Protein AF-0000000087361155 (afdb_homodimer)

Radius of gyration: 35.26 Å; Cα contacts (8 Å, |Δi|>4): 850; chains: 2; bounding box: 126×90×100 Å

Organism: Triticum turgidum subsp. durum (NCBI:txid4567)

Nearest PDB structures (foldseek):
  4pjq-assembly2_B  TM=8.286E-01  e=1.146E-11  unidentified
  4wsl-assembly1_A  TM=7.892E-01  e=6.752E-11  synthetic construct
  5i9f-assembly1_A  TM=5.009E-01  e=2.580E-13  unidentified
  8rdj-assembly1_G  TM=5.697E-01  e=2.441E-09  Sinapis alba
  8ras-assembly1_G  TM=7.351E-01  e=3.466E-06  Sinapis alba

Solvent-accessible surface area (backbone atoms only — not comparable to full-atom values): 42610 Å² total; per-residue (Å²): 124,65,64,70,54,57,72,58,63,67,71,68,69,87,66,80,67,76,61,82,77,79,76,80,73,79,72,73,75,71,72,77,73,72,77,79,70,80,76,77,79,74,77,72,77,78,79,74,77,79,75,78,77,73,81,75,79,79,75,72,80,75,71,80,76,70,70,73,74,75,73,71,70,76,71,74,72,72,77,75,80,44,47,69,51,44,40,52,53,33,66,71,28,36,83,81,35,49,68,59,23,50,49,52,51,60,70,38,46,87,80,29,69,77,48,59,69,50,50,16,49,51,27,22,46,26,28,64,73,68,28,48,67,56,34,50,50,51,42,60,75,39,94,35,38,70,92,38,47,59,58,64,69,22,54,49,34,25,50,50,29,29,44,67,60,35,47,37,70,48,40,59,59,40,51,59,56,34,49,48,41,73,41,79,83,51,62,66,55,52,40,31,35,32,48,24,21,37,74,58,66,32,62,68,57,29,53,50,48,51,51,51,37,49,74,70,68,45,71,80,50,70,54,42,44,37,49,48,28,29,36,30,7,71,70,59,40,40,72,62,18,48,53,48,50,50,55,33,45,73,71,74,41,78,70,55,62,60,30,50,34,33,37,32,42,24,28,20,76,74,62,35,32,68,60,26,54,51,48,51,52,50,37,49,73,73,68,41,71,78,52,53,62,38,50,44,44,50,37,51,23,16,49,75,62,69,36,52,74,57,25,52,52,51,49,40,52,38,50,71,73,72,44,65,61,53,44,72,52,48,47,51,50,34,36,52,27,27,73,70,65,38,46,70,60,24,49,50,52,50,51,48,29,48,72,68,64,45,31,59,62,69,57,50,49,50,42,51,49,54,29,51,53,52,45,54,58,70,74,104,123,67,65,70,55,57,70,58,66,70,72,70,68,89,65,78,65,76,57,80,74,76,74,75,69,76,69,71,76,70,73,76,72,74,77,78,69,78,77,78,78,73,75,70,77,79,79,75,75,76,75,79,77,72,81,74,78,79,75,75,78,76,71,78,77,69,71,75,73,76,73,71,69,76,72,73,71,73,77,74,80,43,47,69,51,44,41,52,53,33,66,70,28,37,83,81,35,48,67,59,22,50,49,52,52,60,70,38,47,88,81,28,69,77,48,58,69,48,50,17,51,50,28,22,46,26,28,65,72,67,29,46,65,56,34,52,51,52,42,61,74,39,93,34,39,68,92,38,47,61,59,64,69,23,54,50,33,26,50,50,28,29,42,67,60,35,47,37,70,49,39,59,58,40,52,60,57,34,49,48,40,71,40,79,82,52,60,66,55,52,40,30,34,34,49,24,21,39,75,59,66,31,62,69,57,31,53,49,48,53,51,50,37,49,74,71,69,45,70,80,49,70,54,41,44,37,48,48,26,29,35,30,6,70,70,58,39,41,71,60,18,49,53,47,49,50,55,34,45,73,72,74,42,79,70,53,62,60,32,51,35,33,37,32,43,24,28,22,75,72,63,34,33,68,57,27,52,51,49,50,52,49,38,47,72,72,68,41,71,79,51,53,63,39,51,45,44,50,38,52,23,17,49,75,64,69,36,52,74,59,26,52,53,51,50,39,52,38,49,72,72,72,46,66,62,53,45,73,53,48,47,51,51,34,37,50,27,28,71,69,65,38,46,70,62,24,48,51,54,50,51,49,30,48,73,68,64,45,31,60,63,70,57,50,49,51,42,52,49,54,28,50,50,52,44,54,58,68,74,105

Sequence (760 aa):
MGRVQQAMRAAKVPRHALVPKPSAASTPTPPPPPPRGPRPADGKPPHGKPPRRTPRAASEHAGALALPDRPAPPAEKRPITTPAELSAAIRAAVDADVDAAASLALKAAPTIPLPAQSLALLLRRLAAHRSVAAARDLLAALPYSADNPAPRPALLALADACCRRGDPREIGQLLPVLADHGVRADAHVYNALMKGHCADSDTVGLLGVLRRMKDDGVDPDIVTYNTLVYGLARAGLVAKARTYLDAMAAEGLFPDVITYTSLMNGMCVKGDALGALKLLEEMEANGCEPNDRTYNTLLMGLCRNRKLDKAVEVYKSMVGAGMKLEPPAYATFIRALCRAGRVPDAYEVFDYGIESKSIPQATAYSELESSLKWLRKMKEMGRVQQAMRAAKVPRHALVPKPSAASTPTPPPPPPRGPRPADGKPPHGKPPRRTPRAASEHAGALALPDRPAPPAEKRPITTPAELSAAIRAAVDADVDAAASLALKAAPTIPLPAQSLALLLRRLAAHRSVAAARDLLAALPYSADNPAPRPALLALADACCRRGDPREIGQLLPVLADHGVRADAHVYNALMKGHCADSDTVGLLGVLRRMKDDGVDPDIVTYNTLVYGLARAGLVAKARTYLDAMAAEGLFPDVITYTSLMNGMCVKGDALGALKLLEEMEANGCEPNDRTYNTLLMGLCRNRKLDKAVEVYKSMVGAGMKLEPPAYATFIRALCRAGRVPDAYEVFDYGIESKSIPQATAYSELESSLKWLRKMKE

Foldseek 3Di:
DPPVVVVVVPVPDVPDQLAPDDPPPPPPPPPDDPDPPDDPDPPPPDPPDPPPPDPPDPPPPPPDPPPPPDPDPPPPPDPDQEQVSLLVVLVVCCVPHLVVSLVSCLVCQVHYPHDLVSLLSSLLSCLQPPANVVNLVSCVSHPAWLVRARDPNSLVSNLVSNLVVLALVRLVVSQVVCVGRPHHDAQSSLLSNLLNCLVVLNLVSNVVSVVVCVVSPYDDDQSNLLSNLLSCLQNLVLVVSVVSQVVCVVVVHHYAQNSLQSSCLSCLVVLNLVVNVVSQVVCVVSPHDHDQSSLLSSLVSCLVSLVLVVSSVSVSVCVVVVHDHAQVSLLSNLLSCLVVVVNVSSVSSLVVCVVVVRYDNVSSVVSNVVSNVVSVVVVD/DPPVVVVVPPVPDVDPQLAPDPPPPPPPDPPDDPDPPDPPDPCVPDPPDDPDPPPPDPPPPPPDPPPPPDPDPPPPPPDDQEQVSLLVVLVVCCVPHLVVSLVSCLVCQVHYPHDLVSLLSSLLSCLQPNANVVNLVSCVSHPAWLVRARDPNSLVSNLVSNLVVLALVRLVVSQVVCVGRPHHDAQSSLLSNLLNCLVVLNLVSNVVSVVVCVVSPYDDDQSNLLSNLLSCLQNLVLVVSVVSQVVCVVVVHHYAQNSLQSSCLSCLVVLNLVVNVVSQVVCVVSPHDHDQSSLLSSLVSCLVSLVLVVSSVSVNVQVVVVHDHAQVSLLSNLLSCLVVVVNVSSVSSLVVCVVVVRYDNVSSVVSNVVSNVVSVVVVD

Secondary structure (DSSP, 8-state):
-HHHHHHHHT-------SS--------------------------------------------------------------SHHHHHHHHHHHHTT-HHHHHHHHHHHTTTSPPPHHHHHHHHHHHHHHS-HHHHHHHHHHTT--SSSPPPHHHHHHHHHHHHHHT-HHHHHHHHHHHHHTTPPP-HHHHHHHHHHHHHTT-HHHHHHHHHHHHHTTPPP-HHHHHHHHHHHHHTT-HHHHHHHHHHHHHTT----HHHHHHHHHHHHHTT-HHHHHHHHHHHHHTTPPP-HHHHHHHHHHHHHTT-HHHHHHHHHHHHHTT----HHHHHHHHHHHHHTT-HHHHHHHHHHHHHTT-S-HHHHHHHHHHHHHHHHHHH-/-HHHHHHHHT-------SS--------------------------------------------------------------SHHHHHHHHHHHHTT-HHHHHHHHHHHTTTSPPPHHHHHHHHHHHHHHS-HHHHHHHHHHTT--SSSPPPHHHHHHHHHHHHHHT-HHHHHHHHHHHHHTTPPP-HHHHHHHHHHHHHTT-HHHHHHHHHHHHHTTPPP-HHHHHHHHHHHHHTT-HHHHHHHHHHHHHTT----HHHHHHHHHHHHHTT-HHHHHHHHHHHHHTTPPP-HHHHHHHHHHHHHTT-HHHHHHHHHHHHHTT----HHHHHHHHHHHHHTT-HHHHHHHHHHHHHTT-S-HHHHHHHHHHHHHHHHHHH-

Structure (mmCIF, N/CA/C/O backbone):
data_AF-0000000087361155-model_v1
#
loop_
_entity.id
_entity.type
_entity.pdbx_description
1 polymer 'Pentatricopeptide repeat-containing protein'
#
loop_
_atom_site.group_PDB
_atom_site.id
_atom_site.type_symbol
_atom_site.label_atom_id
_atom_site.label_alt_id
_atom_site.label_comp_id
_atom_site.label_asym_id
_atom_site.label_entity_id
_atom_site.label_seq_id
_atom_site.pdbx_PDB_ins_code
_atom_site.Cartn_x
_atom_site.Cartn_y
_atom_site.Cartn_z
_atom_site.occupancy
_atom_site.B_iso_or_equiv
_atom_site.auth_seq_id
_atom_site.auth_comp_id
_atom_site.auth_asym_id
_atom_site.auth_atom_id
_atom_site.pdbx_PDB_model_num
ATOM 1 N N . MET A 1 1 ? 9.289 -19.266 -43.719 1 27.91 1 MET A N 1
ATOM 2 C CA . MET A 1 1 ? 8.602 -18 -43.469 1 27.91 1 MET A CA 1
ATOM 3 C C . MET A 1 1 ? 7.383 -17.859 -44.375 1 27.91 1 MET A C 1
ATOM 5 O O . MET A 1 1 ? 6.328 -17.406 -43.938 1 27.91 1 MET A O 1
ATOM 9 N N . GLY A 1 2 ? 7.527 -18.297 -45.594 1 34.19 2 GLY A N 1
ATOM 10 C CA . GLY A 1 2 ? 6.602 -18.234 -46.719 1 34.19 2 GLY A CA 1
ATOM 11 C C . GLY A 1 2 ? 5.453 -19.219 -46.594 1 34.19 2 GLY A C 1
ATOM 12 O O . GLY A 1 2 ? 4.312 -18.906 -46.938 1 34.19 2 GLY A O 1
ATOM 13 N N . ARG A 1 3 ? 5.824 -20.406 -46.188 1 43.09 3 ARG A N 1
ATOM 14 C CA . ARG A 1 3 ? 4.848 -21.484 -46.312 1 43.09 3 ARG A CA 1
ATOM 15 C C . ARG A 1 3 ? 3.787 -21.375 -45.219 1 43.09 3 ARG A C 1
ATOM 17 O O . ARG A 1 3 ? 2.631 -21.75 -45.406 1 43.09 3 ARG A O 1
ATOM 24 N N . VAL A 1 4 ? 4.125 -20.953 -44.031 1 39.34 4 VAL A N 1
ATOM 25 C CA . VAL A 1 4 ? 3.154 -20.812 -42.969 1 39.34 4 VAL A CA 1
ATOM 26 C C . VAL A 1 4 ? 2.199 -19.656 -43.281 1 39.34 4 VAL A C 1
ATOM 28 O O . VAL A 1 4 ? 1.022 -19.703 -42.906 1 39.34 4 VAL A O 1
ATOM 31 N N . GLN A 1 5 ? 2.602 -18.719 -44.031 1 34.81 5 GLN A N 1
ATOM 32 C CA . GLN A 1 5 ? 1.721 -17.625 -44.438 1 34.81 5 GLN A CA 1
ATOM 33 C C . GLN A 1 5 ? 0.655 -18.109 -45.406 1 34.81 5 GLN A C 1
ATOM 35 O O . GLN A 1 5 ? -0.506 -17.719 -45.344 1 34.81 5 GLN A O 1
ATOM 40 N N . GLN A 1 6 ? 1.001 -18.953 -46.406 1 34.5 6 GLN A N 1
ATOM 41 C CA . GLN A 1 6 ? 0.114 -19.359 -47.469 1 34.5 6 GLN A CA 1
ATOM 42 C C . GLN A 1 6 ? -0.979 -20.297 -46.969 1 34.5 6 GLN A C 1
ATOM 44 O O . GLN A 1 6 ? -2.129 -20.203 -47.406 1 34.5 6 GLN A O 1
ATOM 49 N N . ALA A 1 7 ? -0.622 -21.266 -46.156 1 35.59 7 ALA A N 1
ATOM 50 C CA . ALA A 1 7 ? -1.645 -22.203 -45.719 1 35.59 7 ALA A CA 1
ATOM 51 C C . ALA A 1 7 ? -2.717 -21.484 -44.875 1 35.59 7 ALA A C 1
ATOM 53 O O . ALA A 1 7 ? -3.84 -21.984 -44.75 1 35.59 7 ALA A O 1
ATOM 54 N N . MET A 1 8 ? -2.348 -20.359 -44.344 1 35.66 8 MET A N 1
ATOM 55 C CA . MET A 1 8 ? -3.199 -19.625 -43.406 1 35.66 8 MET A CA 1
ATOM 56 C C . MET A 1 8 ? -4.25 -18.812 -44.156 1 35.66 8 MET A C 1
ATOM 58 O O . MET A 1 8 ? -5.332 -18.547 -43.625 1 35.66 8 MET A O 1
ATOM 62 N N . ARG A 1 9 ? -3.961 -18.25 -45.438 1 36.03 9 ARG A N 1
ATOM 63 C CA . ARG A 1 9 ? -4.902 -17.438 -46.188 1 36.03 9 ARG A CA 1
ATOM 64 C C . ARG A 1 9 ? -6.074 -18.266 -46.688 1 36.03 9 ARG A C 1
ATOM 66 O O . ARG A 1 9 ? -7.094 -17.719 -47.125 1 36.03 9 ARG A O 1
ATOM 73 N N . ALA A 1 10 ? -5.945 -19.5 -46.938 1 33.88 10 ALA A N 1
ATOM 74 C CA . ALA A 1 10 ? -7.012 -20.203 -47.656 1 33.88 10 ALA A CA 1
ATOM 75 C C . ALA A 1 10 ? -8.234 -20.391 -46.781 1 33.88 10 ALA A C 1
ATOM 77 O O . ALA A 1 10 ? -9.289 -20.812 -47.25 1 33.88 10 ALA A O 1
ATOM 78 N N . ALA A 1 11 ? -8.062 -20.578 -45.469 1 32.28 11 ALA A N 1
ATOM 79 C CA . ALA A 1 11 ? -9.32 -20.859 -44.781 1 32.28 11 ALA A CA 1
ATOM 80 C C . ALA A 1 11 ? -10.133 -19.578 -44.594 1 32.28 11 ALA A C 1
ATOM 82 O O . ALA A 1 11 ? -9.891 -18.812 -43.656 1 32.28 11 ALA A O 1
ATOM 83 N N . LYS A 1 12 ? -10.625 -18.844 -45.656 1 33.28 12 LYS A N 1
ATOM 84 C CA . LYS A 1 12 ? -11.398 -17.625 -45.812 1 33.28 12 LYS A CA 1
ATOM 85 C C . LYS A 1 12 ? -12.758 -17.75 -45.125 1 33.28 12 LYS A C 1
ATOM 87 O O . LYS A 1 12 ? -13.758 -18.078 -45.75 1 33.28 12 LYS A O 1
ATOM 92 N N . VAL A 1 13 ? -13.016 -18.453 -44.062 1 32.69 13 VAL A N 1
ATOM 93 C CA . VAL A 1 13 ? -14.422 -18.312 -43.656 1 32.69 13 VAL A CA 1
ATOM 94 C C . VAL A 1 13 ? -14.734 -16.859 -43.344 1 32.69 13 VAL A C 1
ATOM 96 O O . VAL A 1 13 ? -13.922 -16.156 -42.75 1 32.69 13 VAL A O 1
ATOM 99 N N . PRO A 1 14 ? -15.852 -16.141 -43.875 1 33.06 14 PRO A N 1
ATOM 100 C CA . PRO A 1 14 ? -16.312 -14.773 -43.688 1 33.06 14 PRO A CA 1
ATOM 101 C C . PRO A 1 14 ? -16.391 -14.367 -42.219 1 33.06 14 PRO A C 1
ATOM 103 O O . PRO A 1 14 ? -17.156 -13.461 -41.875 1 33.06 14 PRO A O 1
ATOM 106 N N . ARG A 1 15 ? -15.617 -14.914 -41.375 1 35.5 15 ARG A N 1
ATOM 107 C CA . ARG A 1 15 ? -15.922 -14.734 -39.938 1 35.5 15 ARG A CA 1
ATOM 108 C C . ARG A 1 15 ? -15.852 -13.266 -39.562 1 35.5 15 ARG A C 1
ATOM 110 O O . ARG A 1 15 ? -15.078 -12.5 -40.125 1 35.5 15 ARG A O 1
ATOM 117 N N . HIS A 1 16 ? -16.891 -12.664 -38.875 1 35.69 16 HIS A N 1
ATOM 118 C CA . HIS A 1 16 ? -17.094 -11.367 -38.25 1 35.69 16 HIS A CA 1
ATOM 119 C C . HIS A 1 16 ? -15.82 -10.898 -37.562 1 35.69 16 HIS A C 1
ATOM 121 O O . HIS A 1 16 ? -15.273 -11.609 -36.719 1 35.69 16 HIS A O 1
ATOM 127 N N . ALA A 1 17 ? -15.047 -10.141 -38.125 1 37.38 17 ALA A N 1
ATOM 128 C CA . ALA A 1 17 ? -13.742 -9.625 -37.75 1 37.38 17 ALA A CA 1
ATOM 129 C C . ALA A 1 17 ? -13.758 -9.125 -36.281 1 37.38 17 ALA A C 1
ATOM 131 O O . ALA A 1 17 ? -14.633 -8.359 -35.906 1 37.38 17 ALA A O 1
ATOM 132 N N . LEU A 1 18 ? -13.383 -9.992 -35.438 1 42.34 18 LEU A N 1
ATOM 133 C CA . LEU A 1 18 ? -13.305 -9.703 -34 1 42.34 18 LEU A CA 1
ATOM 134 C C . LEU A 1 18 ? -12.828 -8.273 -33.781 1 42.34 18 LEU A C 1
ATOM 136 O O . LEU A 1 18 ? -13.141 -7.676 -32.75 1 42.34 18 LEU A O 1
ATOM 140 N N . VAL A 1 19 ? -11.867 -7.766 -34.594 1 43.5 19 VAL A N 1
ATOM 141 C CA . VAL A 1 19 ? -11.242 -6.484 -34.281 1 43.5 19 VAL A CA 1
ATOM 142 C C . VAL A 1 19 ? -11.5 -5.504 -35.438 1 43.5 19 VAL A C 1
ATOM 144 O O . VAL A 1 19 ? -11.578 -5.902 -36.594 1 43.5 19 VAL A O 1
ATOM 147 N N . PRO A 1 20 ? -12.266 -4.348 -35.281 1 35 20 PRO A N 1
ATOM 148 C CA . PRO A 1 20 ? -12.492 -3.408 -36.375 1 35 20 PRO A CA 1
ATOM 149 C C . PRO A 1 20 ? -11.242 -3.193 -37.219 1 35 20 PRO A C 1
ATOM 151 O O . PRO A 1 20 ? -10.117 -3.322 -36.719 1 35 20 PRO A O 1
ATOM 154 N N . LYS A 1 21 ? -11.477 -3.26 -38.594 1 35.56 21 LYS A N 1
ATOM 155 C CA . LYS A 1 21 ? -10.398 -2.982 -39.531 1 35.56 21 LYS A CA 1
ATOM 156 C C . LYS A 1 21 ? -9.805 -1.597 -39.312 1 35.56 21 LYS A C 1
ATOM 158 O O . LYS A 1 21 ? -10.539 -0.624 -39.125 1 35.56 21 LYS A O 1
ATOM 163 N N . PRO A 1 22 ? -8.602 -1.381 -39.094 1 32.72 22 PRO A N 1
ATOM 164 C CA . PRO A 1 22 ? -8.062 -0.03 -38.938 1 32.72 22 PRO A CA 1
ATOM 165 C C . PRO A 1 22 ? -8.289 0.851 -40.156 1 32.72 22 PRO A C 1
ATOM 167 O O . PRO A 1 22 ? -8.188 0.376 -41.281 1 32.72 22 PRO A O 1
ATOM 170 N N . SER A 1 23 ? -9.242 1.738 -40.25 1 29.84 23 SER A N 1
ATOM 171 C CA . SER A 1 23 ? -9.43 2.658 -41.375 1 29.84 23 SER A CA 1
ATOM 172 C C . SER A 1 23 ? -8.094 3.193 -41.875 1 29.84 23 SER A C 1
ATOM 174 O O . SER A 1 23 ? -7.258 3.635 -41.062 1 29.84 23 SER A O 1
ATOM 176 N N . ALA A 1 24 ? -7.766 2.941 -43.156 1 27.95 24 ALA A N 1
ATOM 177 C CA . ALA A 1 24 ? -6.551 3.418 -43.781 1 27.95 24 ALA A CA 1
ATOM 178 C C . ALA A 1 24 ? -6.512 4.941 -43.844 1 27.95 24 ALA A C 1
ATOM 180 O O . ALA A 1 24 ? -7.309 5.566 -44.562 1 27.95 24 ALA A O 1
ATOM 181 N N . ALA A 1 25 ? -6.309 5.719 -42.844 1 29.84 25 ALA A N 1
ATOM 182 C CA . ALA A 1 25 ? -6.082 7.152 -43.031 1 29.84 25 ALA A CA 1
ATOM 183 C C . ALA A 1 25 ? -5.148 7.434 -44.188 1 29.84 25 ALA A C 1
ATOM 185 O O . ALA A 1 25 ? -4.137 6.754 -44.375 1 29.84 25 ALA A O 1
ATOM 186 N N . SER A 1 26 ? -5.578 7.957 -45.312 1 25.81 26 SER A N 1
ATOM 187 C CA . SER A 1 26 ? -4.871 8.367 -46.5 1 25.81 26 SER A CA 1
ATOM 188 C C . SER A 1 26 ? -3.586 9.117 -46.156 1 25.81 26 SER A C 1
ATOM 190 O O . SER A 1 26 ? -3.625 10.172 -45.531 1 25.81 26 SER A O 1
ATOM 192 N N . THR A 1 27 ? -2.592 8.508 -46.031 1 28.44 27 THR A N 1
ATOM 193 C CA . THR A 1 27 ? -1.332 9.133 -45.656 1 28.44 27 THR A CA 1
ATOM 194 C C . THR A 1 27 ? -0.87 10.133 -46.719 1 28.44 27 THR A C 1
ATOM 196 O O . THR A 1 27 ? -0.676 9.766 -47.875 1 28.44 27 THR A O 1
ATOM 199 N N . PRO A 1 28 ? -1.351 11.383 -46.625 1 27.5 28 PRO A N 1
ATOM 200 C CA . PRO A 1 28 ? -0.935 12.328 -47.656 1 27.5 28 PRO A CA 1
ATOM 201 C C . PRO A 1 28 ? 0.533 12.164 -48.031 1 27.5 28 PRO A C 1
ATOM 203 O O . PRO A 1 28 ? 1.34 11.688 -47.25 1 27.5 28 PRO A O 1
ATOM 206 N N . THR A 1 29 ? 0.792 12.016 -49.281 1 27.22 29 THR A N 1
ATOM 207 C CA . THR A 1 29 ? 2.096 11.773 -49.906 1 27.22 29 THR A CA 1
ATOM 208 C C . THR A 1 29 ? 3.104 12.828 -49.469 1 27.22 29 THR A C 1
ATOM 210 O O . THR A 1 29 ? 2.865 14.031 -49.656 1 27.22 29 THR A O 1
ATOM 213 N N . PRO A 1 30 ? 3.779 12.617 -48.375 1 28.91 30 PRO A N 1
ATOM 214 C CA . PRO A 1 30 ? 4.605 13.703 -47.844 1 28.91 30 PRO A CA 1
ATOM 215 C C . PRO A 1 30 ? 5.48 14.352 -48.906 1 28.91 30 PRO A C 1
ATOM 217 O O . PRO A 1 30 ? 5.887 13.68 -49.875 1 28.91 30 PRO A O 1
ATOM 220 N N . PRO A 1 31 ? 5.258 15.555 -49.156 1 29.47 31 PRO A N 1
ATOM 221 C CA . PRO A 1 31 ? 5.871 16.203 -50.312 1 29.47 31 PRO A CA 1
ATOM 222 C C . PRO A 1 31 ? 7.355 15.891 -50.469 1 29.47 31 PRO A C 1
ATOM 224 O O . PRO A 1 31 ? 8.008 15.531 -49.469 1 29.47 31 PRO A O 1
ATOM 227 N N . PRO A 1 32 ? 7.812 15.609 -51.688 1 25.97 32 PRO A N 1
ATOM 228 C CA . PRO A 1 32 ? 9.148 15.094 -51.969 1 25.97 32 PRO A CA 1
ATOM 229 C C . PRO A 1 32 ? 10.258 15.93 -51.312 1 25.97 32 PRO A C 1
ATOM 231 O O . PRO A 1 32 ? 10.094 17.141 -51.156 1 25.97 32 PRO A O 1
ATOM 234 N N . PRO A 1 33 ? 10.93 15.352 -50.375 1 28.55 33 PRO A N 1
ATOM 235 C CA . PRO A 1 33 ? 11.852 16.109 -49.531 1 28.55 33 PRO A CA 1
ATOM 236 C C . PRO A 1 33 ? 12.805 16.984 -50.344 1 28.55 33 PRO A C 1
ATOM 238 O O . PRO A 1 33 ? 13.156 16.641 -51.469 1 28.55 33 PRO A O 1
ATOM 241 N N . PRO A 1 34 ? 12.594 18.25 -50.188 1 26.52 34 PRO A N 1
ATOM 242 C CA . PRO A 1 34 ? 13.32 19.141 -51.125 1 26.52 34 PRO A CA 1
ATOM 243 C C . PRO A 1 34 ? 14.781 18.734 -51.281 1 26.52 34 PRO A C 1
ATOM 245 O O . PRO A 1 34 ? 15.352 18.078 -50.406 1 26.52 34 PRO A O 1
ATOM 248 N N . PRO A 1 35 ? 15.227 18.844 -52.5 1 20.95 35 PRO A N 1
ATOM 249 C CA . PRO A 1 35 ? 16.531 18.328 -52.938 1 20.95 35 PRO A CA 1
ATOM 250 C C . PRO A 1 35 ? 17.672 18.844 -52.062 1 20.95 35 PRO A C 1
ATOM 252 O O . PRO A 1 35 ? 17.578 19.922 -51.469 1 20.95 35 PRO A O 1
ATOM 255 N N . ARG A 1 36 ? 18.344 17.906 -51.375 1 25.7 36 ARG A N 1
ATOM 256 C CA . ARG A 1 36 ? 19.438 18.062 -50.406 1 25.7 36 ARG A CA 1
ATOM 257 C C . ARG A 1 36 ? 20.562 18.906 -51 1 25.7 36 ARG A C 1
ATOM 259 O O . ARG A 1 36 ? 21.078 18.594 -52.062 1 25.7 36 ARG A O 1
ATOM 266 N N . GLY A 1 37 ? 20.297 20.281 -51 1 21.55 37 GLY A N 1
ATOM 267 C CA . GLY A 1 37 ? 21.312 21.062 -51.688 1 21.55 37 GLY A CA 1
ATOM 268 C C . GLY A 1 37 ? 22.719 20.625 -51.344 1 21.55 37 GLY A C 1
ATOM 269 O O . GLY A 1 37 ? 22.922 19.859 -50.406 1 21.55 37 GLY A O 1
ATOM 270 N N . PRO A 1 38 ? 23.656 21.016 -52.188 1 19.72 38 PRO A N 1
ATOM 271 C CA . PRO A 1 38 ? 25 20.484 -52.344 1 19.72 38 PRO A CA 1
ATOM 272 C C . PRO A 1 38 ? 25.859 20.641 -51.094 1 19.72 38 PRO A C 1
ATOM 274 O O . PRO A 1 38 ? 25.578 21.5 -50.25 1 19.72 38 PRO A O 1
ATOM 277 N N . ARG A 1 39 ? 26.484 19.594 -50.656 1 24.59 39 ARG A N 1
ATOM 278 C CA . ARG A 1 39 ? 27.328 19.281 -49.531 1 24.59 39 ARG A CA 1
ATOM 279 C C . ARG A 1 39 ? 28.531 20.234 -49.469 1 24.59 39 ARG A C 1
ATOM 281 O O . ARG A 1 39 ? 29.328 20.281 -50.406 1 24.59 39 ARG A O 1
ATOM 288 N N . PRO A 1 40 ? 28.25 21.5 -48.969 1 21.39 40 PRO A N 1
ATOM 289 C CA . PRO A 1 40 ? 29.438 22.344 -49.219 1 21.39 40 PRO A CA 1
ATOM 290 C C . PRO A 1 40 ? 30.734 21.672 -48.781 1 21.39 40 PRO A C 1
ATOM 292 O O . PRO A 1 40 ? 30.719 20.75 -47.969 1 21.39 40 PRO A O 1
ATOM 295 N N . ALA A 1 41 ? 31.812 21.984 -49.562 1 19.3 41 ALA A N 1
ATOM 296 C CA . ALA A 1 41 ? 33.188 21.516 -49.75 1 19.3 41 ALA A CA 1
ATOM 297 C C . ALA A 1 41 ? 33.969 21.609 -48.469 1 19.3 41 ALA A C 1
ATOM 299 O O . ALA A 1 41 ? 33.719 22.453 -47.594 1 19.3 41 ALA A O 1
ATOM 300 N N . ASP A 1 42 ? 34.625 20.547 -48.062 1 21.14 42 ASP A N 1
ATOM 301 C CA . ASP A 1 42 ? 35.438 19.984 -46.969 1 21.14 42 ASP A CA 1
ATOM 302 C C . ASP A 1 42 ? 36.656 20.875 -46.688 1 21.14 42 ASP A C 1
ATOM 304 O O . ASP A 1 42 ? 37.531 20.469 -45.938 1 21.14 42 ASP A O 1
ATOM 308 N N . GLY A 1 43 ? 36.531 22.266 -47.031 1 19.22 43 GLY A N 1
ATOM 309 C CA . GLY A 1 43 ? 37.938 22.672 -47.219 1 19.22 43 GLY A CA 1
ATOM 310 C C . GLY A 1 43 ? 38.781 22.516 -45.969 1 19.22 43 GLY A C 1
ATOM 311 O O . GLY A 1 43 ? 38.312 22.812 -44.875 1 19.22 43 GLY A O 1
ATOM 312 N N . LYS A 1 44 ? 39.656 21.547 -46 1 23.02 44 LYS A N 1
ATOM 313 C CA . LYS A 1 44 ? 40.594 21 -45.031 1 23.02 44 LYS A CA 1
ATOM 314 C C . LYS A 1 44 ? 41.5 22.094 -44.438 1 23.02 44 LYS A C 1
ATOM 316 O O . LYS A 1 44 ? 42.312 22.672 -45.156 1 23.02 44 LYS A O 1
ATOM 321 N N . PRO A 1 45 ? 40.906 23.172 -43.75 1 23.06 45 PRO A N 1
ATOM 322 C CA . PRO A 1 45 ? 41.938 24.219 -43.656 1 23.06 45 PRO A CA 1
ATOM 323 C C . PRO A 1 45 ? 43.25 23.703 -43.062 1 23.06 45 PRO A C 1
ATOM 325 O O . PRO A 1 45 ? 43.25 22.688 -42.344 1 23.06 45 PRO A O 1
ATOM 328 N N . PRO A 1 46 ? 44.406 24.234 -43.531 1 20.97 46 PRO A N 1
ATOM 329 C CA . PRO A 1 46 ? 45.844 23.859 -43.438 1 20.97 46 PRO A CA 1
ATOM 330 C C . PRO A 1 46 ? 46.344 23.875 -42 1 20.97 46 PRO A C 1
ATOM 332 O O . PRO A 1 46 ? 45.75 24.531 -41.125 1 20.97 46 PRO A O 1
ATOM 335 N N . HIS A 1 47 ? 47.094 22.875 -41.594 1 21.59 47 HIS A N 1
ATOM 336 C CA . HIS A 1 47 ? 47.719 22.266 -40.438 1 21.59 47 HIS A CA 1
ATOM 337 C C . HIS A 1 47 ? 48.719 23.234 -39.781 1 21.59 47 HIS A C 1
ATOM 339 O O . HIS A 1 47 ? 49.438 22.844 -38.875 1 21.59 47 HIS A O 1
ATOM 345 N N . GLY A 1 48 ? 48.375 24.609 -39.812 1 19.59 48 GLY A N 1
ATOM 346 C CA . GLY A 1 48 ? 49.594 25.344 -39.562 1 19.59 48 GLY A CA 1
ATOM 347 C C . GLY A 1 48 ? 50.281 24.953 -38.281 1 19.59 48 GLY A C 1
ATOM 348 O O . GLY A 1 48 ? 49.656 24.391 -37.375 1 19.59 48 GLY A O 1
ATOM 349 N N . LYS A 1 49 ? 51.656 24.938 -38.312 1 22.41 49 LYS A N 1
ATOM 350 C CA . LYS A 1 49 ? 52.781 24.453 -37.5 1 22.41 49 LYS A CA 1
ATOM 351 C C . LYS A 1 49 ? 52.781 25.094 -36.125 1 22.41 49 LYS A C 1
ATOM 353 O O . LYS A 1 49 ? 52.562 26.297 -36 1 22.41 49 LYS A O 1
ATOM 358 N N . PRO A 1 50 ? 52.438 24.312 -35.062 1 23.88 50 PRO A N 1
ATOM 359 C CA . PRO A 1 50 ? 52.281 24.75 -33.688 1 23.88 50 PRO A CA 1
ATOM 360 C C . PRO A 1 50 ? 53.469 25.531 -33.188 1 23.88 50 PRO A C 1
ATOM 362 O O . PRO A 1 50 ? 54.625 25.141 -33.406 1 23.88 50 PRO A O 1
ATOM 365 N N . PRO A 1 51 ? 53.406 26.875 -33.344 1 22 51 PRO A N 1
ATOM 366 C CA . PRO A 1 51 ? 54.688 27.562 -33.031 1 22 51 PRO A CA 1
ATOM 367 C C . PRO A 1 51 ? 55.281 27.141 -31.688 1 22 51 PRO A C 1
ATOM 369 O O . PRO A 1 5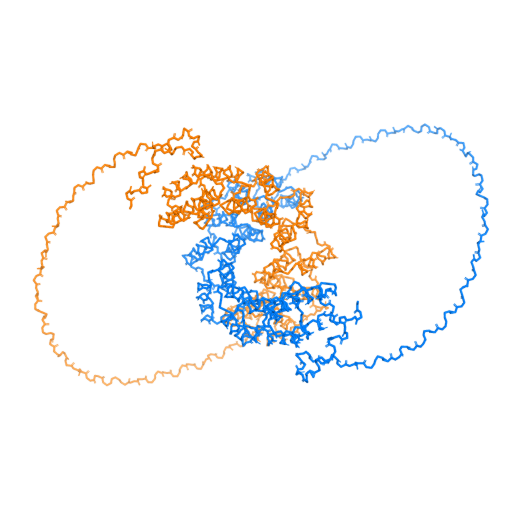1 ? 54.531 26.656 -30.828 1 22 51 PRO A O 1
ATOM 372 N N . ARG A 1 52 ? 56.625 27 -31.703 1 24 52 ARG A N 1
ATOM 373 C CA . ARG A 1 52 ? 57.594 26.516 -30.719 1 24 52 ARG A CA 1
ATOM 374 C C . ARG A 1 52 ? 57.594 27.391 -29.469 1 24 52 ARG A C 1
ATOM 376 O O . ARG A 1 52 ? 57.938 28.578 -29.531 1 24 52 ARG A O 1
ATOM 383 N N . ARG A 1 53 ? 56.469 27.391 -28.672 1 23.3 53 ARG A N 1
ATOM 384 C CA . ARG A 1 53 ? 56.469 28.359 -27.594 1 23.3 53 ARG A CA 1
ATOM 385 C C . ARG A 1 53 ? 57.75 28.266 -26.766 1 23.3 53 ARG A C 1
ATOM 387 O O . ARG A 1 53 ? 58.25 27.156 -26.516 1 23.3 53 ARG A O 1
ATOM 394 N N . THR A 1 54 ? 58.594 29.281 -26.859 1 21.98 54 THR A N 1
ATOM 395 C CA . THR A 1 54 ? 59.844 29.516 -26.203 1 21.98 54 THR A CA 1
ATOM 396 C C . THR A 1 54 ? 59.75 29.25 -24.703 1 21.98 54 THR A C 1
ATOM 398 O O . THR A 1 54 ? 58.719 29.469 -24.094 1 21.98 54 THR A O 1
ATOM 401 N N . PRO A 1 55 ? 60.781 28.484 -24.156 1 23.61 55 PRO A N 1
ATOM 402 C CA . PRO A 1 55 ? 61 27.906 -22.828 1 23.61 55 PRO A CA 1
ATOM 403 C C . PRO A 1 55 ? 60.969 28.953 -21.719 1 23.61 55 PRO A C 1
ATOM 405 O O . PRO A 1 55 ? 61.812 29.859 -21.703 1 23.61 55 PRO A O 1
ATOM 408 N N . ARG A 1 56 ? 59.875 29.75 -21.562 1 24.7 56 ARG A N 1
ATOM 409 C CA . ARG A 1 56 ? 60.156 30.812 -20.609 1 24.7 56 ARG A CA 1
ATOM 410 C C . ARG A 1 56 ? 60.781 30.25 -19.344 1 24.7 56 ARG A C 1
ATOM 412 O O . ARG A 1 56 ? 60.5 29.125 -18.938 1 24.7 56 ARG A O 1
ATOM 419 N N . ALA A 1 57 ? 61.875 30.922 -18.922 1 23.97 57 ALA A N 1
ATOM 420 C CA . ALA A 1 57 ? 62.812 30.797 -17.812 1 23.97 57 ALA A CA 1
ATOM 421 C C . ALA A 1 57 ? 62.094 30.703 -16.484 1 23.97 57 ALA A C 1
ATOM 423 O O . ALA A 1 57 ? 61.062 31.359 -16.266 1 23.97 57 ALA A O 1
ATOM 424 N N . ALA A 1 58 ? 62.188 29.562 -15.734 1 24.27 58 ALA A N 1
ATOM 425 C CA . ALA A 1 58 ? 61.688 29.062 -14.453 1 24.27 58 ALA A CA 1
ATOM 426 C C . ALA A 1 58 ? 62.031 30.031 -13.328 1 24.27 58 ALA A C 1
ATOM 428 O O . ALA A 1 58 ? 63.188 30.156 -12.922 1 24.27 58 ALA A O 1
ATOM 429 N N . SER A 1 59 ? 61.688 31.391 -13.547 1 21.62 59 SER A N 1
ATOM 430 C CA . SER A 1 59 ? 62.188 32.156 -12.391 1 21.62 59 SER A CA 1
ATOM 431 C C . SER A 1 59 ? 61.688 31.531 -11.086 1 21.62 59 SER A C 1
ATOM 433 O O . SER A 1 59 ? 60.562 31.078 -11.008 1 21.62 59 SER A O 1
ATOM 435 N N . GLU A 1 60 ? 62.656 31.031 -10.25 1 22.81 60 GLU A N 1
ATOM 436 C CA . GLU A 1 60 ? 62.656 30.359 -8.961 1 22.81 60 GLU A CA 1
ATOM 437 C C . GLU A 1 60 ? 61.969 31.188 -7.895 1 22.81 60 GLU A C 1
ATOM 439 O O . GLU A 1 60 ? 62.031 30.875 -6.703 1 22.81 60 GLU A O 1
ATOM 444 N N . HIS A 1 61 ? 60.938 32.062 -8.266 1 22.27 61 HIS A N 1
ATOM 445 C CA . HIS A 1 61 ? 60.625 32.875 -7.109 1 22.27 61 HIS A CA 1
ATOM 446 C C . HIS A 1 61 ? 60.219 32.062 -5.91 1 22.27 61 HIS A C 1
ATOM 448 O O . HIS A 1 61 ? 59.281 31.219 -6.023 1 22.27 61 HIS A O 1
ATOM 454 N N . ALA A 1 62 ? 61.062 31.766 -4.906 1 26.14 62 ALA A N 1
ATOM 455 C CA . ALA A 1 62 ? 61 31.188 -3.57 1 26.14 62 ALA A CA 1
ATOM 456 C C . ALA A 1 62 ? 59.906 31.859 -2.74 1 26.14 62 ALA A C 1
ATOM 458 O O . ALA A 1 62 ? 60.125 32.906 -2.148 1 26.14 62 ALA A O 1
ATOM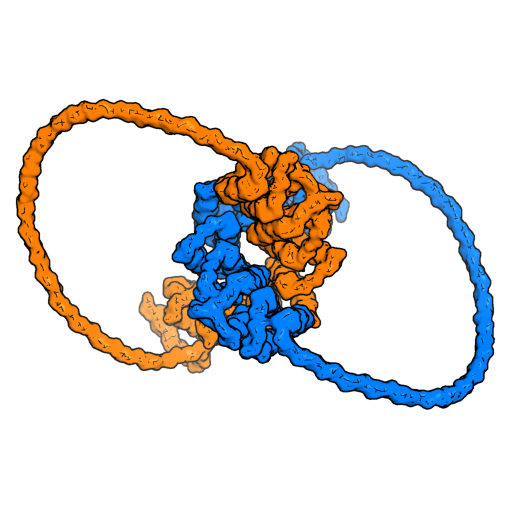 459 N N . GLY A 1 63 ? 58.781 32.281 -3.338 1 23.25 63 GLY A N 1
ATOM 460 C CA . GLY A 1 63 ? 57.938 33.031 -2.42 1 23.25 63 GLY A CA 1
ATOM 461 C C . GLY A 1 63 ? 57.594 32.25 -1.147 1 23.25 63 GLY A C 1
ATOM 462 O O . GLY A 1 63 ? 57.438 31.047 -1.177 1 23.25 63 GLY A O 1
ATOM 463 N N . ALA A 1 64 ? 58.031 32.812 0.052 1 28.72 64 ALA A N 1
ATOM 464 C CA . ALA A 1 64 ? 57.844 32.438 1.447 1 28.72 64 ALA A CA 1
ATOM 465 C C . ALA A 1 64 ? 56.375 32.094 1.72 1 28.72 64 ALA A C 1
ATOM 467 O O . ALA A 1 64 ? 55.469 32.938 1.482 1 28.72 64 ALA A O 1
ATOM 468 N N . LEU A 1 65 ? 55.969 30.891 1.551 1 26.91 65 LEU A N 1
ATOM 469 C CA . LEU A 1 65 ? 54.656 30.328 1.87 1 26.91 65 LEU A CA 1
ATOM 470 C C . LEU A 1 65 ? 54.188 30.797 3.244 1 26.91 65 LEU A C 1
ATOM 472 O O . LEU A 1 65 ? 54.781 30.422 4.262 1 26.91 65 LEU A O 1
ATOM 476 N N . ALA A 1 66 ? 53.875 32.125 3.395 1 30.98 66 ALA A N 1
ATOM 477 C CA . ALA A 1 66 ? 53.281 32.562 4.66 1 30.98 66 ALA A CA 1
ATOM 478 C C . ALA A 1 66 ? 52.25 31.531 5.148 1 30.98 66 ALA A C 1
ATOM 480 O O . ALA A 1 66 ? 51.406 31.078 4.379 1 30.98 66 ALA A O 1
ATOM 481 N N . LEU A 1 67 ? 52.656 30.766 6.105 1 30.08 67 LEU A N 1
ATOM 482 C CA . LEU A 1 67 ? 51.812 29.781 6.797 1 30.08 67 LEU A CA 1
ATOM 483 C C . LEU A 1 67 ? 50.438 30.359 7.047 1 30.08 67 LEU A C 1
ATOM 485 O O . LEU A 1 67 ? 50.281 31.484 7.504 1 30.08 67 LEU A O 1
ATOM 489 N N . PRO A 1 68 ? 49.469 30.062 6.133 1 34.84 68 PRO A N 1
ATOM 490 C CA . PRO A 1 68 ? 48.156 30.641 6.418 1 34.84 68 PRO A CA 1
ATOM 491 C C . PRO A 1 68 ? 47.812 30.641 7.91 1 34.84 68 PRO A C 1
ATOM 493 O O . PRO A 1 68 ? 48.344 29.812 8.664 1 34.84 68 PRO A O 1
ATOM 496 N N . ASP A 1 69 ? 47.625 31.828 8.516 1 37.72 69 ASP A N 1
ATOM 497 C CA . ASP A 1 69 ? 47.219 32.062 9.898 1 37.72 69 ASP A CA 1
ATOM 498 C C . ASP A 1 69 ? 46.281 30.953 10.391 1 37.72 69 ASP A C 1
ATOM 500 O O . ASP A 1 69 ? 45.531 30.375 9.609 1 37.72 69 ASP A O 1
ATOM 504 N N . ARG A 1 70 ? 46.688 30.281 11.547 1 40.5 70 ARG A N 1
ATOM 505 C CA . ARG A 1 70 ? 45.844 29.312 12.273 1 40.5 70 ARG A CA 1
ATOM 506 C C . ARG A 1 70 ? 44.375 29.719 12.25 1 40.5 70 ARG A C 1
ATOM 508 O O . ARG A 1 70 ? 44.062 30.875 12.531 1 40.5 70 ARG A O 1
ATOM 515 N N . PRO A 1 71 ? 43.562 29.016 11.344 1 41.94 71 PRO A N 1
ATOM 516 C CA . PRO A 1 71 ? 42.156 29.406 11.414 1 41.94 71 PRO A CA 1
ATOM 517 C C . PRO A 1 71 ? 41.719 29.719 12.836 1 41.94 71 PRO A C 1
ATOM 519 O O . PRO A 1 71 ? 42.25 29.188 13.805 1 41.94 71 PRO A O 1
ATOM 522 N N . ALA A 1 72 ? 41.25 30.969 13.125 1 41.44 72 ALA A N 1
ATOM 523 C CA . ALA A 1 72 ? 40.719 31.375 14.43 1 41.44 72 ALA A CA 1
ATOM 524 C C . ALA A 1 72 ? 40.031 30.203 15.117 1 41.44 72 ALA A C 1
ATOM 526 O O . ALA A 1 72 ? 39.5 29.312 14.453 1 41.44 72 ALA A O 1
ATOM 527 N N . PRO A 1 73 ? 40.406 29.812 16.344 1 41.72 73 PRO A N 1
ATOM 528 C CA . PRO A 1 73 ? 39.688 28.734 17.047 1 41.72 73 PRO A CA 1
ATOM 529 C C . PRO A 1 73 ? 38.188 28.734 16.75 1 41.72 73 PRO A C 1
ATOM 531 O O . PRO A 1 73 ? 37.625 29.781 16.422 1 41.72 73 PRO A O 1
ATOM 534 N N . PRO A 1 74 ? 37.656 27.672 16.266 1 42.97 74 PRO A N 1
ATOM 535 C CA . PRO A 1 74 ? 36.219 27.688 16.031 1 42.97 74 PRO A CA 1
ATOM 536 C C . PRO A 1 74 ? 35.469 28.578 17.016 1 42.97 74 PRO A C 1
ATOM 538 O O . PRO A 1 74 ? 35.75 28.562 18.219 1 42.97 74 PRO A O 1
ATOM 541 N N . ALA A 1 75 ? 35.156 29.844 16.641 1 42.22 75 ALA A N 1
ATOM 542 C CA . ALA A 1 75 ? 34.344 30.734 17.469 1 42.22 75 ALA A CA 1
ATOM 543 C C . ALA A 1 75 ? 33.562 29.953 18.531 1 42.22 75 ALA A C 1
ATOM 545 O O . ALA A 1 75 ? 33 28.906 18.219 1 42.22 75 ALA A O 1
ATOM 546 N N . GLU A 1 76 ? 33.875 29.891 19.672 1 45.66 76 GLU A N 1
ATOM 547 C CA . GLU A 1 76 ? 33.125 29.375 20.797 1 45.66 76 GLU A CA 1
ATOM 548 C C . GLU A 1 76 ? 31.625 29.609 20.609 1 45.66 76 GLU A C 1
ATOM 550 O O . GLU A 1 76 ? 31.172 30.75 20.453 1 45.66 76 GLU A O 1
ATOM 555 N N . LYS A 1 77 ? 31.062 28.75 19.75 1 57 77 LYS A N 1
ATOM 556 C CA . LYS A 1 77 ? 29.625 28.906 19.547 1 57 77 LYS A CA 1
ATOM 557 C C . LYS A 1 77 ? 28.953 29.438 20.797 1 57 77 LYS A C 1
ATOM 559 O O . LYS A 1 77 ? 29.141 28.906 21.891 1 57 77 LYS A O 1
ATOM 564 N N . ARG A 1 78 ? 28.688 30.656 20.812 1 66.94 78 ARG A N 1
ATOM 565 C CA . ARG A 1 78 ? 27.891 31.266 21.875 1 66.94 78 ARG A CA 1
ATOM 566 C C . ARG A 1 78 ? 26.812 30.312 22.375 1 66.94 78 ARG A C 1
ATOM 568 O O . ARG A 1 78 ? 26.188 29.609 21.578 1 66.94 78 ARG A O 1
ATOM 575 N N . PRO A 1 79 ? 26.875 30.031 23.75 1 78.69 79 PRO A N 1
ATOM 576 C CA . PRO A 1 79 ? 25.875 29.125 24.297 1 78.69 79 PRO A CA 1
ATOM 577 C C . PRO A 1 79 ? 24.438 29.531 23.938 1 78.69 79 PRO A C 1
ATOM 579 O O . PRO A 1 79 ? 24.172 30.719 23.734 1 78.69 79 PRO A O 1
ATOM 582 N N . ILE A 1 80 ? 23.656 28.719 23.547 1 85.75 80 ILE A N 1
ATOM 583 C CA . ILE A 1 80 ? 22.25 28.922 23.266 1 85.75 80 ILE A CA 1
ATOM 584 C C . ILE A 1 80 ? 21.531 29.359 24.547 1 85.75 80 ILE A C 1
ATOM 586 O O . ILE A 1 80 ? 21.562 28.656 25.562 1 85.75 80 ILE A O 1
ATOM 590 N N . THR A 1 81 ? 20.938 30.609 24.469 1 89.19 81 THR A N 1
ATOM 591 C CA . THR A 1 81 ? 20.359 31.109 25.703 1 89.19 81 THR A CA 1
ATOM 592 C C . THR A 1 81 ? 18.875 31.406 25.531 1 89.19 81 THR A C 1
ATOM 594 O O . THR A 1 81 ? 18.156 31.641 26.5 1 89.19 81 THR A O 1
ATOM 597 N N . THR A 1 82 ? 18.391 31.469 24.344 1 93.44 82 THR A N 1
ATOM 598 C CA . THR A 1 82 ? 16.984 31.781 24.109 1 93.44 82 THR A CA 1
ATOM 599 C C . THR A 1 82 ? 16.297 30.656 23.328 1 93.44 82 THR A C 1
ATOM 601 O O . THR A 1 82 ? 16.969 29.906 22.609 1 93.44 82 THR A O 1
ATOM 604 N N . PRO A 1 83 ? 15.016 30.641 23.453 1 93.19 83 PRO A N 1
ATOM 605 C CA . PRO A 1 83 ? 14.273 29.656 22.672 1 93.19 83 PRO A CA 1
ATOM 606 C C . PRO A 1 83 ? 14.43 29.859 21.156 1 93.19 83 PRO A C 1
ATOM 608 O O . PRO A 1 83 ? 14.477 28.875 20.406 1 93.19 83 PRO A O 1
ATOM 611 N N . ALA A 1 84 ? 14.516 31.062 20.766 1 94.19 84 ALA A N 1
ATOM 612 C CA . ALA A 1 84 ? 14.68 31.359 19.328 1 94.19 84 ALA A CA 1
ATOM 613 C C . ALA A 1 84 ? 16.016 30.828 18.812 1 94.19 84 ALA A C 1
ATOM 615 O O . ALA A 1 84 ? 16.078 30.281 17.703 1 94.19 84 ALA A O 1
ATOM 616 N N . GLU A 1 85 ? 16.984 31.016 19.625 1 94 85 GLU A N 1
ATOM 617 C CA . GLU A 1 85 ? 18.297 30.516 19.266 1 94 85 GLU A CA 1
ATOM 618 C C . GLU A 1 85 ? 18.328 28.984 19.25 1 94 85 GLU A C 1
ATOM 620 O O . GLU A 1 85 ? 18.953 28.391 18.375 1 94 85 GLU A O 1
ATOM 625 N N . LEU A 1 86 ? 17.672 28.453 20.203 1 94.69 86 LEU A N 1
ATOM 626 C CA . LEU A 1 86 ? 17.578 27 20.25 1 94.69 86 LEU A CA 1
ATOM 627 C C . LEU A 1 86 ? 16.875 26.453 19.016 1 94.69 86 LEU A C 1
ATOM 629 O O . LEU A 1 86 ? 17.328 25.5 18.406 1 94.69 86 LEU A O 1
ATOM 633 N N . SER A 1 87 ? 15.805 27.094 18.625 1 95.75 87 SER A N 1
ATOM 634 C CA . SER A 1 87 ? 15.047 26.688 17.438 1 95.75 87 SER A CA 1
ATOM 635 C C . SER A 1 87 ? 15.914 26.75 16.188 1 95.75 87 SER A C 1
ATOM 637 O O . SER A 1 87 ? 15.859 25.844 15.344 1 95.75 87 SER A O 1
ATOM 639 N N . ALA A 1 88 ? 16.656 27.797 16.094 1 95.19 88 ALA A N 1
ATOM 640 C CA . ALA A 1 88 ? 17.516 27.969 14.93 1 95.19 88 ALA A CA 1
ATOM 641 C C . ALA A 1 88 ? 18.594 26.891 14.883 1 95.19 88 ALA A C 1
ATOM 643 O O . ALA A 1 88 ? 18.906 26.359 13.812 1 95.19 88 ALA A O 1
ATOM 644 N N . ALA A 1 89 ? 19.125 26.609 15.977 1 94.75 89 ALA A N 1
ATOM 645 C CA . ALA A 1 89 ? 20.156 25.594 16.062 1 94.75 89 ALA A CA 1
ATOM 646 C C . ALA A 1 89 ? 19.594 24.219 15.711 1 94.75 89 ALA A C 1
ATOM 648 O O . ALA A 1 89 ? 20.25 23.438 15.008 1 94.75 89 ALA A O 1
ATOM 649 N N . ILE A 1 90 ? 18.406 23.875 16.172 1 96.19 90 ILE A N 1
ATOM 650 C CA . ILE A 1 90 ? 17.766 22.594 15.891 1 96.19 90 ILE A CA 1
ATOM 651 C C . ILE A 1 90 ? 17.453 22.5 14.398 1 96.19 90 ILE A C 1
ATOM 653 O O . ILE A 1 90 ? 17.703 21.469 13.766 1 96.19 90 ILE A O 1
ATOM 657 N N . ARG A 1 91 ? 16.953 23.547 13.812 1 94.81 91 ARG A N 1
ATOM 658 C CA . ARG A 1 91 ? 16.609 23.562 12.398 1 94.81 91 ARG A CA 1
ATOM 659 C C . ARG A 1 91 ? 17.859 23.328 11.531 1 94.81 91 ARG A C 1
ATOM 661 O O . ARG A 1 91 ? 17.781 22.672 10.5 1 94.81 91 ARG A O 1
ATOM 668 N N . ALA A 1 92 ? 18.906 23.828 11.961 1 93.5 92 ALA A N 1
ATOM 669 C CA . ALA A 1 92 ? 20.156 23.703 11.203 1 93.5 92 ALA A CA 1
ATOM 670 C C . ALA A 1 92 ? 20.734 22.297 11.297 1 93.5 92 ALA A C 1
ATOM 672 O O . ALA A 1 92 ? 21.375 21.828 10.359 1 93.5 92 ALA A O 1
ATOM 673 N N . ALA A 1 93 ? 20.422 21.625 12.336 1 93.19 93 ALA A N 1
ATOM 674 C CA . ALA A 1 93 ? 21.078 20.344 12.602 1 93.19 93 ALA A CA 1
ATOM 675 C C . ALA A 1 93 ? 20.188 19.172 12.258 1 93.19 93 ALA A C 1
ATOM 677 O O . ALA A 1 93 ? 20.672 18.078 11.945 1 93.19 93 ALA A O 1
ATOM 678 N N . VAL A 1 94 ? 18.953 19.344 12.203 1 93.62 94 VAL A N 1
ATOM 679 C CA . VAL A 1 94 ? 17.984 18.25 12.266 1 93.62 94 VAL A CA 1
ATOM 680 C C . VAL A 1 94 ? 18.031 17.453 10.969 1 93.62 94 VAL A C 1
ATOM 682 O O . VAL A 1 94 ? 17.891 16.234 10.977 1 93.62 94 VAL A O 1
ATOM 685 N N . ASP A 1 95 ? 18.328 18.047 9.82 1 87.69 95 ASP A N 1
ATOM 686 C CA . ASP A 1 95 ? 18.312 17.344 8.539 1 87.69 95 ASP A CA 1
ATOM 687 C C . ASP A 1 95 ? 19.578 16.5 8.359 1 87.69 95 ASP A C 1
ATOM 689 O O . ASP A 1 95 ? 19.531 15.422 7.781 1 87.69 95 ASP A O 1
ATOM 693 N N . ALA A 1 96 ? 20.609 17.016 8.891 1 87.38 96 ALA A N 1
ATOM 694 C CA . ALA A 1 96 ? 21.891 16.328 8.734 1 87.38 96 ALA A CA 1
ATOM 695 C C . ALA A 1 96 ? 22.047 15.219 9.773 1 87.38 96 ALA A C 1
ATOM 697 O O . ALA A 1 96 ? 22.5 14.117 9.453 1 87.38 96 ALA A O 1
ATOM 698 N N . ASP A 1 97 ? 21.688 15.602 10.969 1 92.62 97 ASP A N 1
ATOM 699 C CA . ASP A 1 97 ? 21.859 14.672 12.078 1 92.62 97 ASP A CA 1
ATOM 700 C C . ASP A 1 97 ? 20.797 14.875 13.148 1 92.62 97 ASP A C 1
ATOM 702 O O . ASP A 1 97 ? 20.969 15.672 14.07 1 92.62 97 ASP A O 1
ATOM 706 N N . VAL A 1 98 ? 19.812 14.047 13.125 1 94.5 98 VAL A N 1
ATOM 707 C CA . VAL A 1 98 ? 18.672 14.219 14.031 1 94.5 98 VAL A CA 1
ATOM 708 C C . VAL A 1 98 ? 19.094 13.891 15.461 1 94.5 98 VAL A C 1
ATOM 710 O O . VAL A 1 98 ? 18.594 14.484 16.422 1 94.5 98 VAL A O 1
ATOM 713 N N . ASP A 1 99 ? 20.062 13.023 15.648 1 94.88 99 ASP A N 1
ATOM 714 C CA . ASP A 1 99 ? 20.531 12.695 16.984 1 94.88 99 ASP A CA 1
ATOM 715 C C . ASP A 1 99 ? 21.25 13.875 17.625 1 94.88 99 ASP A C 1
ATOM 717 O O . ASP A 1 99 ? 21.078 14.148 18.812 1 94.88 99 ASP A O 1
ATOM 721 N N . ALA A 1 100 ? 21.984 14.523 16.797 1 94.94 100 ALA A N 1
ATOM 722 C CA . ALA A 1 100 ? 22.656 15.727 17.281 1 94.94 100 ALA A CA 1
ATOM 723 C C . ALA A 1 100 ? 21.641 16.812 17.656 1 94.94 100 ALA A C 1
ATOM 725 O O . ALA A 1 100 ? 21.797 17.5 18.672 1 94.94 100 ALA A O 1
ATOM 726 N N . ALA A 1 101 ? 20.688 16.969 16.844 1 96.62 101 ALA A N 1
ATOM 727 C CA . ALA A 1 101 ? 19.656 17.953 17.109 1 96.62 101 ALA A CA 1
ATOM 728 C C . ALA A 1 101 ? 18.891 17.625 18.391 1 96.62 101 ALA A C 1
ATOM 730 O O . ALA A 1 101 ? 18.578 18.5 19.188 1 96.62 101 ALA A O 1
ATOM 731 N N . ALA A 1 102 ? 18.609 16.375 18.578 1 96.69 102 ALA A N 1
ATOM 732 C CA . ALA A 1 102 ? 17.922 15.93 19.797 1 96.69 102 ALA A CA 1
ATOM 733 C C . ALA A 1 102 ? 18.781 16.188 21.031 1 96.69 102 ALA A C 1
ATOM 735 O O . ALA A 1 102 ? 18.266 16.594 22.078 1 96.69 102 ALA A O 1
ATOM 736 N N . SER A 1 103 ? 20.062 15.945 20.891 1 95.56 103 SER A N 1
ATOM 737 C CA . SER A 1 103 ? 20.984 16.188 21.984 1 95.56 103 SER A CA 1
ATOM 738 C C . SER A 1 103 ? 21.016 17.672 22.375 1 95.56 103 SER A C 1
ATOM 740 O O . SER A 1 103 ? 21.125 18 23.547 1 95.56 103 SER A O 1
ATOM 742 N N . LEU A 1 104 ? 20.938 18.5 21.422 1 95.06 104 LEU A N 1
ATOM 743 C CA . LEU A 1 104 ? 20.891 19.938 21.672 1 95.06 104 LEU A CA 1
ATOM 744 C C . LEU A 1 104 ? 19.641 20.297 22.484 1 95.06 104 LEU A C 1
ATOM 746 O O . LEU A 1 104 ? 19.734 21.109 23.422 1 95.06 104 LEU A O 1
ATOM 750 N N . ALA A 1 105 ? 18.562 19.734 22.109 1 96.19 105 ALA A N 1
ATOM 751 C CA . ALA A 1 105 ? 17.312 20 22.812 1 96.19 105 ALA A CA 1
ATOM 752 C C . ALA A 1 105 ? 17.391 19.531 24.266 1 96.19 105 ALA A C 1
ATOM 754 O O . ALA A 1 105 ? 16.922 20.219 25.172 1 96.19 105 ALA A O 1
ATOM 755 N N . LEU A 1 106 ? 18 18.422 24.469 1 95.69 106 LEU A N 1
ATOM 756 C CA . LEU A 1 106 ? 18.109 17.844 25.812 1 95.69 106 LEU A CA 1
ATOM 757 C C . LEU A 1 106 ? 19.031 18.656 26.688 1 95.69 106 LEU A C 1
ATOM 759 O O . LEU A 1 106 ? 18.766 18.844 27.875 1 95.69 106 LEU A O 1
ATOM 763 N N . LYS A 1 107 ? 20.047 19.078 26.125 1 93.38 107 LYS A N 1
ATOM 764 C CA . LYS A 1 107 ? 21 19.875 26.875 1 93.38 107 LYS A CA 1
ATOM 765 C C . LYS A 1 107 ? 20.406 21.219 27.266 1 93.38 107 LYS A C 1
ATOM 767 O O . LYS A 1 107 ? 20.688 21.75 28.344 1 93.38 107 LYS A O 1
ATOM 772 N N . ALA A 1 108 ? 19.562 21.734 26.453 1 93.31 108 ALA A N 1
ATOM 773 C CA . ALA A 1 108 ? 18.984 23.062 26.672 1 93.31 108 ALA A CA 1
ATOM 774 C C . ALA A 1 108 ? 17.75 22.984 27.562 1 93.31 108 ALA A C 1
ATOM 776 O O . ALA A 1 108 ? 17.344 23.984 28.172 1 93.31 108 ALA A O 1
ATOM 777 N N . ALA A 1 109 ? 17.141 21.859 27.719 1 86.38 109 ALA A N 1
ATOM 778 C CA . ALA A 1 109 ? 15.805 21.641 28.281 1 86.38 109 ALA A CA 1
ATOM 779 C C . ALA A 1 109 ? 15.719 22.188 29.703 1 86.38 109 ALA A C 1
ATOM 781 O O . ALA A 1 109 ? 14.711 22.781 30.078 1 86.38 109 ALA A O 1
ATOM 782 N N . PRO A 1 110 ? 16.828 22.016 30.469 1 86.25 110 PRO A N 1
ATOM 783 C CA . PRO A 1 110 ? 16.719 22.5 31.844 1 86.25 110 PRO A CA 1
ATOM 784 C C . PRO A 1 110 ? 16.609 24.016 31.953 1 86.25 110 PRO A C 1
ATOM 786 O O . PRO A 1 110 ? 16.016 24.531 32.906 1 86.25 110 PRO A O 1
ATOM 789 N N . THR A 1 111 ? 17.016 24.719 30.953 1 89.56 111 THR A N 1
ATOM 790 C CA . THR A 1 111 ? 17.094 26.172 31.078 1 89.56 111 THR A CA 1
ATOM 791 C C . THR A 1 111 ? 16.188 26.859 30.047 1 89.56 111 THR A C 1
ATOM 793 O O . THR A 1 111 ? 15.742 27.984 30.266 1 89.56 111 THR A O 1
ATOM 796 N N . ILE A 1 112 ? 16.031 26.234 28.984 1 91.88 112 ILE A N 1
ATOM 797 C CA . ILE A 1 112 ? 15.281 26.844 27.875 1 91.88 112 ILE A CA 1
ATOM 798 C C . ILE A 1 112 ? 14.117 25.938 27.5 1 91.88 112 ILE A C 1
ATOM 800 O O . ILE A 1 112 ? 14.305 24.75 27.203 1 91.88 112 ILE A O 1
ATOM 804 N N . PRO A 1 113 ? 13.008 26.547 27.578 1 90.56 113 PRO A N 1
ATOM 805 C CA . PRO A 1 113 ? 11.883 25.75 27.094 1 90.56 113 PRO A CA 1
ATOM 806 C C . PRO A 1 113 ? 11.984 25.422 25.609 1 90.56 113 PRO A C 1
ATOM 808 O O . PRO A 1 113 ? 12.398 26.266 24.812 1 90.56 113 PRO A O 1
ATOM 811 N N . LEU A 1 114 ? 11.609 24.266 25.234 1 94.31 114 LEU A N 1
ATOM 812 C CA . LEU A 1 114 ? 11.656 23.828 23.844 1 94.31 114 LEU A CA 1
ATOM 813 C C . LEU A 1 114 ? 10.406 24.266 23.094 1 94.31 114 LEU A C 1
ATOM 815 O O . LEU A 1 114 ? 9.297 23.844 23.422 1 94.31 114 LEU A O 1
ATOM 819 N N . PRO A 1 115 ? 10.633 25.094 22.094 1 94.31 115 PRO A N 1
ATOM 820 C CA . PRO A 1 115 ? 9.461 25.516 21.328 1 94.31 115 PRO A CA 1
ATOM 821 C C . PRO A 1 115 ? 8.734 24.344 20.672 1 94.31 115 PRO A C 1
ATOM 823 O O . PRO A 1 115 ? 9.367 23.406 20.203 1 94.31 115 PRO A O 1
ATOM 826 N N . ALA A 1 116 ? 7.449 24.5 20.594 1 94.12 116 ALA A N 1
ATOM 827 C CA . ALA A 1 116 ? 6.59 23.438 20.078 1 94.12 116 ALA A CA 1
ATOM 828 C C . ALA A 1 116 ? 6.969 23.078 18.641 1 94.12 116 ALA A C 1
ATOM 830 O O . ALA A 1 116 ? 6.965 21.906 18.266 1 94.12 116 ALA A O 1
ATOM 831 N N . GLN A 1 117 ? 7.281 24.062 17.875 1 95 117 GLN A N 1
ATOM 832 C CA . GLN A 1 117 ? 7.633 23.828 16.484 1 95 117 GLN A CA 1
ATOM 833 C C . GLN A 1 117 ? 8.93 23.031 16.359 1 95 117 GLN A C 1
ATOM 835 O O . GLN A 1 117 ? 9.07 22.188 15.469 1 95 117 GLN A O 1
ATOM 840 N N . SER A 1 118 ? 9.836 23.344 17.234 1 96.56 118 SER A N 1
ATOM 841 C CA . SER A 1 118 ? 11.102 22.625 17.25 1 96.56 118 SER A CA 1
ATOM 842 C C . SER A 1 118 ? 10.914 21.172 17.672 1 96.56 118 SER A C 1
ATOM 844 O O . SER A 1 118 ? 11.531 20.266 17.109 1 96.56 118 SER A O 1
ATOM 846 N N . LEU A 1 119 ? 10.078 20.969 18.609 1 97.31 119 LEU A N 1
ATOM 847 C CA . LEU A 1 119 ? 9.766 19.609 19.016 1 97.31 119 LEU A CA 1
ATOM 848 C C . LEU A 1 119 ? 9.125 18.828 17.875 1 97.31 119 LEU A C 1
ATOM 850 O O . LEU A 1 119 ? 9.461 17.672 17.641 1 97.31 119 LEU A O 1
ATOM 854 N N . ALA A 1 120 ? 8.242 19.453 17.188 1 97.25 120 ALA A N 1
ATOM 855 C CA . ALA A 1 120 ? 7.574 18.812 16.047 1 97.25 120 ALA A CA 1
ATOM 856 C C . ALA A 1 120 ? 8.586 18.391 14.992 1 97.25 120 ALA A C 1
ATOM 858 O O . ALA A 1 120 ? 8.484 17.297 14.438 1 97.25 120 ALA A O 1
ATOM 859 N N . LEU A 1 121 ? 9.477 19.281 14.797 1 96.75 121 LEU A N 1
ATOM 860 C CA . LEU A 1 121 ? 10.508 18.984 13.812 1 96.75 121 LEU A CA 1
ATOM 861 C C . LEU A 1 121 ? 11.344 17.781 14.234 1 96.75 121 LEU A C 1
ATOM 863 O O . LEU A 1 121 ? 11.656 16.922 13.414 1 96.75 121 LEU A O 1
ATOM 867 N N . LEU A 1 122 ? 11.711 17.734 15.422 1 97.5 122 LEU A N 1
ATOM 868 C CA . LEU A 1 122 ? 12.516 16.641 15.961 1 97.5 122 LEU A CA 1
ATOM 869 C C . LEU A 1 122 ? 11.758 15.312 15.883 1 97.5 122 LEU A C 1
ATOM 871 O O . LEU A 1 122 ? 12.297 14.312 15.406 1 97.5 122 LEU A O 1
ATOM 875 N N . LEU A 1 123 ? 10.539 15.352 16.297 1 97.81 123 LEU A N 1
ATOM 876 C CA . LEU A 1 123 ? 9.742 14.125 16.312 1 97.81 123 LEU A CA 1
ATOM 877 C C . LEU A 1 123 ? 9.508 13.617 14.898 1 97.81 123 LEU A C 1
ATOM 879 O O . LEU A 1 123 ? 9.578 12.406 14.648 1 97.81 123 LEU A O 1
ATOM 883 N N . ARG A 1 124 ? 9.258 14.484 14.008 1 96.19 124 ARG A N 1
ATOM 884 C CA . ARG A 1 124 ? 9.07 14.125 12.609 1 96.19 124 ARG A CA 1
ATOM 885 C C . ARG A 1 124 ? 10.312 13.453 12.039 1 96.19 124 ARG A C 1
ATOM 887 O O . ARG A 1 124 ? 10.219 12.414 11.383 1 96.19 124 ARG A O 1
ATOM 894 N N . ARG A 1 125 ? 11.414 14.07 12.336 1 95.19 125 ARG A N 1
ATOM 895 C CA . ARG A 1 125 ? 12.656 13.562 11.766 1 95.19 125 ARG A CA 1
ATOM 896 C C . ARG A 1 125 ? 13.039 12.227 12.406 1 95.19 125 ARG A C 1
ATOM 898 O O . ARG A 1 125 ? 13.578 11.344 11.734 1 95.19 125 ARG A O 1
ATOM 905 N N . LEU A 1 126 ? 12.805 12.109 13.641 1 95.69 126 LEU A N 1
ATOM 906 C CA . LEU A 1 126 ? 13.086 10.844 14.305 1 95.69 126 LEU A CA 1
ATOM 907 C C . LEU A 1 126 ? 12.227 9.719 13.734 1 95.69 126 LEU A C 1
ATOM 909 O O . LEU A 1 126 ? 12.719 8.617 13.477 1 95.69 126 LEU A O 1
ATOM 913 N N . ALA A 1 127 ? 10.953 9.984 13.5 1 94.19 127 ALA A N 1
ATOM 914 C CA . ALA A 1 127 ? 10.055 8.984 12.93 1 94.19 127 ALA A CA 1
ATOM 915 C C . ALA A 1 127 ? 10.469 8.625 11.5 1 94.19 127 ALA A C 1
ATOM 917 O O . ALA A 1 127 ? 10.352 7.469 11.094 1 94.19 127 ALA A O 1
ATOM 918 N N . ALA A 1 128 ? 10.953 9.609 10.805 1 89.12 128 ALA A N 1
ATOM 919 C CA . ALA A 1 128 ? 11.281 9.422 9.391 1 89.12 128 ALA A CA 1
ATOM 920 C C . ALA A 1 128 ? 12.602 8.672 9.227 1 89.12 128 ALA A C 1
ATOM 922 O O . ALA A 1 128 ? 12.773 7.906 8.281 1 89.12 128 ALA A O 1
ATOM 923 N N . HIS A 1 129 ? 13.562 8.875 10.195 1 86.69 129 HIS A N 1
ATOM 924 C CA . HIS A 1 129 ? 14.906 8.406 9.914 1 86.69 129 HIS A CA 1
ATOM 925 C C . HIS A 1 129 ? 15.398 7.438 10.992 1 86.69 129 HIS A C 1
ATOM 927 O O . HIS A 1 129 ? 16.375 6.715 10.781 1 86.69 129 HIS A O 1
ATOM 933 N N . ARG A 1 130 ? 14.766 7.438 12.125 1 89.38 130 ARG A N 1
ATOM 934 C CA . ARG A 1 130 ? 15.125 6.508 13.195 1 89.38 130 ARG A CA 1
ATOM 935 C C . ARG A 1 130 ? 13.961 5.566 13.508 1 89.38 130 ARG A C 1
ATOM 937 O O . ARG A 1 130 ? 13.625 4.699 12.695 1 89.38 130 ARG A O 1
ATOM 944 N N . SER A 1 131 ? 13.203 5.895 14.562 1 92.31 131 SER A N 1
ATOM 945 C CA . SER A 1 131 ? 12.086 5.047 14.977 1 92.31 131 SER A CA 1
ATOM 946 C C . SER A 1 131 ? 11.148 5.789 15.914 1 92.31 131 SER A C 1
ATOM 948 O O . SER A 1 131 ? 11.492 6.852 16.438 1 92.31 131 SER A O 1
ATOM 950 N N . VAL A 1 132 ? 10.023 5.207 16.016 1 95.69 132 VAL A N 1
ATOM 951 C CA . VAL A 1 132 ? 9.062 5.727 16.984 1 95.69 132 VAL A CA 1
ATOM 952 C C . VAL A 1 132 ? 9.609 5.555 18.391 1 95.69 132 VAL A C 1
ATOM 954 O O . VAL A 1 132 ? 9.375 6.398 19.266 1 95.69 132 VAL A O 1
ATOM 957 N N . ALA A 1 133 ? 10.328 4.5 18.547 1 94.56 133 ALA A N 1
ATOM 958 C CA . ALA A 1 133 ? 10.961 4.277 19.844 1 94.56 133 ALA A CA 1
ATOM 959 C C . ALA A 1 133 ? 11.906 5.422 20.203 1 94.56 133 ALA A C 1
ATOM 961 O O . ALA A 1 133 ? 11.945 5.871 21.344 1 94.56 133 ALA A O 1
ATOM 962 N N . ALA A 1 134 ? 12.617 5.848 19.203 1 95.56 134 ALA A N 1
ATOM 963 C CA . ALA A 1 134 ? 13.523 6.977 19.422 1 95.56 134 ALA A CA 1
ATOM 964 C C . ALA A 1 134 ? 12.742 8.234 19.797 1 95.56 134 ALA A C 1
ATOM 966 O O . ALA A 1 134 ? 13.18 9.016 20.641 1 95.56 134 ALA A O 1
ATOM 967 N N . ALA A 1 135 ? 11.664 8.508 19.156 1 97.25 135 ALA A N 1
ATOM 968 C CA . ALA A 1 135 ? 10.797 9.648 19.453 1 97.25 135 ALA A CA 1
ATOM 969 C C . ALA A 1 135 ? 10.242 9.547 20.875 1 97.25 135 ALA A C 1
ATOM 971 O O . ALA A 1 135 ? 10.188 10.539 21.609 1 97.25 135 ALA A O 1
ATOM 972 N N . ARG A 1 136 ? 9.844 8.359 21.234 1 96.12 136 ARG A N 1
ATOM 973 C CA . ARG A 1 136 ? 9.336 8.102 22.562 1 96.12 136 ARG A CA 1
ATOM 974 C C . ARG A 1 136 ? 10.391 8.391 23.625 1 96.12 136 ARG A C 1
ATOM 976 O O . ARG A 1 136 ? 10.102 8.992 24.656 1 96.12 136 ARG A O 1
ATOM 983 N N . ASP A 1 137 ? 11.562 7.977 23.375 1 96.25 137 ASP A N 1
ATOM 984 C CA . ASP A 1 137 ? 12.68 8.203 24.297 1 96.25 137 ASP A CA 1
ATOM 985 C C . ASP A 1 137 ? 12.945 9.695 24.469 1 96.25 137 ASP A C 1
ATOM 987 O O . ASP A 1 137 ? 13.227 10.148 25.578 1 96.25 137 ASP A O 1
ATOM 991 N N . LEU A 1 138 ? 12.93 10.383 23.375 1 97.25 138 LEU A N 1
ATOM 992 C CA . LEU A 1 138 ? 13.133 11.82 23.469 1 97.25 138 LEU A CA 1
ATOM 993 C C . LEU A 1 138 ? 12.062 12.477 24.328 1 97.25 138 LEU A C 1
ATOM 995 O O . LEU A 1 138 ? 12.367 13.305 25.188 1 97.25 138 LEU A O 1
ATOM 999 N N . LEU A 1 139 ? 10.836 12.125 24.109 1 96.69 139 LEU A N 1
ATOM 1000 C CA . LEU A 1 139 ? 9.727 12.68 24.891 1 96.69 139 LEU A CA 1
ATOM 1001 C C . LEU A 1 139 ? 9.891 12.359 26.375 1 96.69 139 LEU A C 1
ATOM 1003 O O . LEU A 1 139 ? 9.633 13.211 27.219 1 96.69 139 LEU A O 1
ATOM 1007 N N . ALA A 1 140 ? 10.352 11.172 26.625 1 94.62 140 ALA A N 1
ATOM 1008 C CA . ALA A 1 140 ? 10.531 10.742 28.016 1 94.62 140 ALA A CA 1
ATOM 1009 C C . ALA A 1 140 ? 11.672 11.508 28.688 1 94.62 140 ALA A C 1
ATOM 1011 O O . ALA A 1 140 ? 11.656 11.727 29.891 1 94.62 140 ALA A O 1
ATOM 1012 N N . ALA A 1 141 ? 12.641 11.852 27.906 1 95.19 141 ALA A N 1
ATOM 1013 C CA . ALA A 1 141 ? 13.797 12.578 28.438 1 95.19 141 ALA A CA 1
ATOM 1014 C C . ALA A 1 141 ? 13.469 14.055 28.625 1 95.19 141 ALA A C 1
ATOM 1016 O O . ALA A 1 141 ? 14.164 14.758 29.375 1 95.19 141 ALA A O 1
ATOM 1017 N N . LEU A 1 142 ? 12.5 14.508 27.969 1 95.25 142 LEU A N 1
ATOM 1018 C CA . LEU A 1 142 ? 12.008 15.867 28.125 1 95.25 142 LEU A CA 1
ATOM 1019 C C . LEU A 1 142 ? 10.891 15.93 29.172 1 95.25 142 LEU A C 1
ATOM 1021 O O . LEU A 1 142 ? 10.492 14.891 29.703 1 95.25 142 LEU A O 1
ATOM 1025 N N . PRO A 1 143 ? 10.508 17.078 29.531 1 90.88 143 PRO A N 1
ATOM 1026 C CA . PRO A 1 143 ? 9.57 17.156 30.656 1 90.88 143 PRO A CA 1
ATOM 1027 C C . PRO A 1 143 ? 8.156 16.75 30.281 1 90.88 143 PRO A C 1
ATOM 1029 O O . PRO A 1 143 ? 7.184 17.328 30.781 1 90.88 143 PRO A O 1
ATOM 1032 N N . TYR A 1 144 ? 7.965 15.859 29.391 1 92.62 144 TYR A N 1
ATOM 1033 C CA . TYR A 1 144 ? 6.641 15.422 28.969 1 92.62 144 TYR A CA 1
ATOM 1034 C C . TYR A 1 144 ? 6.285 14.07 29.578 1 92.62 144 TYR A C 1
ATOM 1036 O O . TYR A 1 144 ? 7.152 13.203 29.734 1 92.62 144 TYR A O 1
ATOM 1044 N N . SER A 1 145 ? 5.039 14.039 29.969 1 87.88 145 SER A N 1
ATOM 1045 C CA . SER A 1 145 ? 4.477 12.836 30.578 1 87.88 145 SER A CA 1
ATOM 1046 C C . SER A 1 145 ? 2.967 12.766 30.359 1 87.88 145 SER A C 1
ATOM 1048 O O . SER A 1 145 ? 2.389 13.617 29.688 1 87.88 145 SER A O 1
ATOM 1050 N N . ALA A 1 146 ? 2.396 11.734 30.906 1 86.75 146 ALA A N 1
ATOM 1051 C CA . ALA A 1 146 ? 0.945 11.594 30.828 1 86.75 146 ALA A CA 1
ATOM 1052 C C . ALA A 1 146 ? 0.249 12.742 31.547 1 86.75 146 ALA A C 1
ATOM 1054 O O . ALA A 1 146 ? -0.817 13.195 31.125 1 86.75 146 ALA A O 1
ATOM 1055 N N . ASP A 1 147 ? 0.909 13.172 32.594 1 91.81 147 ASP A N 1
ATOM 1056 C CA . ASP A 1 147 ? 0.347 14.266 33.375 1 91.81 147 ASP A CA 1
ATOM 1057 C C . ASP A 1 147 ? 0.746 15.617 32.781 1 91.81 147 ASP A C 1
ATOM 1059 O O . ASP A 1 147 ? 0.15 16.641 33.125 1 91.81 147 ASP A O 1
ATOM 1063 N N . ASN A 1 148 ? 1.695 15.609 31.953 1 93.62 148 ASN A N 1
ATOM 1064 C CA . ASN A 1 148 ? 2.182 16.797 31.25 1 93.62 148 ASN A CA 1
ATOM 1065 C C . ASN A 1 148 ? 2.439 16.484 29.781 1 93.62 148 ASN A C 1
ATOM 1067 O O . ASN A 1 148 ? 3.594 16.391 29.344 1 93.62 148 ASN A O 1
ATOM 1071 N N . PRO A 1 149 ? 1.389 16.469 29.062 1 95.44 149 PRO A N 1
ATOM 1072 C CA . PRO A 1 149 ? 1.498 15.969 27.688 1 95.44 149 PRO A CA 1
ATOM 1073 C C . PRO A 1 149 ? 2.266 16.922 26.766 1 95.44 149 PRO A C 1
ATOM 1075 O O . PRO A 1 149 ? 2.27 18.141 27 1 95.44 149 PRO A O 1
ATOM 1078 N N . ALA A 1 150 ? 2.932 16.344 25.781 1 96.56 150 ALA A N 1
ATOM 1079 C CA . ALA A 1 150 ? 3.59 17.125 24.75 1 96.56 150 ALA A CA 1
ATOM 1080 C C . ALA A 1 150 ? 2.566 17.859 23.875 1 96.56 150 ALA A C 1
ATOM 1082 O O . ALA A 1 150 ? 1.398 17.469 23.828 1 96.56 150 ALA A O 1
ATOM 1083 N N . PRO A 1 151 ? 3.021 18.984 23.344 1 95.94 151 PRO A N 1
ATOM 1084 C CA . PRO A 1 151 ? 2.098 19.734 22.5 1 95.94 151 PRO A CA 1
ATOM 1085 C C . PRO A 1 151 ? 1.509 18.906 21.359 1 95.94 151 PRO A C 1
ATOM 1087 O O . PRO A 1 151 ? 2.236 18.172 20.688 1 95.94 151 PRO A O 1
ATOM 1090 N N . ARG A 1 152 ? 0.232 19.078 21.109 1 94.75 152 ARG A N 1
ATOM 1091 C CA . ARG A 1 152 ? -0.524 18.281 20.156 1 94.75 152 ARG A CA 1
ATOM 1092 C C . ARG A 1 152 ? 0.074 18.391 18.75 1 94.75 152 ARG A C 1
ATOM 1094 O O . ARG A 1 152 ? 0.232 17.391 18.047 1 94.75 152 ARG A O 1
ATOM 1101 N N . PRO A 1 153 ? 0.461 19.547 18.297 1 93.81 153 PRO A N 1
ATOM 1102 C CA . PRO A 1 153 ? 1.016 19.641 16.953 1 93.81 153 PRO A CA 1
ATOM 1103 C C . PRO A 1 153 ? 2.271 18.781 16.766 1 93.81 153 PRO A C 1
ATOM 1105 O O . PRO A 1 153 ? 2.506 18.25 15.68 1 93.81 153 PRO A O 1
ATOM 1108 N N . ALA A 1 154 ? 3.051 18.719 17.797 1 96.88 154 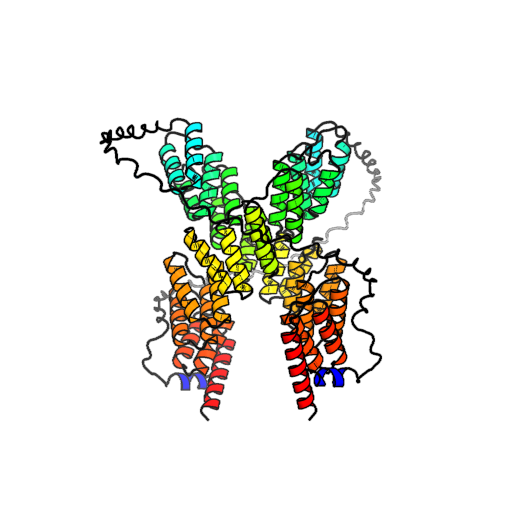ALA A N 1
ATOM 1109 C CA . ALA A 1 154 ? 4.262 17.906 17.734 1 96.88 154 ALA A CA 1
ATOM 1110 C C . ALA A 1 154 ? 3.924 16.422 17.625 1 96.88 154 ALA A C 1
ATOM 1112 O O . ALA A 1 154 ? 4.562 15.688 16.875 1 96.88 154 ALA A O 1
ATOM 1113 N N . LEU A 1 155 ? 2.887 16.031 18.328 1 97.25 155 LEU A N 1
ATOM 1114 C CA . LEU A 1 155 ? 2.451 14.633 18.297 1 97.25 155 LEU A CA 1
ATOM 1115 C C . LEU A 1 155 ? 1.847 14.289 16.938 1 97.25 155 LEU A C 1
ATOM 1117 O O . LEU A 1 155 ? 2.053 13.188 16.422 1 97.2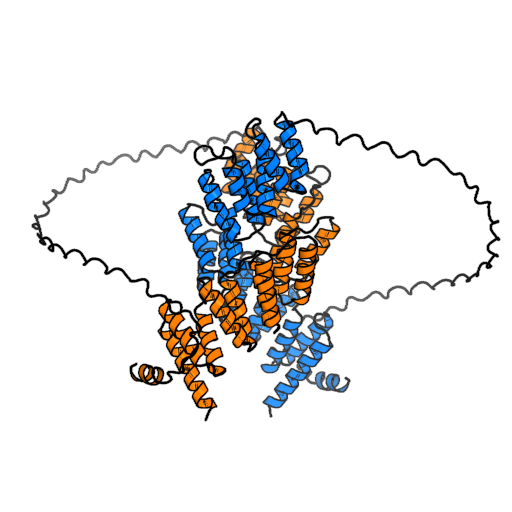5 155 LEU A O 1
ATOM 1121 N N . LEU A 1 156 ? 1.172 15.211 16.391 1 95.12 156 LEU A N 1
ATOM 1122 C CA . LEU A 1 156 ? 0.594 14.992 15.062 1 95.12 156 LEU A CA 1
ATOM 1123 C C . LEU A 1 156 ? 1.684 14.914 14 1 95.12 156 LEU A C 1
ATOM 1125 O O . LEU A 1 156 ? 1.56 14.156 13.039 1 95.12 156 LEU A O 1
ATOM 1129 N N . ALA A 1 157 ? 2.717 15.719 14.188 1 95.38 157 ALA A N 1
ATOM 1130 C CA . ALA A 1 157 ? 3.855 15.641 13.273 1 95.38 157 ALA A CA 1
ATOM 1131 C C . ALA A 1 157 ? 4.512 14.266 13.336 1 95.38 157 ALA A C 1
ATOM 1133 O O . ALA A 1 157 ? 4.887 13.703 12.305 1 95.38 157 ALA A O 1
ATOM 1134 N N . LEU A 1 158 ? 4.637 13.75 14.477 1 97.44 158 LEU A N 1
ATOM 1135 C CA . LEU A 1 158 ? 5.156 12.398 14.68 1 97.44 158 LEU A CA 1
ATOM 1136 C C . LEU A 1 158 ? 4.285 11.367 13.977 1 97.44 158 LEU A C 1
ATOM 1138 O O . LEU A 1 158 ? 4.793 10.508 13.25 1 97.44 158 LEU A O 1
ATOM 1142 N N . ALA A 1 159 ? 3.012 11.469 14.148 1 97.12 159 ALA A N 1
ATOM 1143 C CA . ALA A 1 159 ? 2.061 10.539 13.547 1 97.12 159 ALA A CA 1
ATOM 1144 C C . ALA A 1 159 ? 2.123 10.602 12.023 1 97.12 159 ALA A C 1
ATOM 1146 O O . ALA A 1 159 ? 2.145 9.562 11.359 1 97.12 159 ALA A O 1
ATOM 1147 N N . ASP A 1 160 ? 2.168 11.758 11.57 1 94.06 160 ASP A N 1
ATOM 1148 C CA . ASP A 1 160 ? 2.203 11.961 10.125 1 94.06 160 ASP A CA 1
ATOM 1149 C C . ASP A 1 160 ? 3.434 11.297 9.516 1 94.06 160 ASP A C 1
ATOM 1151 O O . ASP A 1 160 ? 3.33 10.594 8.508 1 94.06 160 ASP A O 1
ATOM 1155 N N . ALA A 1 161 ? 4.543 11.539 10.094 1 94.56 161 ALA A N 1
ATOM 1156 C CA . ALA A 1 161 ? 5.789 10.977 9.578 1 94.56 161 ALA A CA 1
ATOM 1157 C C . ALA A 1 161 ? 5.773 9.453 9.656 1 94.56 161 ALA A C 1
ATOM 1159 O O . ALA A 1 161 ? 6.223 8.773 8.727 1 94.56 161 ALA A O 1
ATOM 1160 N N . CYS A 1 162 ? 5.27 8.953 10.68 1 95.62 162 CYS A N 1
ATOM 1161 C CA . CYS A 1 162 ? 5.188 7.512 10.867 1 95.62 162 CYS A CA 1
ATOM 1162 C C . CYS A 1 162 ? 4.273 6.871 9.828 1 95.62 162 CYS A C 1
ATOM 1164 O O . CYS A 1 162 ? 4.617 5.844 9.242 1 95.62 162 CYS A O 1
ATOM 1166 N N . CYS A 1 163 ? 3.168 7.469 9.586 1 94.69 163 CYS A N 1
ATOM 1167 C CA . CYS A 1 163 ? 2.195 6.945 8.633 1 94.69 163 CYS A CA 1
ATOM 1168 C C . CYS A 1 163 ? 2.725 7.035 7.211 1 94.69 163 CYS A C 1
ATOM 1170 O O . CYS A 1 163 ? 2.434 6.172 6.379 1 94.69 163 CYS A O 1
ATOM 1172 N N . ARG A 1 164 ? 3.465 8.039 6.973 1 92.19 164 ARG A N 1
ATOM 1173 C CA . ARG A 1 164 ? 4.062 8.188 5.648 1 92.19 164 ARG A CA 1
ATOM 1174 C C . ARG A 1 164 ? 5.078 7.078 5.379 1 92.19 164 ARG A C 1
ATOM 1176 O O . ARG A 1 164 ? 5.172 6.578 4.254 1 92.19 164 ARG A O 1
ATOM 1183 N N . ARG A 1 165 ? 5.828 6.766 6.379 1 90.69 165 ARG A N 1
ATOM 1184 C CA . ARG A 1 165 ? 6.781 5.668 6.242 1 90.69 165 ARG A CA 1
ATOM 1185 C C . ARG A 1 165 ? 6.062 4.348 5.98 1 90.69 165 ARG A C 1
ATOM 1187 O O . ARG A 1 165 ? 6.547 3.518 5.207 1 90.69 165 ARG A O 1
ATOM 1194 N N . GLY A 1 166 ? 5.039 4.09 6.723 1 90.19 166 GLY A N 1
ATOM 1195 C CA . GLY A 1 166 ? 4.137 3.002 6.387 1 90.19 166 GLY A CA 1
ATOM 1196 C C . GLY A 1 166 ? 4.539 1.677 7.008 1 90.19 166 GLY A C 1
ATOM 1197 O O . GLY A 1 166 ? 4 0.628 6.648 1 90.19 166 GLY A O 1
ATOM 1198 N N . ASP A 1 167 ? 5.508 1.665 7.898 1 89.25 167 ASP A N 1
ATOM 1199 C CA . ASP A 1 167 ? 5.887 0.438 8.594 1 89.25 167 ASP A CA 1
ATOM 1200 C C . ASP A 1 167 ? 4.871 0.086 9.68 1 89.25 167 ASP A C 1
ATOM 1202 O O . ASP A 1 167 ? 4.738 0.811 10.664 1 89.25 167 ASP A O 1
ATOM 1206 N N . PRO A 1 168 ? 4.223 -1.069 9.531 1 88.56 168 PRO A N 1
ATOM 1207 C CA . PRO A 1 168 ? 3.146 -1.38 10.477 1 88.56 168 PRO A CA 1
ATOM 1208 C C . PRO A 1 168 ? 3.645 -1.531 11.914 1 88.56 168 PRO A C 1
ATOM 1210 O O . PRO A 1 168 ? 2.92 -1.209 12.859 1 88.56 168 PRO A O 1
ATOM 1213 N N . ARG A 1 169 ? 4.836 -2.029 12.117 1 88.69 169 ARG A N 1
ATOM 1214 C CA . ARG A 1 169 ? 5.383 -2.164 13.461 1 88.69 169 ARG A CA 1
ATOM 1215 C C . ARG A 1 169 ? 5.562 -0.799 14.117 1 88.69 169 ARG A C 1
ATOM 1217 O O . ARG A 1 169 ? 5.215 -0.617 15.289 1 88.69 169 ARG A O 1
ATOM 1224 N N . GLU A 1 170 ? 6.102 0.108 13.312 1 92.69 170 GLU A N 1
ATOM 1225 C CA . GLU A 1 170 ? 6.305 1.461 13.82 1 92.69 170 GLU A CA 1
ATOM 1226 C C . GLU A 1 170 ? 4.973 2.145 14.117 1 92.69 170 GLU A C 1
ATOM 1228 O O . GLU A 1 170 ? 4.828 2.818 15.141 1 92.69 170 GLU A O 1
ATOM 1233 N N . ILE A 1 171 ? 4.023 2 13.234 1 95 171 ILE A N 1
ATOM 1234 C CA . ILE A 1 171 ? 2.721 2.623 13.445 1 95 171 ILE A CA 1
ATOM 1235 C C . ILE A 1 171 ? 2.043 2.012 14.664 1 95 171 ILE A C 1
ATOM 1237 O O . ILE A 1 171 ? 1.392 2.719 15.438 1 95 171 ILE A O 1
ATOM 1241 N N . GLY A 1 172 ? 2.209 0.718 14.852 1 93.62 172 GLY A N 1
ATOM 1242 C CA . GLY A 1 172 ? 1.697 0.07 16.047 1 93.62 172 GLY A CA 1
ATOM 1243 C C . GLY A 1 172 ? 2.264 0.654 17.328 1 93.62 172 GLY A C 1
ATOM 1244 O O . GLY A 1 172 ? 1.545 0.802 18.328 1 93.62 172 GLY A O 1
ATOM 1245 N N . GLN A 1 173 ? 3.521 0.946 17.281 1 94.75 173 GLN A N 1
ATOM 1246 C CA . GLN A 1 173 ? 4.195 1.515 18.438 1 94.75 173 GLN A CA 1
ATOM 1247 C C . GLN A 1 173 ? 3.781 2.967 18.656 1 94.75 173 GLN A C 1
ATOM 1249 O O . GLN A 1 173 ? 3.939 3.502 19.75 1 94.75 173 GLN A O 1
ATOM 1254 N N . LEU A 1 174 ? 3.303 3.582 17.656 1 97.12 174 LEU A N 1
ATOM 1255 C CA . LEU A 1 174 ? 2.885 4.98 17.719 1 97.12 174 LEU A CA 1
ATOM 1256 C C . LEU A 1 174 ? 1.612 5.133 18.547 1 97.12 174 LEU A C 1
ATOM 1258 O O . LEU A 1 174 ? 1.445 6.125 19.25 1 97.12 174 LEU A O 1
ATOM 1262 N N . LEU A 1 175 ? 0.725 4.141 18.516 1 95.69 175 LEU A N 1
ATOM 1263 C CA . LEU A 1 175 ? -0.601 4.238 19.109 1 95.69 175 LEU A CA 1
ATOM 1264 C C . LEU A 1 175 ? -0.501 4.473 20.625 1 95.69 175 LEU A C 1
ATOM 1266 O O . LEU A 1 175 ? -1.092 5.418 21.141 1 95.69 175 LEU A O 1
ATOM 1270 N N . PRO A 1 176 ? 0.32 3.719 21.297 1 94.5 176 PRO A N 1
ATOM 1271 C CA . PRO A 1 176 ? 0.44 3.996 22.734 1 94.5 176 PRO A CA 1
ATOM 1272 C C . PRO A 1 176 ? 1.097 5.344 23.031 1 94.5 176 PRO A C 1
ATOM 1274 O O . PRO A 1 176 ? 0.775 5.992 24.031 1 94.5 176 PRO A O 1
ATOM 1277 N N . VAL A 1 177 ? 1.98 5.789 22.188 1 95.81 177 VAL A N 1
ATOM 1278 C CA . VAL A 1 177 ? 2.625 7.086 22.375 1 95.81 177 VAL A CA 1
ATOM 1279 C C . VAL A 1 177 ? 1.581 8.195 22.297 1 95.81 177 VAL A C 1
ATOM 1281 O O . VAL A 1 177 ? 1.574 9.109 23.125 1 95.81 177 VAL A O 1
ATOM 1284 N N . LEU A 1 178 ? 0.739 8.141 21.344 1 96.25 178 LEU A N 1
ATOM 1285 C CA . LEU A 1 178 ? -0.329 9.125 21.203 1 96.25 178 LEU A CA 1
ATOM 1286 C C . LEU A 1 178 ? -1.271 9.078 22.391 1 96.25 178 LEU A C 1
ATOM 1288 O O . LEU A 1 178 ? -1.596 10.117 22.969 1 96.25 178 LEU A O 1
ATOM 1292 N N . ALA A 1 179 ? -1.614 7.887 22.766 1 93.19 179 ALA A N 1
ATOM 1293 C CA . ALA A 1 179 ? -2.541 7.699 23.891 1 93.19 179 ALA A CA 1
ATOM 1294 C C . ALA A 1 179 ? -1.963 8.258 25.188 1 93.19 179 ALA A C 1
ATOM 1296 O O . ALA A 1 179 ? -2.67 8.922 25.953 1 93.19 179 ALA A O 1
ATOM 1297 N N . ASP A 1 180 ? -0.727 8.031 25.422 1 94.38 180 ASP A N 1
ATOM 1298 C CA . ASP A 1 180 ? -0.05 8.492 26.625 1 94.38 180 ASP A CA 1
ATOM 1299 C C . ASP A 1 180 ? -0.085 10.016 26.734 1 94.38 180 ASP A C 1
ATOM 1301 O O . ASP A 1 180 ? 0.004 10.57 27.828 1 94.38 180 ASP A O 1
ATOM 1305 N N . HIS A 1 181 ? -0.229 10.641 25.625 1 96.19 181 HIS A N 1
ATOM 1306 C CA . HIS A 1 181 ? -0.209 12.094 25.625 1 96.19 181 HIS A CA 1
ATOM 1307 C C . HIS A 1 181 ? -1.583 12.664 25.281 1 96.19 181 HIS A C 1
ATOM 1309 O O . HIS A 1 181 ? -1.695 13.82 24.875 1 96.19 181 HIS A O 1
ATOM 1315 N N . GLY A 1 182 ? -2.539 11.781 25.281 1 93.62 182 GLY A N 1
ATOM 1316 C CA . GLY A 1 182 ? -3.922 12.227 25.219 1 93.62 182 GLY A CA 1
ATOM 1317 C C . GLY A 1 182 ? -4.395 12.469 23.797 1 93.62 182 GLY A C 1
ATOM 1318 O O . GLY A 1 182 ? -5.355 13.203 23.562 1 93.62 182 GLY A O 1
ATOM 1319 N N . VAL A 1 183 ? -3.699 12.023 22.875 1 94.62 183 VAL A N 1
ATOM 1320 C CA . VAL A 1 183 ? -4.098 12.18 21.484 1 94.62 183 VAL A CA 1
ATOM 1321 C C . VAL A 1 183 ? -4.703 10.883 20.969 1 94.62 183 VAL A C 1
ATOM 1323 O O . VAL A 1 183 ? -4.07 9.828 21.031 1 94.62 183 VAL A O 1
ATOM 1326 N N . ARG A 1 184 ? -5.922 11.008 20.469 1 92.56 184 ARG A N 1
ATOM 1327 C CA . ARG A 1 184 ? -6.578 9.836 19.875 1 92.56 184 ARG A CA 1
ATOM 1328 C C . ARG A 1 184 ? -6.199 9.68 18.406 1 92.56 184 ARG A C 1
ATOM 1330 O O . ARG A 1 184 ? -6.207 10.648 17.656 1 92.56 184 ARG A O 1
ATOM 1337 N N . ALA A 1 185 ? -5.918 8.398 18.062 1 95 185 ALA A N 1
ATOM 1338 C CA . ALA A 1 185 ? -5.652 8.117 16.641 1 95 185 ALA A CA 1
ATOM 1339 C C . ALA A 1 185 ? -6.898 8.328 15.797 1 95 185 ALA A C 1
ATOM 1341 O O . ALA A 1 185 ? -8.016 8.07 16.25 1 95 185 ALA A O 1
ATOM 1342 N N . ASP A 1 186 ? -6.723 8.859 14.648 1 93.75 186 ASP A N 1
ATOM 1343 C CA . ASP A 1 186 ? -7.836 9.047 13.727 1 93.75 186 ASP A CA 1
ATOM 1344 C C . ASP A 1 186 ? -7.828 7.977 12.633 1 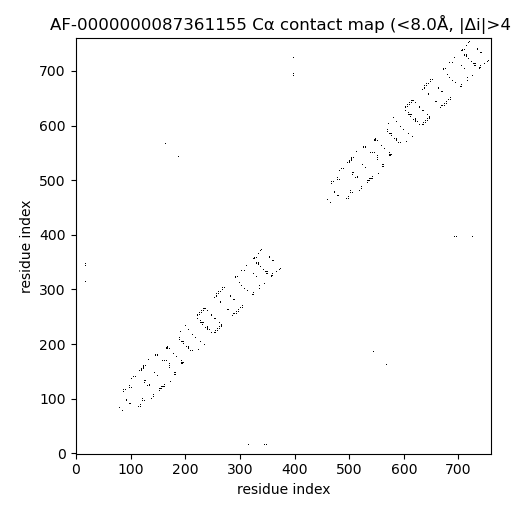93.75 186 ASP A C 1
ATOM 1346 O O . ASP A 1 186 ? -7.039 7.035 12.688 1 93.75 186 ASP A O 1
ATOM 1350 N N . ALA A 1 187 ? -8.75 8.078 11.703 1 94.44 187 ALA A N 1
ATOM 1351 C CA . ALA A 1 187 ? -8.891 7.078 10.641 1 94.44 187 ALA A CA 1
ATOM 1352 C C . ALA A 1 187 ? -7.609 6.969 9.82 1 94.44 187 ALA A C 1
ATOM 1354 O O . ALA A 1 187 ? -7.25 5.879 9.367 1 94.44 187 ALA A O 1
ATOM 1355 N N . HIS A 1 188 ? -6.961 8.07 9.703 1 94.31 188 HIS A N 1
ATOM 1356 C CA . HIS A 1 188 ? -5.742 8.102 8.906 1 94.31 188 HIS A CA 1
ATOM 1357 C C . HIS A 1 188 ? -4.684 7.168 9.477 1 94.31 188 HIS A C 1
ATOM 1359 O O . HIS A 1 188 ? -4.031 6.426 8.742 1 94.31 188 HIS A O 1
ATOM 1365 N N . VAL A 1 189 ? -4.484 7.207 10.75 1 96.62 189 VAL A N 1
ATOM 1366 C CA . VAL A 1 189 ? -3.484 6.383 11.422 1 96.62 189 VAL A CA 1
ATOM 1367 C C . VAL A 1 189 ? -3.867 4.906 11.305 1 96.62 189 VAL A C 1
ATOM 1369 O O . VAL A 1 189 ? -3.031 4.07 10.945 1 96.62 189 VAL A O 1
ATOM 1372 N N . TYR A 1 190 ? -5.102 4.586 11.516 1 97.69 190 TYR A N 1
ATOM 1373 C CA . TYR A 1 190 ? -5.555 3.203 11.414 1 97.69 190 TYR A CA 1
ATOM 1374 C C . TYR A 1 190 ? -5.453 2.697 9.984 1 97.69 190 TYR A C 1
ATOM 1376 O O . TYR A 1 190 ? -5.059 1.552 9.75 1 97.69 190 TYR A O 1
ATOM 1384 N N . ASN A 1 191 ? -5.812 3.516 9.07 1 97.25 191 ASN A N 1
ATOM 1385 C CA . ASN A 1 191 ? -5.707 3.125 7.672 1 97.25 191 ASN A CA 1
ATOM 1386 C C . ASN A 1 191 ? -4.262 2.828 7.281 1 97.25 191 ASN A C 1
ATOM 1388 O O . ASN A 1 191 ? -3.996 1.884 6.535 1 97.25 191 ASN A O 1
ATOM 1392 N N . ALA A 1 192 ? -3.383 3.666 7.715 1 96.44 192 ALA A N 1
ATOM 1393 C CA . ALA A 1 192 ? -1.969 3.422 7.441 1 96.44 192 ALA A CA 1
ATOM 1394 C C . ALA A 1 192 ? -1.521 2.08 8.016 1 96.44 192 ALA A C 1
ATOM 1396 O O . ALA A 1 192 ? -0.77 1.344 7.375 1 96.44 192 ALA A O 1
ATOM 1397 N N . LEU A 1 193 ? -1.975 1.826 9.188 1 96.94 193 LEU A N 1
ATOM 1398 C CA . LEU A 1 193 ? -1.657 0.555 9.828 1 96.94 193 LEU A CA 1
ATOM 1399 C C . LEU A 1 193 ? -2.23 -0.613 9.031 1 96.94 193 LEU A C 1
ATOM 1401 O O . LEU A 1 193 ? -1.549 -1.619 8.828 1 96.94 193 LEU A O 1
ATOM 1405 N N . MET A 1 194 ? -3.414 -0.499 8.594 1 97.56 194 MET A N 1
ATOM 1406 C CA . MET A 1 194 ? -4.051 -1.535 7.785 1 97.56 194 MET A CA 1
ATOM 1407 C C . MET A 1 194 ? -3.301 -1.742 6.477 1 97.56 194 MET A C 1
ATOM 1409 O O . MET A 1 194 ? -3.1 -2.879 6.043 1 97.56 194 MET A O 1
ATOM 1413 N N . LYS A 1 195 ? -2.945 -0.65 5.863 1 96.25 195 LYS A N 1
ATOM 1414 C CA . LYS A 1 195 ? -2.189 -0.749 4.617 1 96.25 195 LYS A CA 1
ATOM 1415 C C . LYS A 1 195 ? -0.886 -1.516 4.824 1 96.25 195 LYS A C 1
ATOM 1417 O O . LYS A 1 195 ? -0.47 -2.289 3.959 1 96.25 195 LYS A O 1
ATOM 1422 N N . GLY A 1 196 ? -0.288 -1.225 5.918 1 93.69 196 GLY A N 1
ATOM 1423 C CA . GLY A 1 196 ? 0.91 -1.981 6.246 1 93.69 196 GLY A CA 1
ATOM 1424 C C . GLY A 1 196 ? 0.665 -3.475 6.34 1 93.69 196 GLY A C 1
ATOM 1425 O O . GLY A 1 196 ? 1.44 -4.273 5.809 1 93.69 196 GLY A O 1
ATOM 1426 N N . HIS A 1 197 ? -0.396 -3.85 6.953 1 94.25 197 HIS A N 1
ATOM 1427 C CA . HIS A 1 197 ? -0.747 -5.262 7.07 1 94.25 197 HIS A CA 1
ATOM 1428 C C . HIS A 1 197 ? -1.1 -5.855 5.715 1 94.25 197 HIS A C 1
ATOM 1430 O O . HIS A 1 197 ? -0.805 -7.023 5.449 1 94.25 197 HIS A O 1
ATOM 1436 N N . CYS A 1 198 ? -1.723 -5.086 4.883 1 94.56 198 CYS A N 1
ATOM 1437 C CA . CYS A 1 198 ? -2.033 -5.547 3.533 1 94.56 198 CYS A CA 1
ATOM 1438 C C . CYS A 1 198 ? -0.758 -5.852 2.754 1 94.56 198 CYS A C 1
ATOM 1440 O O . CYS A 1 198 ? -0.678 -6.867 2.061 1 94.56 198 CYS A O 1
ATOM 1442 N N . ALA A 1 199 ? 0.169 -4.938 2.883 1 91.75 199 ALA A N 1
ATOM 1443 C CA . ALA A 1 199 ? 1.432 -5.109 2.17 1 91.75 199 ALA A CA 1
ATOM 1444 C C . ALA A 1 199 ? 2.154 -6.371 2.631 1 91.75 199 ALA A C 1
ATOM 1446 O O . ALA A 1 199 ? 2.836 -7.027 1.842 1 91.75 199 ALA A O 1
ATOM 1447 N N . ASP A 1 200 ? 1.925 -6.703 3.869 1 88.38 200 ASP A N 1
ATOM 1448 C CA . ASP A 1 200 ? 2.555 -7.887 4.445 1 88.38 200 ASP A CA 1
ATOM 1449 C C . ASP A 1 200 ? 1.668 -9.117 4.277 1 88.38 200 ASP A C 1
ATOM 1451 O O . ASP A 1 200 ? 1.99 -10.195 4.781 1 88.38 200 ASP A O 1
ATOM 1455 N N . SER A 1 201 ? 0.502 -8.945 3.682 1 89.19 201 SER A N 1
ATOM 1456 C CA . SER A 1 201 ? -0.48 -10.008 3.484 1 89.19 201 SER A CA 1
ATOM 1457 C C . SER A 1 201 ? -0.914 -10.609 4.816 1 89.19 201 SER A C 1
ATOM 1459 O O . SER A 1 201 ? -1.072 -11.828 4.926 1 89.19 201 SER A O 1
ATOM 1461 N N . ASP A 1 202 ? -0.917 -9.828 5.801 1 91 202 ASP A N 1
ATOM 1462 C CA . ASP A 1 202 ? -1.33 -10.211 7.145 1 91 202 ASP A CA 1
ATOM 1463 C C . ASP A 1 202 ? -2.805 -9.891 7.383 1 91 202 ASP A C 1
ATOM 1465 O O . ASP A 1 202 ? -3.137 -8.852 7.953 1 91 202 ASP A O 1
ATOM 1469 N N . THR A 1 203 ? -3.662 -10.828 7.102 1 93.25 203 THR A N 1
ATOM 1470 C CA . THR A 1 203 ? -5.098 -10.586 7.172 1 93.25 203 THR A CA 1
ATOM 1471 C C . THR A 1 203 ? -5.57 -10.562 8.625 1 93.25 203 THR A C 1
ATOM 1473 O O . THR A 1 203 ? -6.508 -9.836 8.961 1 93.25 203 THR A O 1
ATOM 1476 N N . VAL A 1 204 ? -4.914 -11.375 9.477 1 91.19 204 VAL A N 1
ATOM 1477 C CA . VAL A 1 204 ? -5.277 -11.383 10.891 1 91.19 204 VAL A CA 1
ATOM 1478 C C . VAL A 1 204 ? -5.008 -10.008 11.5 1 91.19 204 VAL A C 1
ATOM 1480 O O . VAL A 1 204 ? -5.863 -9.453 12.203 1 91.19 204 VAL A O 1
ATOM 1483 N N . GLY A 1 205 ? -3.824 -9.555 11.164 1 93.5 205 GLY A N 1
ATOM 1484 C CA . GLY A 1 205 ? -3.504 -8.219 11.633 1 93.5 205 GLY A CA 1
ATOM 1485 C C . GLY A 1 205 ? -4.422 -7.152 11.07 1 93.5 205 GLY A C 1
ATOM 1486 O O . GLY A 1 205 ? -4.832 -6.234 11.781 1 93.5 205 GLY A O 1
ATOM 1487 N N . LEU A 1 206 ? -4.758 -7.238 9.812 1 96.69 206 LEU A N 1
ATOM 1488 C CA . LEU A 1 206 ? -5.648 -6.305 9.133 1 96.69 206 LEU A CA 1
ATOM 1489 C C . LEU A 1 206 ? -6.992 -6.215 9.852 1 96.69 206 LEU A C 1
ATOM 1491 O O . LEU A 1 206 ? -7.445 -5.121 10.188 1 96.69 206 LEU A O 1
ATOM 1495 N N . LEU A 1 207 ? -7.578 -7.32 10.164 1 97.38 207 LEU A N 1
ATOM 1496 C CA . LEU A 1 207 ? -8.883 -7.363 10.82 1 97.38 207 LEU A CA 1
ATOM 1497 C C . LEU A 1 207 ? -8.766 -6.945 12.281 1 97.38 207 LEU A C 1
ATOM 1499 O O . LEU A 1 207 ? -9.703 -6.363 12.836 1 97.38 207 LEU A O 1
ATOM 1503 N N . GLY A 1 208 ? -7.609 -7.305 12.828 1 97.12 208 GLY A N 1
ATOM 1504 C CA . GLY A 1 208 ? -7.352 -6.836 14.18 1 97.12 208 GLY A CA 1
ATOM 1505 C C . GLY A 1 208 ? -7.355 -5.324 14.297 1 97.12 208 GLY A C 1
ATOM 1506 O O . GLY A 1 208 ? -7.879 -4.77 15.266 1 97.12 208 GLY A O 1
ATOM 1507 N N . VAL A 1 209 ? -6.809 -4.656 13.328 1 97.62 209 VAL A N 1
ATOM 1508 C CA . VAL A 1 209 ? -6.773 -3.195 13.32 1 97.62 209 VAL A CA 1
ATOM 1509 C C . VAL A 1 209 ? -8.188 -2.643 13.172 1 97.62 209 VAL A C 1
ATOM 1511 O O . VAL A 1 209 ? -8.539 -1.65 13.812 1 97.62 209 VAL A O 1
ATOM 1514 N N . LEU A 1 210 ? -8.984 -3.25 12.336 1 97.94 210 LEU A N 1
ATOM 1515 C CA . LEU A 1 210 ? -10.367 -2.818 12.18 1 97.94 210 LEU A CA 1
ATOM 1516 C C . LEU A 1 210 ? -11.117 -2.896 13.508 1 97.94 210 LEU A C 1
ATOM 1518 O O . LEU A 1 210 ? -11.867 -1.984 13.852 1 97.94 210 LEU A O 1
ATOM 1522 N N . ARG A 1 211 ? -10.898 -3.99 14.188 1 97.31 211 ARG A N 1
ATOM 1523 C CA . ARG A 1 211 ? -11.547 -4.156 15.484 1 97.31 211 ARG A CA 1
ATOM 1524 C C . ARG A 1 211 ? -11.125 -3.061 16.453 1 97.31 211 ARG A C 1
ATOM 1526 O O . ARG A 1 211 ? -11.961 -2.479 17.141 1 97.31 211 ARG A O 1
ATOM 1533 N N . ARG A 1 212 ? -9.898 -2.816 16.484 1 95.56 212 ARG A N 1
ATOM 1534 C CA . ARG A 1 212 ? -9.383 -1.775 17.359 1 95.56 212 ARG A CA 1
ATOM 1535 C C . ARG A 1 212 ? -9.961 -0.411 17 1 95.56 212 ARG A C 1
ATOM 1537 O O . ARG A 1 212 ? -10.305 0.381 17.875 1 95.56 212 ARG A O 1
ATOM 1544 N N . MET A 1 213 ? -9.969 -0.11 15.734 1 96.75 213 MET A N 1
ATOM 1545 C CA . MET A 1 213 ? -10.523 1.14 15.227 1 96.75 213 MET A CA 1
ATOM 1546 C C . MET A 1 213 ? -11.961 1.336 15.711 1 96.75 213 MET A C 1
ATOM 1548 O O . MET A 1 213 ? -12.312 2.41 16.203 1 96.75 213 MET A O 1
ATOM 1552 N N . LYS A 1 214 ? -12.719 0.338 15.656 1 96.19 214 LYS A N 1
ATOM 1553 C CA . LYS A 1 214 ? -14.109 0.381 16.094 1 96.19 214 LYS A CA 1
ATOM 1554 C C . LYS A 1 214 ? -14.203 0.542 17.609 1 96.19 214 LYS A C 1
ATOM 1556 O O . LYS A 1 214 ? -15.008 1.335 18.109 1 96.19 214 LYS A O 1
ATOM 1561 N N . ASP A 1 215 ? -13.406 -0.185 18.266 1 95.56 215 ASP A N 1
ATOM 1562 C CA . ASP A 1 215 ? -13.391 -0.106 19.719 1 95.56 215 ASP A CA 1
ATOM 1563 C C . ASP A 1 215 ? -13.047 1.307 20.188 1 95.56 215 ASP A C 1
ATOM 1565 O O . ASP A 1 215 ? -13.539 1.757 21.219 1 95.56 215 ASP A O 1
ATOM 1569 N N . ASP A 1 216 ? -12.25 1.973 19.406 1 94.06 216 ASP A N 1
ATOM 1570 C CA . ASP A 1 216 ? -11.828 3.324 19.766 1 94.06 216 ASP A CA 1
ATOM 1571 C C . ASP A 1 216 ? -12.836 4.363 19.266 1 94.06 216 ASP A C 1
ATOM 1573 O O . ASP A 1 216 ? -12.617 5.566 19.422 1 94.06 216 ASP A O 1
ATOM 1577 N N . GLY A 1 217 ? -13.844 3.91 18.625 1 94.62 217 GLY A N 1
ATOM 1578 C CA . GLY A 1 217 ? -14.93 4.785 18.219 1 94.62 217 GLY A CA 1
ATOM 1579 C C . GLY A 1 217 ? -14.648 5.527 16.922 1 94.62 217 GLY A C 1
ATOM 1580 O O . GLY A 1 217 ? -15.18 6.617 16.703 1 94.62 217 GLY A O 1
ATOM 1581 N N . VAL A 1 218 ? -13.75 5.02 16.172 1 95.94 218 VAL A N 1
ATOM 1582 C CA . VAL A 1 218 ? -13.438 5.637 14.898 1 95.94 218 VAL A CA 1
ATOM 1583 C C . VAL A 1 218 ? -14.18 4.914 13.773 1 95.94 218 VAL A C 1
ATOM 1585 O O . VAL A 1 218 ? -14.055 3.695 13.625 1 95.94 218 VAL A O 1
ATOM 1588 N N . ASP A 1 219 ? -14.914 5.672 12.938 1 94.19 219 ASP A N 1
ATOM 1589 C CA . ASP A 1 219 ? -15.719 5.074 11.875 1 94.19 219 ASP A CA 1
ATOM 1590 C C . ASP A 1 219 ? -14.875 4.82 10.625 1 94.19 219 ASP A C 1
ATOM 1592 O O . ASP A 1 219 ? -14.031 5.645 10.258 1 94.19 219 ASP A O 1
ATOM 1596 N N . PRO A 1 220 ? -15.18 3.732 9.992 1 94.94 220 PRO A N 1
ATOM 1597 C CA . PRO A 1 220 ? -14.492 3.471 8.719 1 94.94 220 PRO A CA 1
ATOM 1598 C C . PRO A 1 220 ? -14.875 4.469 7.629 1 94.94 220 PRO A C 1
ATOM 1600 O O . PRO A 1 220 ? -16.016 4.938 7.59 1 94.94 220 PRO A O 1
ATOM 1603 N N . ASP A 1 221 ? -13.945 4.812 6.867 1 93.19 221 ASP A N 1
ATOM 1604 C CA . ASP A 1 221 ? -14.195 5.676 5.719 1 93.19 221 ASP A CA 1
ATOM 1605 C C . ASP A 1 221 ? -13.883 4.953 4.41 1 93.19 221 ASP A C 1
ATOM 1607 O O . ASP A 1 221 ? -13.734 3.73 4.391 1 93.19 221 ASP A O 1
ATOM 1611 N N . ILE A 1 222 ? -13.883 5.664 3.332 1 93.06 222 ILE A N 1
ATOM 1612 C CA . ILE A 1 222 ? -13.719 5.07 2.008 1 93.06 222 ILE A CA 1
ATOM 1613 C C . ILE A 1 222 ? -12.359 4.383 1.915 1 93.06 222 ILE A C 1
ATOM 1615 O O . ILE A 1 222 ? -12.234 3.322 1.297 1 93.06 222 ILE A O 1
ATOM 1619 N N . VAL A 1 223 ? -11.352 4.961 2.467 1 95.25 223 VAL A N 1
ATOM 1620 C CA . VAL A 1 223 ? -10.008 4.391 2.438 1 95.25 223 VAL A CA 1
ATOM 1621 C C . VAL A 1 223 ? -9.977 3.092 3.238 1 95.25 223 VAL A C 1
ATOM 1623 O O . VAL A 1 223 ? -9.344 2.119 2.832 1 95.25 223 VAL A O 1
ATOM 1626 N N . THR A 1 224 ? -10.664 3.098 4.355 1 97.44 224 THR A N 1
ATOM 1627 C CA . THR A 1 224 ? -10.766 1.905 5.191 1 97.44 224 THR A CA 1
ATOM 1628 C C . THR A 1 224 ? -11.344 0.738 4.398 1 97.44 224 THR A C 1
ATOM 1630 O O . THR A 1 224 ? -10.75 -0.339 4.34 1 97.44 224 THR A O 1
ATOM 1633 N N . TYR A 1 225 ? -12.414 0.999 3.795 1 97.38 225 TYR A N 1
ATOM 1634 C CA . TYR A 1 225 ? -13.102 -0.062 3.062 1 97.38 225 TYR A CA 1
ATOM 1635 C C . TYR A 1 225 ? -12.273 -0.524 1.871 1 97.38 225 TYR A C 1
ATOM 1637 O O . TYR A 1 225 ? -12.164 -1.725 1.61 1 97.38 225 TYR A O 1
ATOM 1645 N N . ASN A 1 226 ? -11.742 0.41 1.157 1 96.69 226 ASN A N 1
ATOM 1646 C CA . ASN A 1 226 ? -10.883 0.039 0.036 1 96.69 226 ASN A CA 1
ATOM 1647 C C . ASN A 1 226 ? -9.719 -0.842 0.485 1 96.69 226 ASN A C 1
ATOM 1649 O O . ASN A 1 226 ? -9.398 -1.835 -0.17 1 96.69 226 ASN A O 1
ATOM 1653 N N . THR A 1 227 ? -9.125 -0.454 1.554 1 97.69 227 THR A N 1
ATOM 1654 C CA . THR A 1 227 ? -7.984 -1.197 2.08 1 97.69 227 THR A CA 1
ATOM 1655 C C . THR A 1 227 ? -8.406 -2.6 2.508 1 97.69 227 THR A C 1
ATOM 1657 O O . THR A 1 227 ? -7.707 -3.576 2.23 1 97.69 227 THR A O 1
ATOM 1660 N N . LEU A 1 228 ? -9.555 -2.721 3.121 1 98.19 228 LEU A N 1
ATOM 1661 C CA . LEU A 1 228 ? -10.07 -4.004 3.58 1 98.19 228 LEU A CA 1
ATOM 1662 C C . LEU A 1 228 ? -10.367 -4.926 2.4 1 98.19 228 LEU A C 1
ATOM 1664 O O . LEU A 1 228 ? -9.898 -6.066 2.365 1 98.19 228 LEU A O 1
ATOM 1668 N N . VAL A 1 229 ? -11.109 -4.402 1.468 1 98.19 229 VAL A N 1
ATOM 1669 C CA . VAL A 1 229 ? -11.492 -5.207 0.313 1 98.19 229 VAL A CA 1
ATOM 1670 C C . VAL A 1 229 ? -10.25 -5.613 -0.473 1 98.19 229 VAL A C 1
ATOM 1672 O O . VAL A 1 229 ? -10.102 -6.777 -0.854 1 98.19 229 VAL A O 1
ATOM 1675 N N . TYR A 1 230 ? -9.336 -4.723 -0.648 1 97.31 230 TYR A N 1
ATOM 1676 C CA . TYR A 1 230 ? -8.094 -4.969 -1.369 1 97.31 230 TYR A CA 1
ATOM 1677 C C . TYR A 1 230 ? -7.266 -6.051 -0.68 1 97.31 230 TYR A C 1
ATOM 1679 O O . TYR A 1 230 ? -6.836 -7.016 -1.319 1 97.31 230 TYR A O 1
ATOM 1687 N N . GLY A 1 231 ? -7.059 -5.879 0.586 1 97.06 231 GLY A N 1
ATOM 1688 C CA . GLY A 1 231 ? -6.234 -6.812 1.336 1 97.06 231 GLY A CA 1
ATOM 1689 C C . GLY A 1 231 ? -6.82 -8.211 1.402 1 97.06 231 GLY A C 1
ATOM 1690 O O . GLY A 1 231 ? -6.109 -9.195 1.22 1 97.06 231 GLY A O 1
ATOM 1691 N N . LEU A 1 232 ? -8.07 -8.289 1.645 1 97.69 232 LEU A N 1
ATOM 1692 C CA . LEU A 1 232 ? -8.734 -9.578 1.776 1 97.69 232 LEU A CA 1
ATOM 1693 C C . LEU A 1 232 ? -8.812 -10.289 0.431 1 97.69 232 LEU A C 1
ATOM 1695 O O . LEU A 1 232 ? -8.602 -11.508 0.355 1 97.69 232 LEU A O 1
ATOM 1699 N N . ALA A 1 233 ? -9.07 -9.523 -0.586 1 96.88 233 ALA A N 1
ATOM 1700 C CA . ALA A 1 233 ? -9.125 -10.109 -1.925 1 96.88 233 ALA A CA 1
ATOM 1701 C C . ALA A 1 233 ? -7.766 -10.688 -2.32 1 96.88 233 ALA A C 1
ATOM 1703 O O . ALA A 1 233 ? -7.691 -11.797 -2.863 1 96.88 233 ALA A O 1
ATOM 1704 N N . ARG A 1 234 ? -6.762 -10.031 -2.043 1 93.44 234 ARG A N 1
ATOM 1705 C CA . ARG A 1 234 ? -5.414 -10.445 -2.408 1 93.44 234 ARG A CA 1
ATOM 1706 C C . ARG A 1 234 ? -5.004 -11.703 -1.645 1 93.44 234 ARG A C 1
ATOM 1708 O O . ARG A 1 234 ? -4.246 -12.523 -2.156 1 93.44 234 ARG A O 1
ATOM 1715 N N . ALA A 1 235 ? -5.535 -11.773 -0.478 1 91.31 235 ALA A N 1
ATOM 1716 C CA . ALA A 1 235 ? -5.207 -12.93 0.352 1 91.31 235 ALA A CA 1
ATOM 1717 C C . ALA A 1 235 ? -6.102 -14.117 0.009 1 91.31 235 ALA A C 1
ATOM 1719 O O . ALA A 1 235 ? -5.977 -15.188 0.609 1 91.31 235 ALA A O 1
ATOM 1720 N N . GLY A 1 236 ? -7.121 -13.898 -0.851 1 92.94 236 GLY A N 1
ATOM 1721 C CA . GLY A 1 236 ? -7.98 -14.984 -1.285 1 92.94 236 GLY A CA 1
ATOM 1722 C C . GLY A 1 236 ? -9.258 -15.102 -0.468 1 92.94 236 GLY A C 1
ATOM 1723 O O . GLY A 1 236 ? -10.023 -16.047 -0.641 1 92.94 236 GLY A O 1
ATOM 1724 N N . LEU A 1 237 ? -9.375 -14.242 0.424 1 95.88 237 LEU A N 1
ATOM 1725 C CA . LEU A 1 237 ? -10.594 -14.25 1.23 1 95.88 237 LEU A CA 1
ATOM 1726 C C . LEU A 1 237 ? -11.703 -13.453 0.548 1 95.88 237 LEU A C 1
ATOM 1728 O O . LEU A 1 237 ? -12.172 -12.453 1.087 1 95.88 237 LEU A O 1
ATOM 1732 N N . VAL A 1 238 ? -12.195 -13.969 -0.511 1 97.25 238 VAL A N 1
ATOM 1733 C CA . VAL A 1 238 ? -13.078 -13.273 -1.443 1 97.25 238 VAL A CA 1
ATOM 1734 C C . VAL A 1 238 ? -14.445 -13.055 -0.798 1 97.25 238 VAL A C 1
ATOM 1736 O O . VAL A 1 238 ? -15.039 -11.984 -0.933 1 97.25 238 VAL A O 1
ATOM 1739 N N . ALA A 1 239 ? -14.914 -14.07 -0.127 1 96.69 239 ALA A N 1
ATOM 1740 C CA . ALA A 1 239 ? -16.219 -13.945 0.505 1 96.69 239 ALA A CA 1
ATOM 1741 C C . ALA A 1 239 ? -16.234 -12.805 1.521 1 96.69 239 ALA A C 1
ATOM 1743 O O . ALA A 1 239 ? -17.172 -12 1.554 1 96.69 239 ALA A O 1
ATOM 1744 N N . LYS A 1 240 ? -15.234 -12.781 2.275 1 97.12 240 LYS A N 1
ATOM 1745 C CA . LYS A 1 240 ? -15.133 -11.719 3.27 1 97.12 240 LYS A CA 1
ATOM 1746 C C . LYS A 1 240 ? -14.961 -10.352 2.602 1 97.12 240 LYS A C 1
ATOM 1748 O O . LYS A 1 240 ? -15.523 -9.359 3.057 1 97.12 240 LYS A O 1
ATOM 1753 N N . ALA A 1 241 ? -14.141 -10.281 1.603 1 98.19 241 ALA A N 1
ATOM 1754 C CA . ALA A 1 241 ? -13.969 -9.039 0.844 1 98.19 241 ALA A CA 1
ATOM 1755 C C . ALA A 1 241 ? -15.312 -8.531 0.322 1 98.19 241 ALA A C 1
ATOM 1757 O O . ALA A 1 241 ? -15.586 -7.328 0.381 1 98.19 241 ALA A O 1
ATOM 1758 N N . ARG A 1 242 ? -16.172 -9.398 -0.096 1 97.12 242 ARG A N 1
ATOM 1759 C CA . ARG A 1 242 ? -17.484 -9.031 -0.626 1 97.12 242 ARG A CA 1
ATOM 1760 C C . ARG A 1 242 ? -18.375 -8.469 0.473 1 97.12 242 ARG A C 1
ATOM 1762 O O . ARG A 1 242 ? -19.172 -7.559 0.231 1 97.12 242 ARG A O 1
ATOM 1769 N N . THR A 1 243 ? -18.219 -9.062 1.585 1 97.56 243 THR A N 1
ATOM 1770 C CA . THR A 1 243 ? -19 -8.562 2.715 1 97.56 243 THR A CA 1
ATOM 1771 C C . THR A 1 243 ? -18.688 -7.09 2.977 1 97.56 243 THR A C 1
ATOM 1773 O O . THR A 1 243 ? -19.594 -6.293 3.219 1 97.56 243 THR A O 1
ATOM 1776 N N . TYR A 1 244 ? -17.484 -6.754 2.949 1 97.94 244 TYR A N 1
ATOM 1777 C CA . TYR A 1 244 ? -17.094 -5.371 3.201 1 97.94 244 TYR A CA 1
ATOM 1778 C C . TYR A 1 244 ? -17.438 -4.484 2.01 1 97.94 244 TYR A C 1
ATOM 1780 O O . TYR A 1 244 ? -17.719 -3.295 2.172 1 97.94 244 TYR A O 1
ATOM 1788 N N . LEU A 1 245 ? -17.391 -5.051 0.812 1 97.56 245 LEU A N 1
ATOM 1789 C CA . LEU A 1 245 ? -17.875 -4.312 -0.352 1 97.56 245 LEU A CA 1
ATOM 1790 C C . LEU A 1 245 ? -19.328 -3.922 -0.188 1 97.56 245 LEU A C 1
ATOM 1792 O O . LEU A 1 245 ? -19.719 -2.793 -0.499 1 97.56 245 LEU A O 1
ATOM 1796 N N . ASP A 1 246 ? -20.078 -4.844 0.299 1 96.31 246 ASP A N 1
ATOM 1797 C CA . ASP A 1 246 ? -21.484 -4.586 0.542 1 96.31 246 ASP A CA 1
ATOM 1798 C C . ASP A 1 246 ? -21.672 -3.541 1.638 1 96.31 246 ASP A C 1
ATOM 1800 O O . ASP A 1 246 ? -22.547 -2.67 1.529 1 96.31 246 ASP A O 1
ATOM 1804 N N . ALA A 1 247 ? -20.891 -3.633 2.668 1 96.56 247 ALA A N 1
ATOM 1805 C CA . ALA A 1 247 ? -20.953 -2.639 3.738 1 96.56 247 ALA A CA 1
ATOM 1806 C C . ALA A 1 247 ? -20.594 -1.249 3.213 1 96.56 247 ALA A C 1
ATOM 1808 O O . ALA A 1 247 ? -21.203 -0.253 3.625 1 96.56 247 ALA A O 1
ATOM 1809 N N . MET A 1 248 ? -19.625 -1.207 2.369 1 95.25 248 MET A N 1
ATOM 1810 C CA . MET A 1 248 ? -19.219 0.037 1.72 1 95.25 248 MET A CA 1
ATOM 1811 C C . MET A 1 248 ? -20.375 0.628 0.914 1 95.25 248 MET A C 1
ATOM 1813 O O . MET A 1 248 ? -20.656 1.822 1.015 1 95.25 248 MET A O 1
ATOM 1817 N N . ALA A 1 249 ? -21.047 -0.147 0.147 1 93.69 249 ALA A N 1
ATOM 1818 C CA . ALA A 1 249 ? -22.172 0.276 -0.683 1 93.69 249 ALA A CA 1
ATOM 1819 C C . ALA A 1 249 ? -23.328 0.778 0.177 1 93.69 249 ALA A C 1
ATOM 1821 O O . ALA A 1 249 ? -24.016 1.725 -0.199 1 93.69 249 ALA A O 1
ATOM 1822 N N . ALA A 1 250 ? -23.484 0.154 1.273 1 94.62 250 ALA A N 1
ATOM 1823 C CA . ALA A 1 250 ? -24.562 0.55 2.189 1 94.62 250 ALA A CA 1
ATOM 1824 C C . ALA A 1 250 ? -24.328 1.967 2.709 1 94.62 250 ALA A C 1
ATOM 1826 O O . ALA A 1 250 ? -25.297 2.672 3.039 1 94.62 250 ALA A O 1
ATOM 1827 N N . GLU A 1 251 ? -23.125 2.41 2.801 1 91.44 251 GLU A N 1
ATOM 1828 C CA . GLU A 1 251 ? -22.781 3.758 3.25 1 91.44 251 GLU A CA 1
ATOM 1829 C C . GLU A 1 251 ? -22.734 4.734 2.078 1 91.44 251 GLU A C 1
ATOM 1831 O O . GLU A 1 251 ? -22.344 5.891 2.242 1 91.44 251 GLU A O 1
ATOM 1836 N N . GLY A 1 252 ? -23.062 4.207 0.913 1 87.81 252 GLY A N 1
ATOM 1837 C CA . GLY A 1 252 ? -23.078 5.051 -0.272 1 87.81 252 GLY A CA 1
ATOM 1838 C C . GLY A 1 252 ? -21.688 5.285 -0.858 1 87.81 252 GLY A C 1
ATOM 1839 O O . GLY A 1 252 ? -21.484 6.266 -1.576 1 87.81 252 GLY A O 1
ATOM 1840 N N . LEU A 1 253 ? -20.766 4.484 -0.449 1 89.94 253 LEU A N 1
ATOM 1841 C CA . LEU A 1 253 ? -19.406 4.578 -0.958 1 89.94 253 LEU A CA 1
ATOM 1842 C C . LEU A 1 253 ? -19.141 3.504 -2.008 1 89.94 253 LEU A C 1
ATOM 1844 O O . LEU A 1 253 ? -19.75 2.434 -1.975 1 89.94 253 LEU A O 1
ATOM 1848 N N . PHE A 1 254 ? -18.141 3.828 -2.951 1 90.69 254 PHE A N 1
ATOM 1849 C CA . PHE A 1 254 ? -17.812 2.855 -3.988 1 90.69 254 PHE A CA 1
ATOM 1850 C C . PHE A 1 254 ? -16.312 2.697 -4.129 1 90.69 254 PHE A C 1
ATOM 1852 O O . PHE A 1 254 ? -15.555 3.67 -4.004 1 90.69 254 PHE A O 1
ATOM 1859 N N . PRO A 1 255 ? -15.93 1.507 -4.52 1 94.25 255 PRO A N 1
ATOM 1860 C CA . PRO A 1 255 ? -14.492 1.209 -4.605 1 94.25 255 PRO A CA 1
ATOM 1861 C C . PRO A 1 255 ? -13.812 1.927 -5.766 1 94.25 255 PRO A C 1
ATOM 1863 O O . PRO A 1 255 ? -14.484 2.367 -6.703 1 94.25 255 PRO A O 1
ATOM 1866 N N . ASP A 1 256 ? -12.523 2.064 -5.598 1 92.06 256 ASP A N 1
ATOM 1867 C CA . ASP A 1 256 ? -11.734 2.576 -6.715 1 92.06 256 ASP A CA 1
ATOM 1868 C C . ASP A 1 256 ? -11.312 1.446 -7.648 1 92.06 256 ASP A C 1
ATOM 1870 O O . ASP A 1 256 ? -11.664 0.285 -7.43 1 92.06 256 ASP A O 1
ATOM 1874 N N . VAL A 1 257 ? -10.625 1.767 -8.688 1 93.44 257 VAL A N 1
ATOM 1875 C CA . VAL A 1 257 ? -10.297 0.837 -9.766 1 93.44 257 VAL A CA 1
ATOM 1876 C C . VAL A 1 257 ? -9.406 -0.28 -9.227 1 93.44 257 VAL A C 1
ATOM 1878 O O . VAL A 1 257 ? -9.57 -1.445 -9.594 1 93.44 257 VAL A O 1
ATOM 1881 N N . ILE A 1 258 ? -8.492 0.002 -8.367 1 94.44 258 ILE A N 1
ATOM 1882 C CA . ILE A 1 258 ? -7.551 -0.966 -7.816 1 94.44 258 ILE A CA 1
ATOM 1883 C C . ILE A 1 258 ? -8.305 -2.006 -6.988 1 94.44 258 ILE A C 1
ATOM 1885 O O . ILE A 1 258 ? -8.055 -3.207 -7.113 1 94.44 258 ILE A O 1
ATOM 1889 N N . THR A 1 259 ? -9.195 -1.503 -6.207 1 96.5 259 THR A N 1
ATOM 1890 C CA . THR A 1 259 ? -9.977 -2.371 -5.336 1 96.5 259 THR A CA 1
ATOM 1891 C C . THR A 1 259 ? -10.891 -3.283 -6.152 1 96.5 259 THR A C 1
ATOM 1893 O O . THR A 1 259 ? -10.945 -4.492 -5.914 1 96.5 259 THR A O 1
ATOM 1896 N N . TYR A 1 260 ? -11.586 -2.711 -7.137 1 96.75 260 TYR A N 1
ATOM 1897 C CA . TYR A 1 260 ? -12.398 -3.533 -8.023 1 96.75 260 TYR A CA 1
ATOM 1898 C C . TYR A 1 260 ? -11.555 -4.605 -8.703 1 96.75 260 TYR A C 1
ATOM 1900 O O . TYR A 1 260 ? -11.938 -5.777 -8.727 1 96.75 260 TYR A O 1
ATOM 1908 N N . THR A 1 261 ? -10.469 -4.188 -9.203 1 96.38 261 THR A N 1
ATOM 1909 C CA . THR A 1 261 ? -9.602 -5.086 -9.961 1 96.38 261 THR A CA 1
ATOM 1910 C C . THR A 1 261 ? -9.086 -6.215 -9.07 1 96.38 261 THR A C 1
ATOM 1912 O O . THR A 1 261 ? -9.055 -7.375 -9.492 1 96.38 261 THR A O 1
ATOM 1915 N N . SER A 1 262 ? -8.672 -5.867 -7.914 1 96.81 262 SER A N 1
ATOM 1916 C CA . SER A 1 262 ? -8.164 -6.879 -6.992 1 96.81 262 SER A CA 1
ATOM 1917 C C . SER A 1 262 ? -9.242 -7.891 -6.629 1 96.81 262 SER A C 1
ATOM 1919 O O . SER A 1 262 ? -8.969 -9.086 -6.523 1 96.81 262 SER A O 1
ATOM 1921 N N . LEU A 1 263 ? -10.406 -7.43 -6.41 1 97.75 263 LEU A N 1
ATOM 1922 C CA . LEU A 1 263 ? -11.508 -8.328 -6.082 1 97.75 263 LEU A CA 1
ATOM 1923 C C . LEU A 1 263 ? -11.828 -9.25 -7.254 1 97.75 263 LEU A C 1
ATOM 1925 O O . LEU A 1 263 ? -12.047 -10.445 -7.066 1 97.75 263 LEU A O 1
ATOM 1929 N N . MET A 1 264 ? -11.852 -8.711 -8.43 1 97.75 264 MET A N 1
ATOM 1930 C CA . MET A 1 264 ? -12.062 -9.523 -9.625 1 97.75 264 MET A CA 1
ATOM 1931 C C . MET A 1 264 ? -11.008 -10.617 -9.734 1 97.75 264 MET A C 1
ATOM 1933 O O . MET A 1 264 ? -11.32 -11.766 -10.055 1 97.75 264 MET A O 1
ATOM 1937 N N . ASN A 1 265 ? -9.797 -10.203 -9.516 1 96.81 265 ASN A N 1
ATOM 1938 C CA . ASN A 1 265 ? -8.711 -11.172 -9.562 1 96.81 265 ASN A CA 1
ATOM 1939 C C . ASN A 1 265 ? -8.922 -12.305 -8.562 1 96.81 265 ASN A C 1
ATOM 1941 O O . ASN A 1 265 ? -8.766 -13.477 -8.898 1 96.81 265 ASN A O 1
ATOM 1945 N N . GLY A 1 266 ? -9.281 -11.891 -7.355 1 96.69 266 GLY A N 1
ATOM 1946 C CA . GLY A 1 266 ? -9.555 -12.898 -6.348 1 96.69 266 GLY A CA 1
ATOM 1947 C C . GLY A 1 266 ? -10.68 -13.844 -6.742 1 96.69 266 GLY A C 1
ATOM 1948 O O . GLY A 1 266 ? -10.578 -15.055 -6.539 1 96.69 266 GLY A O 1
ATOM 1949 N N . MET A 1 267 ? -11.648 -13.344 -7.312 1 97.12 267 MET A N 1
ATOM 1950 C CA . MET A 1 267 ? -12.789 -14.133 -7.754 1 97.12 267 MET A CA 1
ATOM 1951 C C . MET A 1 267 ? -12.391 -15.102 -8.859 1 97.12 267 MET A C 1
ATOM 1953 O O . MET A 1 267 ? -12.781 -16.266 -8.836 1 97.12 267 MET A O 1
ATOM 1957 N N . CYS A 1 268 ? -11.609 -14.648 -9.758 1 96.56 268 CYS A N 1
ATOM 1958 C CA . CYS A 1 268 ? -11.148 -15.484 -10.859 1 96.56 268 CYS A CA 1
ATOM 1959 C C . CYS A 1 268 ? -10.273 -16.625 -10.352 1 96.56 268 CYS A C 1
ATOM 1961 O O . CYS A 1 268 ? -10.383 -17.75 -10.828 1 96.56 268 CYS A O 1
ATOM 1963 N N . VAL A 1 269 ? -9.43 -16.344 -9.438 1 94.31 269 VAL A N 1
ATOM 1964 C CA . VAL A 1 269 ? -8.539 -17.359 -8.875 1 94.31 269 VAL A CA 1
ATOM 1965 C C . VAL A 1 269 ? -9.359 -18.422 -8.156 1 94.31 269 VAL A C 1
ATOM 1967 O O . VAL A 1 269 ? -8.992 -19.609 -8.164 1 94.31 269 VAL A O 1
ATOM 1970 N N . LYS A 1 270 ? -10.469 -18.016 -7.621 1 94.62 270 LYS A N 1
ATOM 1971 C CA . LYS A 1 270 ? -11.328 -18.969 -6.918 1 94.62 270 LYS A CA 1
ATOM 1972 C C . LYS A 1 270 ? -12.289 -19.656 -7.887 1 94.62 270 LYS A C 1
ATOM 1974 O O . LYS A 1 270 ? -13.156 -20.422 -7.465 1 94.62 270 LYS A O 1
ATOM 1979 N N . GLY A 1 271 ? -12.211 -19.297 -9.156 1 95.25 271 GLY A N 1
ATOM 1980 C CA . GLY A 1 271 ? -12.992 -19.984 -10.172 1 95.25 271 GLY A CA 1
ATOM 1981 C C . GLY A 1 271 ? -14.297 -19.281 -10.5 1 95.25 271 GLY A C 1
ATOM 1982 O O . GLY A 1 271 ? -15.133 -19.812 -11.227 1 95.25 271 GLY A O 1
ATOM 1983 N N . ASP A 1 272 ? -14.453 -18.172 -9.898 1 96.25 272 ASP A N 1
ATOM 1984 C CA . ASP A 1 272 ? -15.68 -17.422 -10.133 1 96.25 272 ASP A CA 1
ATOM 1985 C C . ASP A 1 272 ? -15.461 -16.312 -11.164 1 96.25 272 ASP A C 1
ATOM 1987 O O . ASP A 1 272 ? -15.68 -15.141 -10.867 1 96.25 272 ASP A O 1
ATOM 1991 N N . ALA A 1 273 ? -15.203 -16.672 -12.359 1 96.81 273 ALA A N 1
ATOM 1992 C CA . ALA A 1 273 ? -14.922 -15.711 -13.43 1 96.81 273 ALA A CA 1
ATOM 1993 C C . ALA A 1 273 ? -16.203 -14.992 -13.867 1 96.81 273 ALA A C 1
ATOM 1995 O O . ALA A 1 273 ? -16.156 -13.812 -14.227 1 96.81 273 ALA A O 1
ATOM 1996 N N . LEU A 1 274 ? -17.297 -15.664 -13.875 1 96.25 274 LEU A N 1
ATOM 1997 C CA . LEU A 1 274 ? -18.547 -15.039 -14.273 1 96.25 274 LEU A CA 1
ATOM 1998 C C . LEU A 1 274 ? -18.969 -13.984 -13.258 1 96.25 274 LEU A C 1
ATOM 2000 O O . LEU A 1 274 ? -19.5 -12.938 -13.625 1 96.25 274 LEU A O 1
ATOM 2004 N N . GLY A 1 275 ? -18.75 -14.359 -12.031 1 96.81 275 GLY A N 1
ATOM 2005 C CA . GLY A 1 275 ? -18.984 -13.352 -11.016 1 96.81 275 GLY A CA 1
ATOM 2006 C C . GLY A 1 275 ? -18.109 -12.117 -11.188 1 96.81 275 GLY A C 1
ATOM 2007 O O . GLY A 1 275 ? -18.578 -10.992 -10.953 1 96.81 275 GLY A O 1
ATOM 2008 N N . ALA A 1 276 ? -16.922 -12.297 -11.523 1 97.88 276 ALA A N 1
ATOM 2009 C CA . ALA A 1 276 ? -15.992 -11.195 -11.781 1 97.88 276 ALA A CA 1
ATOM 2010 C C . ALA A 1 276 ? -16.484 -10.32 -12.93 1 97.88 276 ALA A C 1
ATOM 2012 O O . ALA A 1 276 ? -16.344 -9.094 -12.891 1 97.88 276 ALA A O 1
ATOM 2013 N N . LEU A 1 277 ? -17.078 -10.922 -13.938 1 97 277 LEU A N 1
ATOM 2014 C CA . LEU A 1 277 ? -17.641 -10.18 -15.055 1 97 277 LEU A CA 1
ATOM 2015 C C . LEU A 1 277 ? -18.812 -9.305 -14.602 1 97 277 LEU A C 1
ATOM 2017 O O . LEU A 1 277 ? -18.953 -8.172 -15.062 1 97 277 LEU A O 1
ATOM 2021 N N . LYS A 1 278 ? -19.562 -9.875 -13.789 1 96.75 278 LYS A N 1
ATOM 2022 C CA . LYS A 1 278 ? -20.656 -9.102 -13.227 1 96.75 278 LYS A CA 1
ATOM 2023 C C . LYS A 1 278 ? -20.141 -7.906 -12.43 1 96.75 278 LYS A C 1
ATOM 2025 O O . LYS A 1 278 ? -20.75 -6.832 -12.445 1 96.75 278 LYS A O 1
ATOM 2030 N N . LEU A 1 279 ? -19.109 -8.141 -11.734 1 97.31 279 LEU A N 1
ATOM 2031 C CA . LEU A 1 279 ? -18.5 -7.066 -10.961 1 97.31 279 LEU A CA 1
ATOM 2032 C C . LEU A 1 279 ? -17.984 -5.961 -11.875 1 97.31 279 LEU A C 1
ATOM 2034 O O . LEU A 1 279 ? -18.031 -4.785 -11.516 1 97.31 279 LEU A O 1
ATOM 2038 N N . LEU A 1 280 ? -17.438 -6.34 -13.008 1 97 280 LEU A N 1
ATOM 2039 C CA . LEU A 1 280 ? -17.031 -5.348 -14 1 97 280 LEU A CA 1
ATOM 2040 C C . LEU A 1 280 ? -18.203 -4.469 -14.422 1 97 280 LEU A C 1
ATOM 2042 O O . LEU A 1 280 ? -18.047 -3.25 -14.539 1 97 280 LEU A O 1
ATOM 2046 N N . GLU A 1 281 ? -19.25 -5.07 -14.625 1 95.38 281 GLU A N 1
ATOM 2047 C CA . GLU A 1 281 ? -20.453 -4.324 -14.992 1 95.38 281 GLU A CA 1
ATOM 2048 C C . GLU A 1 281 ? -20.859 -3.369 -13.875 1 95.38 281 GLU A C 1
ATOM 2050 O O . GLU A 1 281 ? -21.234 -2.223 -14.141 1 95.38 281 GLU A O 1
ATOM 2055 N N . GLU A 1 282 ? -20.812 -3.865 -12.727 1 95.06 282 GLU A N 1
ATOM 2056 C CA . GLU A 1 282 ? -21.125 -3.035 -11.562 1 95.06 282 GLU A CA 1
ATOM 2057 C C . GLU A 1 282 ? -20.172 -1.85 -11.461 1 95.06 282 GLU A C 1
ATOM 2059 O O . GLU A 1 282 ? -20.594 -0.733 -11.148 1 95.06 282 GLU A O 1
ATOM 2064 N N . MET A 1 283 ? -18.922 -2.148 -11.656 1 95.38 283 MET A N 1
ATOM 2065 C CA . MET A 1 283 ? -17.891 -1.115 -11.633 1 95.38 283 MET A CA 1
ATOM 2066 C C . MET A 1 283 ? -18.234 0.012 -12.602 1 95.38 283 MET A C 1
ATOM 2068 O O . MET A 1 283 ? -18.188 1.187 -12.234 1 95.38 283 MET A O 1
ATOM 2072 N N . GLU A 1 284 ? -18.609 -0.327 -13.781 1 93.75 284 GLU A N 1
ATOM 2073 C CA . GLU A 1 284 ? -18.953 0.649 -14.812 1 93.75 284 GLU A CA 1
ATOM 2074 C C . GLU A 1 284 ? -20.25 1.379 -14.469 1 93.75 284 GLU A C 1
ATOM 2076 O O . GLU A 1 284 ? -20.359 2.59 -14.68 1 93.75 284 GLU A O 1
ATOM 2081 N N . ALA A 1 285 ? -21.156 0.707 -13.953 1 93.38 285 ALA A N 1
ATOM 2082 C CA . ALA A 1 285 ? -22.438 1.29 -13.578 1 93.38 285 ALA A CA 1
ATOM 2083 C C . ALA A 1 285 ? -22.266 2.328 -12.469 1 93.38 285 ALA A C 1
ATOM 2085 O O . ALA A 1 285 ? -23 3.316 -12.422 1 93.38 285 ALA A O 1
ATOM 2086 N N . ASN A 1 286 ? -21.312 2.127 -11.656 1 91 286 ASN A N 1
ATOM 2087 C CA . ASN A 1 286 ? -21.062 3.039 -10.547 1 91 286 ASN A CA 1
ATOM 2088 C C . ASN A 1 286 ? -20.125 4.172 -10.961 1 91 286 ASN A C 1
ATOM 2090 O O . ASN A 1 286 ? -19.656 4.93 -10.109 1 91 286 ASN A O 1
ATOM 2094 N N . GLY A 1 287 ? -19.781 4.148 -12.188 1 87.94 287 GLY A N 1
ATOM 2095 C CA . GLY A 1 287 ? -19.031 5.273 -12.727 1 87.94 287 GLY A CA 1
ATOM 2096 C C . GLY A 1 287 ? -17.531 5.082 -12.648 1 87.94 287 GLY A C 1
ATOM 2097 O O . GLY A 1 287 ? -16.766 6.035 -12.828 1 87.94 287 GLY A O 1
ATOM 2098 N N . CYS A 1 288 ? -17.094 3.926 -12.297 1 90.62 288 CYS A N 1
ATOM 2099 C CA . CYS A 1 288 ? -15.664 3.635 -12.25 1 90.62 288 CYS A CA 1
ATOM 2100 C C . CYS A 1 288 ? -15.195 2.98 -13.547 1 90.62 288 CYS A C 1
ATOM 2102 O O . CYS A 1 288 ? -15.648 1.888 -13.891 1 90.62 288 CYS A O 1
ATOM 2104 N N . GLU A 1 289 ? -14.281 3.645 -14.203 1 90.12 289 GLU A N 1
ATOM 2105 C CA . GLU A 1 289 ? -13.797 3.135 -15.484 1 90.12 289 GLU A CA 1
ATOM 2106 C C . GLU A 1 289 ? -12.68 2.119 -15.289 1 90.12 289 GLU A C 1
ATOM 2108 O O . GLU A 1 289 ? -11.688 2.402 -14.602 1 90.12 289 GLU A O 1
ATOM 2113 N N . PRO A 1 290 ? -12.828 0.999 -15.938 1 93.31 290 PRO A N 1
ATOM 2114 C CA . PRO A 1 290 ? -11.75 0.013 -15.867 1 93.31 290 PRO A CA 1
ATOM 2115 C C . PRO A 1 290 ? -10.484 0.469 -16.594 1 93.31 290 PRO A C 1
ATOM 2117 O O . PRO A 1 290 ? -10.547 1.339 -17.453 1 93.31 290 PRO A O 1
ATOM 2120 N N . ASN A 1 291 ? -9.391 -0.062 -16.141 1 90.19 291 ASN A N 1
ATOM 2121 C CA . ASN A 1 291 ? -8.125 0.214 -16.812 1 90.19 291 ASN A CA 1
ATOM 2122 C C . ASN A 1 291 ? -7.551 -1.043 -17.469 1 90.19 291 ASN A C 1
ATOM 2124 O O . ASN A 1 291 ? -8.219 -2.074 -17.531 1 90.19 291 ASN A O 1
ATOM 2128 N N . ASP A 1 292 ? -6.316 -0.947 -17.984 1 90.25 292 ASP A N 1
ATOM 2129 C CA . ASP A 1 292 ? -5.664 -2.055 -18.688 1 90.25 292 ASP A CA 1
ATOM 2130 C C . ASP A 1 292 ? -5.508 -3.262 -17.766 1 90.25 292 ASP A C 1
ATOM 2132 O O . ASP A 1 292 ? -5.719 -4.402 -18.172 1 90.25 292 ASP A O 1
ATOM 2136 N N . ARG A 1 293 ? -5.211 -2.957 -16.594 1 91.31 293 ARG A N 1
ATOM 2137 C CA . ARG A 1 293 ? -4.988 -4.039 -15.648 1 91.31 293 ARG A CA 1
ATOM 2138 C C . ARG A 1 293 ? -6.289 -4.777 -15.344 1 91.31 293 ARG A C 1
ATOM 2140 O O . ARG A 1 293 ? -6.289 -6 -15.172 1 91.31 293 ARG A O 1
ATOM 2147 N N . THR A 1 294 ? -7.316 -4.008 -15.219 1 94.62 294 THR A N 1
ATOM 2148 C CA . THR 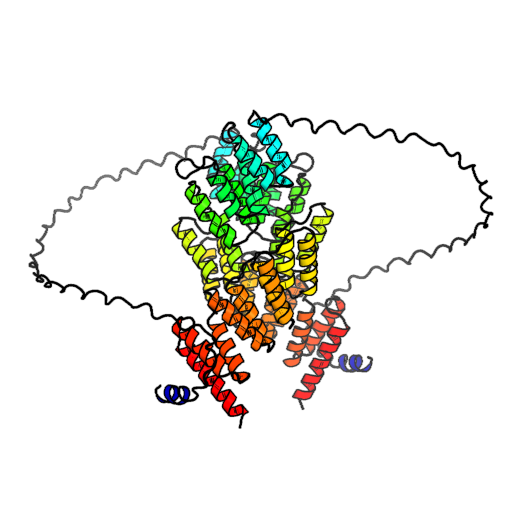A 1 294 ? -8.625 -4.605 -14.961 1 94.62 294 THR A CA 1
ATOM 2149 C C . THR A 1 294 ? -8.992 -5.594 -16.062 1 94.62 294 THR A C 1
ATOM 2151 O O . THR A 1 294 ? -9.336 -6.742 -15.781 1 94.62 294 THR A O 1
ATOM 2154 N N . TYR A 1 295 ? -8.836 -5.164 -17.266 1 93.88 295 TYR A N 1
ATOM 2155 C CA . TYR A 1 295 ? -9.188 -6.012 -18.406 1 93.88 295 TYR A CA 1
ATOM 2156 C C . TYR A 1 295 ? -8.242 -7.203 -18.516 1 93.88 295 TYR A C 1
ATOM 2158 O O . TYR A 1 295 ? -8.68 -8.328 -18.766 1 93.88 295 TYR A O 1
ATOM 2166 N N . ASN A 1 296 ? -7 -6.934 -18.328 1 93.12 296 ASN A N 1
ATOM 2167 C CA . ASN A 1 296 ? -6.023 -8.016 -18.359 1 93.12 296 ASN A CA 1
ATOM 2168 C C . ASN A 1 296 ? -6.336 -9.094 -17.328 1 93.12 296 ASN A C 1
ATOM 2170 O O . ASN A 1 296 ? -6.281 -10.281 -17.625 1 93.12 296 ASN A O 1
ATOM 2174 N N . THR A 1 297 ? -6.613 -8.633 -16.172 1 94.19 297 THR A N 1
ATOM 2175 C CA . THR A 1 297 ? -6.93 -9.539 -15.078 1 94.19 297 THR A CA 1
ATOM 2176 C C . THR A 1 297 ? -8.172 -10.367 -15.398 1 94.19 297 THR A C 1
ATOM 2178 O O . THR A 1 297 ? -8.18 -11.586 -15.211 1 94.19 297 THR A O 1
ATOM 2181 N N . LEU A 1 298 ? -9.18 -9.719 -15.867 1 95.69 298 LEU A N 1
ATOM 2182 C CA . LEU A 1 298 ? -10.438 -10.391 -16.172 1 95.69 298 LEU A CA 1
ATOM 2183 C C . LEU A 1 298 ? -10.266 -11.359 -17.344 1 95.69 298 LEU A C 1
ATOM 2185 O O . LEU A 1 298 ? -10.773 -12.484 -17.297 1 95.69 298 LEU A O 1
ATOM 2189 N N . LEU A 1 299 ? -9.578 -10.93 -18.328 1 95.56 299 LEU A N 1
ATOM 2190 C CA . LEU A 1 299 ? -9.359 -11.758 -19.516 1 95.56 299 LEU A CA 1
ATOM 2191 C C . LEU A 1 299 ? -8.578 -13.016 -19.156 1 95.56 299 LEU A C 1
ATOM 2193 O O . LEU A 1 299 ? -8.945 -14.125 -19.562 1 95.56 299 LEU A O 1
ATOM 2197 N N . MET A 1 300 ? -7.539 -12.883 -18.391 1 95.12 300 MET A N 1
ATOM 2198 C CA . MET A 1 300 ? -6.758 -14.039 -17.969 1 95.12 300 MET A CA 1
ATOM 2199 C C . MET A 1 300 ? -7.59 -14.953 -17.062 1 95.12 300 MET A C 1
ATOM 2201 O O . MET A 1 300 ? -7.504 -16.172 -17.172 1 95.12 300 MET A O 1
ATOM 2205 N N . GLY A 1 301 ? -8.383 -14.297 -16.266 1 95.94 301 GLY A N 1
ATOM 2206 C CA . GLY A 1 301 ? -9.273 -15.078 -15.414 1 95.94 301 GLY A CA 1
ATOM 2207 C C . GLY A 1 301 ? -10.273 -15.891 -16.203 1 95.94 301 GLY A C 1
ATOM 2208 O O . GLY A 1 301 ? -10.508 -17.062 -15.906 1 95.94 301 GLY A O 1
ATOM 2209 N N . LEU A 1 302 ? -10.805 -15.359 -17.203 1 96.19 302 LEU A N 1
ATOM 2210 C CA . LEU A 1 302 ? -11.773 -16.047 -18.062 1 96.19 302 LEU A CA 1
ATOM 2211 C C . LEU A 1 302 ? -11.117 -17.188 -18.828 1 96.19 302 LEU A C 1
ATOM 2213 O O . LEU A 1 302 ? -11.695 -18.266 -18.969 1 96.19 302 LEU A O 1
ATOM 2217 N N . CYS A 1 303 ? -9.891 -16.969 -19.266 1 94.69 303 CYS A N 1
ATOM 2218 C CA . CYS A 1 303 ? -9.141 -18 -19.953 1 94.69 303 CYS A CA 1
ATOM 2219 C C . CYS A 1 303 ? -8.844 -19.172 -19.047 1 94.69 303 CYS A C 1
ATOM 2221 O O . CYS A 1 303 ? -9.039 -20.328 -19.422 1 94.69 303 CYS A O 1
ATOM 2223 N N . ARG A 1 304 ? -8.477 -18.891 -17.891 1 93.44 304 ARG A N 1
ATOM 2224 C CA . ARG A 1 304 ? -8.133 -19.938 -16.922 1 93.44 304 ARG A CA 1
ATOM 2225 C C . ARG A 1 304 ? -9.367 -20.734 -16.531 1 93.44 304 ARG A C 1
ATOM 2227 O O . ARG A 1 304 ? -9.273 -21.938 -16.25 1 93.44 304 ARG A O 1
ATOM 2234 N N . ASN A 1 305 ? -10.453 -20.078 -16.531 1 95.06 305 ASN A N 1
ATOM 2235 C CA . ASN A 1 305 ? -11.695 -20.719 -16.141 1 95.06 305 ASN A CA 1
ATOM 2236 C C . ASN A 1 305 ? -12.453 -21.266 -17.359 1 95.06 305 ASN A C 1
ATOM 2238 O O . ASN A 1 305 ? -13.633 -21.609 -17.25 1 95.06 305 ASN A O 1
ATOM 2242 N N . ARG A 1 306 ? -11.852 -21.203 -18.531 1 93.5 306 ARG A N 1
ATOM 2243 C CA . ARG A 1 306 ? -12.336 -21.797 -19.781 1 93.5 306 ARG A CA 1
ATOM 2244 C C . ARG A 1 306 ? -13.633 -21.141 -20.219 1 93.5 306 ARG A C 1
ATOM 2246 O O . ARG A 1 306 ? -14.555 -21.812 -20.688 1 93.5 306 ARG A O 1
ATOM 2253 N N . LYS A 1 307 ? -13.75 -19.922 -19.875 1 95.94 307 LYS A N 1
ATOM 2254 C CA . LYS A 1 307 ? -14.867 -19.125 -20.375 1 95.94 307 LYS A CA 1
ATOM 2255 C C . LYS A 1 307 ? -14.438 -18.25 -21.547 1 95.94 307 LYS A C 1
ATOM 2257 O O . LYS A 1 307 ? -14.539 -17.031 -21.484 1 95.94 307 LYS A O 1
ATOM 2262 N N . LEU A 1 308 ? -14.203 -18.844 -22.641 1 95.69 308 LEU A N 1
ATOM 2263 C CA . LEU A 1 308 ? -13.5 -18.188 -23.75 1 95.69 308 LEU A CA 1
ATOM 2264 C C . LEU A 1 308 ? -14.445 -17.281 -24.531 1 95.69 308 LEU A C 1
ATOM 2266 O O . LEU A 1 308 ? -14.023 -16.266 -25.078 1 95.69 308 LEU A O 1
ATOM 2270 N N . ASP A 1 309 ? -15.695 -17.656 -24.641 1 94.81 309 ASP A N 1
ATOM 2271 C CA . ASP A 1 309 ? -16.656 -16.781 -25.312 1 94.81 309 ASP A CA 1
ATOM 2272 C C . ASP A 1 309 ? -16.688 -15.391 -24.656 1 94.81 309 ASP A C 1
ATOM 2274 O O . ASP A 1 309 ? -16.656 -14.375 -25.359 1 94.81 309 ASP A O 1
ATOM 2278 N N . LYS A 1 310 ? -16.719 -15.492 -23.406 1 95.94 310 LYS A N 1
ATOM 2279 C CA . LYS A 1 310 ? -16.734 -14.242 -22.656 1 95.94 310 LYS A CA 1
ATOM 2280 C C . LYS A 1 310 ? -15.391 -13.539 -22.719 1 95.94 310 LYS A C 1
ATOM 2282 O O . LYS A 1 310 ? -15.328 -12.312 -22.734 1 95.94 310 LYS A O 1
ATOM 2287 N N . ALA A 1 311 ? -14.336 -14.273 -22.719 1 96.5 311 ALA A N 1
ATOM 2288 C CA . ALA A 1 311 ? -12.992 -13.703 -22.844 1 96.5 311 ALA A CA 1
ATOM 2289 C C . ALA A 1 311 ? -12.859 -12.898 -24.141 1 96.5 311 ALA A C 1
ATOM 2291 O O . ALA A 1 311 ? -12.289 -11.805 -24.141 1 96.5 311 ALA A O 1
ATOM 2292 N N . VAL A 1 312 ? -13.398 -13.438 -25.172 1 95 312 VAL A N 1
ATOM 2293 C CA . VAL A 1 312 ? -13.344 -12.766 -26.469 1 95 312 VAL A CA 1
ATOM 2294 C C . VAL A 1 312 ? -14.148 -11.469 -26.406 1 95 312 VAL A C 1
ATOM 2296 O O . VAL A 1 312 ? -13.719 -10.445 -26.953 1 95 312 VAL A O 1
ATOM 2299 N N . GLU A 1 313 ? -15.242 -11.5 -25.797 1 94.38 313 GLU A N 1
ATOM 2300 C CA . GLU A 1 313 ? -16.062 -10.297 -25.641 1 94.38 313 GLU A CA 1
ATOM 2301 C C . GLU A 1 313 ? -15.312 -9.219 -24.875 1 94.38 313 GLU A C 1
ATOM 2303 O O . GLU A 1 313 ? -15.344 -8.047 -25.266 1 94.38 313 GLU A O 1
ATOM 2308 N N . VAL A 1 314 ? -14.75 -9.609 -23.781 1 95.31 314 VAL A N 1
ATOM 2309 C CA . VAL A 1 314 ? -13.992 -8.672 -22.953 1 95.31 314 VAL A CA 1
ATOM 2310 C C . VAL A 1 314 ? -12.828 -8.102 -23.75 1 95.31 314 VAL A C 1
ATOM 2312 O O . VAL A 1 314 ? -12.523 -6.91 -23.672 1 95.31 314 VAL A O 1
ATOM 2315 N N . TYR A 1 315 ? -12.188 -8.953 -24.469 1 95.31 315 TYR A N 1
ATOM 2316 C CA . TYR A 1 315 ? -11.078 -8.508 -25.297 1 95.31 315 TYR A CA 1
ATOM 2317 C C . TYR A 1 315 ? -11.531 -7.461 -26.312 1 95.31 315 TYR A C 1
ATOM 2319 O O . TYR A 1 315 ? -10.859 -6.445 -26.516 1 95.31 315 TYR A O 1
ATOM 2327 N N . LYS A 1 316 ? -12.609 -7.691 -26.906 1 92.38 316 LYS A N 1
ATOM 2328 C CA . LYS A 1 316 ? -13.156 -6.727 -27.844 1 92.38 316 LYS A CA 1
ATOM 2329 C C . LYS A 1 316 ? -13.453 -5.391 -27.172 1 92.38 316 LYS A C 1
ATOM 2331 O O . LYS A 1 316 ? -13.195 -4.328 -27.734 1 92.38 316 LYS A O 1
ATOM 2336 N N . SER A 1 317 ? -13.984 -5.469 -26 1 91.06 317 SER A N 1
ATOM 2337 C CA . SER A 1 317 ? -14.25 -4.258 -25.234 1 91.06 317 SER A CA 1
ATOM 2338 C C . SER A 1 317 ? -12.961 -3.506 -24.922 1 91.06 317 SER A C 1
ATOM 2340 O O . SER A 1 317 ? -12.93 -2.275 -24.984 1 91.06 317 SER A O 1
ATOM 2342 N N . MET A 1 318 ? -12 -4.242 -24.547 1 92.12 318 MET A N 1
ATOM 2343 C CA . MET A 1 318 ? -10.703 -3.662 -24.234 1 92.12 318 MET A CA 1
ATOM 2344 C C . MET A 1 318 ? -10.133 -2.924 -25.438 1 92.12 318 MET A C 1
ATOM 2346 O O . MET A 1 318 ? -9.688 -1.78 -25.312 1 92.12 318 MET A O 1
ATOM 2350 N N . VAL A 1 319 ? -10.148 -3.553 -26.547 1 90.19 319 VAL A N 1
ATOM 2351 C CA . VAL A 1 319 ? -9.625 -2.979 -27.781 1 90.19 319 VAL A CA 1
ATOM 2352 C C . VAL A 1 319 ? -10.461 -1.767 -28.188 1 90.19 319 VAL A C 1
ATOM 2354 O O . VAL A 1 319 ? -9.922 -0.75 -28.625 1 90.19 319 VAL A O 1
ATOM 2357 N N . GLY A 1 320 ? -11.711 -1.89 -28.031 1 90.5 320 GLY A N 1
ATOM 2358 C CA . GLY A 1 320 ? -12.609 -0.782 -28.328 1 90.5 320 GLY A CA 1
ATOM 2359 C C . GLY A 1 320 ? -12.336 0.447 -27.484 1 90.5 320 GLY A C 1
ATOM 2360 O O . GLY A 1 320 ? -12.547 1.576 -27.938 1 90.5 320 GLY A O 1
ATOM 2361 N N . ALA A 1 321 ? -11.914 0.267 -26.297 1 88.81 321 ALA A N 1
ATOM 2362 C CA . ALA A 1 321 ? -11.617 1.362 -25.375 1 88.81 321 ALA A CA 1
ATOM 2363 C C . ALA A 1 321 ? -10.203 1.893 -25.609 1 88.81 321 ALA A C 1
ATOM 2365 O O . ALA A 1 321 ? -9.734 2.764 -24.859 1 88.81 321 ALA A O 1
ATOM 2366 N N . GLY A 1 322 ? -9.508 1.297 -26.547 1 88.12 322 GLY A N 1
ATOM 2367 C CA . GLY A 1 322 ? -8.172 1.766 -26.891 1 88.12 322 GLY A CA 1
ATOM 2368 C C . GLY A 1 322 ? -7.09 1.206 -26 1 88.12 322 GLY A C 1
ATOM 2369 O O . GLY A 1 322 ? -6 1.772 -25.906 1 88.12 322 GLY A O 1
ATOM 2370 N N . MET A 1 323 ? -7.402 0.128 -25.312 1 88.94 323 MET A N 1
ATOM 2371 C CA . MET A 1 323 ? -6.445 -0.484 -24.391 1 88.94 323 MET A CA 1
ATOM 2372 C C . MET A 1 323 ? -5.785 -1.701 -25.031 1 88.94 323 MET A C 1
ATOM 2374 O O . MET A 1 323 ? -6.234 -2.188 -26.062 1 88.94 323 MET A O 1
ATOM 2378 N N . LYS A 1 324 ? -4.641 -2.135 -24.344 1 86.75 324 LYS A N 1
ATOM 2379 C CA . LYS A 1 324 ? -3.883 -3.252 -24.891 1 86.75 324 LYS A CA 1
ATOM 2380 C C . LYS A 1 324 ? -3.586 -4.297 -23.828 1 86.75 324 LYS A C 1
ATOM 2382 O O . LYS A 1 324 ? -3.465 -3.967 -22.641 1 86.75 324 LYS A O 1
ATOM 2387 N N . LEU A 1 325 ? -3.484 -5.504 -24.359 1 89.12 325 LEU A N 1
ATOM 2388 C CA . LEU A 1 325 ? -3.047 -6.59 -23.484 1 89.12 325 LEU A CA 1
ATOM 2389 C C . LEU A 1 325 ? -1.533 -6.566 -23.312 1 89.12 325 LEU A C 1
ATOM 2391 O O . LEU A 1 325 ? -0.8 -6.18 -24.219 1 89.12 325 LEU A O 1
ATOM 2395 N N . GLU A 1 326 ? -1.187 -7.039 -22.125 1 85.31 326 GLU A N 1
ATOM 2396 C CA . GLU A 1 326 ? 0.244 -7.238 -21.922 1 85.31 326 GLU A CA 1
ATOM 2397 C C . GLU A 1 326 ? 0.762 -8.422 -22.734 1 85.31 326 GLU A C 1
ATOM 2399 O O . GLU A 1 326 ? 0.037 -9.391 -22.969 1 85.31 326 GLU A O 1
ATOM 2404 N N . PRO A 1 327 ? 1.982 -8.375 -23.078 1 83.31 327 PRO A N 1
ATOM 2405 C CA . PRO A 1 327 ? 2.523 -9.391 -23.984 1 83.31 327 PRO A CA 1
ATOM 2406 C C . PRO A 1 327 ? 2.332 -10.812 -23.469 1 83.31 327 PRO A C 1
ATOM 2408 O O . PRO A 1 327 ? 1.86 -11.68 -24.203 1 83.31 327 PRO A O 1
ATOM 2411 N N . PRO A 1 328 ? 2.648 -11.078 -22.203 1 82.62 328 PRO A N 1
ATOM 2412 C CA . PRO A 1 328 ? 2.428 -12.453 -21.75 1 82.62 328 PRO A CA 1
ATOM 2413 C C . PRO A 1 328 ? 0.958 -12.859 -21.797 1 82.62 328 PRO A C 1
ATOM 2415 O O . PRO A 1 328 ? 0.647 -14.031 -22 1 82.62 328 PRO A O 1
ATOM 2418 N N . ALA A 1 329 ? 0.185 -11.875 -21.656 1 87.62 329 ALA A N 1
ATOM 2419 C CA . ALA A 1 329 ? -1.248 -12.148 -21.703 1 87.62 329 ALA A CA 1
ATOM 2420 C C . ALA A 1 329 ? -1.707 -12.477 -23.125 1 87.62 329 ALA A C 1
ATOM 2422 O O . ALA A 1 329 ? -2.596 -13.312 -23.312 1 87.62 329 ALA A O 1
ATOM 2423 N N . TYR A 1 330 ? -1.054 -11.852 -24.094 1 88.75 330 TYR A N 1
ATOM 2424 C CA . TYR A 1 330 ? -1.366 -12.148 -25.5 1 88.75 330 TYR A CA 1
ATOM 2425 C C . TYR A 1 330 ? -1.073 -13.602 -25.812 1 88.75 330 TYR A C 1
ATOM 2427 O O . TYR A 1 330 ? -1.898 -14.289 -26.422 1 88.75 330 TYR A O 1
ATOM 2435 N N . ALA A 1 331 ? 0.063 -13.953 -25.391 1 87.25 331 ALA A N 1
ATOM 2436 C CA . ALA A 1 331 ? 0.483 -15.328 -25.672 1 87.25 331 ALA A CA 1
ATOM 2437 C C . ALA A 1 331 ? -0.462 -16.328 -25.016 1 87.25 331 ALA A C 1
ATOM 2439 O O . ALA A 1 331 ? -0.859 -17.312 -25.625 1 87.25 331 ALA A O 1
ATOM 2440 N N . THR A 1 332 ? -0.786 -16.078 -23.812 1 89.44 332 THR A N 1
ATOM 2441 C CA . THR A 1 332 ? -1.682 -16.953 -23.062 1 89.44 332 THR A CA 1
ATOM 2442 C C . THR A 1 332 ? -3.059 -17 -23.719 1 89.44 332 THR A C 1
ATOM 2444 O O . THR A 1 332 ? -3.67 -18.062 -23.812 1 89.44 332 THR A O 1
ATOM 2447 N N . PHE A 1 333 ? -3.479 -15.875 -24.125 1 93.81 333 PHE A N 1
ATOM 2448 C CA . PHE A 1 333 ? -4.797 -15.789 -24.75 1 93.81 333 PHE A CA 1
ATOM 2449 C C . PHE A 1 333 ? -4.828 -16.547 -26.062 1 93.81 333 PHE A C 1
ATOM 2451 O O . PHE A 1 333 ? -5.77 -17.312 -26.328 1 93.81 333 PHE A O 1
ATOM 2458 N N . ILE A 1 334 ? -3.844 -16.422 -26.859 1 90.69 334 ILE A N 1
ATOM 2459 C CA . ILE A 1 334 ? -3.729 -17.141 -28.125 1 90.69 334 ILE A CA 1
ATOM 2460 C C . ILE A 1 334 ? -3.705 -18.641 -27.875 1 90.69 334 ILE A C 1
ATOM 2462 O O . ILE A 1 334 ? -4.414 -19.406 -28.531 1 90.69 334 ILE A O 1
ATOM 2466 N N . ARG A 1 335 ? -2.957 -19.016 -26.953 1 90.62 335 ARG A N 1
ATOM 2467 C CA . ARG A 1 335 ? -2.855 -20.422 -26.594 1 90.62 335 ARG A CA 1
ATOM 2468 C C . ARG A 1 335 ? -4.207 -20.969 -26.141 1 90.62 335 ARG A C 1
ATOM 2470 O O . ARG A 1 335 ? -4.609 -22.062 -26.562 1 90.62 335 ARG A O 1
ATOM 2477 N N . ALA A 1 336 ? -4.844 -20.234 -25.328 1 92.75 336 ALA A N 1
ATOM 2478 C CA . ALA A 1 336 ? -6.141 -20.672 -24.812 1 92.75 336 ALA A CA 1
ATOM 2479 C C . ALA A 1 336 ? -7.152 -20.828 -25.953 1 92.75 336 ALA A C 1
ATOM 2481 O O . ALA A 1 336 ? -7.93 -21.781 -25.969 1 92.75 336 ALA A O 1
ATOM 2482 N N . LEU A 1 337 ? -7.164 -19.969 -26.859 1 93.19 337 LEU A N 1
ATOM 2483 C CA . LEU A 1 337 ? -8.086 -20.016 -27.984 1 93.19 337 LEU A CA 1
ATOM 2484 C C . LEU A 1 337 ? -7.77 -21.203 -28.891 1 93.19 337 LEU A C 1
ATOM 2486 O O . LEU A 1 337 ? -8.68 -21.938 -29.312 1 93.19 337 LEU A O 1
ATOM 2490 N N . CYS A 1 338 ? -6.523 -21.438 -29.078 1 89.88 338 CYS A N 1
ATOM 2491 C CA . CYS A 1 338 ? -6.113 -22.562 -29.922 1 89.88 338 CYS A CA 1
ATOM 2492 C C . CYS A 1 338 ? -6.473 -23.891 -29.281 1 89.88 338 CYS A C 1
ATOM 2494 O O . CYS A 1 338 ? -7 -24.781 -29.953 1 89.88 338 CYS A O 1
ATOM 2496 N N . ARG A 1 339 ? -6.191 -23.953 -28.078 1 88.69 339 ARG A N 1
ATOM 2497 C CA . ARG A 1 339 ? -6.449 -25.203 -27.375 1 88.69 339 ARG A CA 1
ATOM 2498 C C . ARG A 1 339 ? -7.941 -25.484 -27.312 1 88.69 339 ARG A C 1
ATOM 2500 O O . ARG A 1 339 ? -8.352 -26.656 -27.203 1 88.69 339 ARG A O 1
ATOM 2507 N N . ALA A 1 340 ? -8.711 -24.516 -27.406 1 90.94 340 ALA A N 1
ATOM 2508 C CA . ALA A 1 340 ? -10.164 -24.672 -27.391 1 90.94 340 ALA A CA 1
ATOM 2509 C C . ALA A 1 340 ? -10.719 -24.844 -28.797 1 90.94 340 ALA A C 1
ATOM 2511 O O . ALA A 1 340 ? -11.938 -24.953 -28.984 1 90.94 340 ALA A O 1
ATOM 2512 N N . GLY A 1 341 ? -9.82 -24.703 -29.797 1 88.25 341 GLY A N 1
ATOM 2513 C CA . GLY A 1 341 ? -10.242 -24.906 -31.172 1 88.25 341 GLY A CA 1
ATOM 2514 C C . GLY A 1 341 ? -10.758 -23.641 -31.828 1 88.25 341 GLY A C 1
ATOM 2515 O O . GLY A 1 341 ? -11.305 -23.672 -32.938 1 88.25 341 GLY A O 1
ATOM 2516 N N . ARG A 1 342 ? -10.695 -22.641 -31.094 1 91.5 342 ARG A N 1
ATOM 2517 C CA . ARG A 1 342 ? -11.141 -21.359 -31.641 1 91.5 342 ARG A CA 1
ATOM 2518 C C . ARG A 1 342 ? -10.016 -20.672 -32.406 1 91.5 342 ARG A C 1
ATOM 2520 O O . ARG A 1 342 ? -9.648 -19.531 -32.125 1 91.5 342 ARG A O 1
ATOM 2527 N N . VAL A 1 343 ? -9.586 -21.219 -33.469 1 90.56 343 VAL A N 1
ATOM 2528 C CA . VAL A 1 343 ? -8.391 -20.859 -34.219 1 90.56 343 VAL A CA 1
ATOM 2529 C C . VAL A 1 343 ? -8.617 -19.531 -34.938 1 90.56 343 VAL A C 1
ATOM 2531 O O . VAL A 1 343 ? -7.742 -18.672 -34.969 1 90.56 343 VAL A O 1
ATOM 2534 N N . PRO A 1 344 ? -9.781 -19.328 -35.531 1 90.75 344 PRO A N 1
ATOM 2535 C CA . PRO A 1 344 ? -9.992 -18.031 -36.156 1 90.75 344 PRO A CA 1
ATOM 2536 C C . PRO A 1 344 ? -9.852 -16.859 -35.219 1 90.75 344 PRO A C 1
ATOM 2538 O O . PRO A 1 344 ? -9.258 -15.828 -35.562 1 90.75 344 PRO A O 1
ATOM 2541 N N . ASP A 1 345 ? -10.445 -17.047 -34.062 1 92.44 345 ASP A N 1
ATOM 2542 C CA . ASP A 1 345 ? -10.305 -16 -33.062 1 92.44 345 ASP A CA 1
ATOM 2543 C C . ASP A 1 345 ? -8.844 -15.789 -32.688 1 92.44 345 ASP A C 1
ATOM 2545 O O . ASP A 1 345 ? -8.406 -14.656 -32.5 1 92.44 345 ASP A O 1
ATOM 2549 N N . ALA A 1 346 ? -8.094 -16.844 -32.531 1 92.69 346 ALA A N 1
ATOM 2550 C CA . ALA A 1 346 ? -6.672 -16.781 -32.188 1 92.69 346 ALA A CA 1
ATOM 2551 C C . ALA A 1 346 ? -5.898 -15.984 -33.25 1 92.69 346 ALA A C 1
ATOM 2553 O O . ALA A 1 346 ? -5.027 -15.18 -32.906 1 92.69 346 ALA A O 1
ATOM 2554 N N . TYR A 1 347 ? -6.277 -16.203 -34.438 1 90.69 347 TYR A N 1
ATOM 2555 C CA . TYR A 1 347 ? -5.621 -15.484 -35.531 1 90.69 347 TYR A CA 1
ATOM 2556 C C . TYR A 1 347 ? -5.941 -14 -35.469 1 90.69 347 TYR A C 1
ATOM 2558 O O . TYR A 1 347 ? -5.082 -13.156 -35.75 1 90.69 347 TYR A O 1
ATOM 2566 N N . GLU A 1 348 ? -7.117 -13.68 -35.219 1 89.94 348 GLU A N 1
ATOM 2567 C CA . GLU A 1 348 ? -7.496 -12.273 -35.094 1 89.94 348 GLU A CA 1
ATOM 2568 C C . GLU A 1 348 ? -6.707 -11.586 -33.969 1 89.94 348 GLU A C 1
ATOM 2570 O O . GLU A 1 348 ? -6.238 -10.453 -34.156 1 89.94 348 GLU A O 1
ATOM 2575 N N . VAL A 1 349 ? -6.664 -12.242 -32.844 1 91.12 349 VAL A N 1
ATOM 2576 C CA . VAL A 1 349 ? -5.91 -11.703 -31.734 1 91.12 349 VAL A CA 1
ATOM 2577 C C . VAL A 1 349 ? -4.441 -11.555 -32.125 1 91.12 349 VAL A C 1
ATOM 2579 O O . VAL A 1 349 ? -3.807 -10.547 -31.781 1 91.12 349 VAL A O 1
ATOM 2582 N N . PHE A 1 350 ? -3.971 -12.57 -32.719 1 89.19 350 PHE A N 1
ATOM 2583 C CA . PHE A 1 350 ? -2.594 -12.586 -33.219 1 89.19 350 PHE A CA 1
ATOM 2584 C C . PHE A 1 350 ? -2.33 -11.414 -34.156 1 89.19 350 PHE A C 1
ATOM 2586 O O . PHE A 1 350 ? -1.365 -10.664 -33.969 1 89.19 350 PHE A O 1
ATOM 2593 N N . ASP A 1 351 ? -3.129 -11.227 -35.094 1 87.31 351 ASP A N 1
ATOM 2594 C CA . ASP A 1 351 ? -2.973 -10.164 -36.062 1 87.31 351 ASP A CA 1
ATOM 2595 C C . ASP A 1 351 ? -3.021 -8.781 -35.406 1 87.31 351 ASP A C 1
ATOM 2597 O O . ASP A 1 351 ? -2.195 -7.918 -35.688 1 87.31 351 ASP A O 1
ATOM 2601 N N . TYR A 1 352 ? -3.934 -8.641 -34.594 1 86.06 352 TYR A N 1
ATOM 2602 C CA . TYR A 1 352 ? -4.062 -7.363 -33.906 1 86.06 352 TYR A CA 1
ATOM 2603 C C . TYR A 1 352 ? -2.844 -7.094 -33.031 1 86.06 352 TYR A C 1
ATOM 2605 O O . TYR A 1 352 ? -2.369 -5.957 -32.938 1 86.06 352 TYR A O 1
ATOM 2613 N N . GLY A 1 353 ? -2.41 -8.094 -32.344 1 87.06 353 GLY A N 1
ATOM 2614 C CA . GLY A 1 353 ? -1.239 -7.941 -31.484 1 87.06 353 GLY A CA 1
ATOM 2615 C C . GLY A 1 353 ? -0 -7.516 -32.25 1 87.06 353 GLY A C 1
ATOM 2616 O O . GLY A 1 353 ? 0.776 -6.688 -31.766 1 87.06 353 GLY A O 1
ATOM 2617 N N . ILE A 1 354 ? 0.157 -8.023 -33.375 1 86.44 354 ILE A N 1
ATOM 2618 C CA . ILE A 1 354 ? 1.302 -7.707 -34.219 1 86.44 354 ILE A CA 1
ATOM 2619 C C . ILE A 1 354 ? 1.139 -6.301 -34.812 1 86.44 354 ILE A C 1
ATOM 2621 O O . ILE A 1 354 ? 2.084 -5.512 -34.812 1 86.44 354 ILE A O 1
ATOM 2625 N N . GLU A 1 355 ? 0.02 -6.035 -35.219 1 84.88 355 GLU A N 1
ATOM 2626 C CA . GLU A 1 355 ? -0.252 -4.738 -35.844 1 84.88 355 GLU A CA 1
ATOM 2627 C C . GLU A 1 355 ? -0.102 -3.607 -34.812 1 84.88 355 GLU A C 1
ATOM 2629 O O . GLU A 1 355 ? 0.393 -2.529 -35.156 1 84.88 355 GLU A O 1
ATOM 2634 N N . SER A 1 356 ? -0.571 -3.871 -33.719 1 84.88 356 SER A N 1
ATOM 2635 C CA . SER A 1 356 ? -0.528 -2.854 -32.656 1 84.88 356 SER A CA 1
ATOM 2636 C C . SER A 1 356 ? 0.825 -2.842 -31.953 1 84.88 356 SER A C 1
ATOM 2638 O O . SER A 1 356 ? 1.044 -2.053 -31.031 1 84.88 356 SER A O 1
ATOM 2640 N N . LYS A 1 357 ? 1.723 -3.783 -32.312 1 82.38 357 LYS A N 1
ATOM 2641 C CA . LYS A 1 357 ? 3.057 -3.918 -31.719 1 82.38 357 LYS A CA 1
ATOM 2642 C C . LYS A 1 357 ? 2.98 -4.188 -30.219 1 82.38 357 LYS A C 1
ATOM 2644 O O . LYS A 1 357 ? 3.793 -3.672 -29.453 1 82.38 357 LYS A O 1
ATOM 2649 N N . SER A 1 358 ? 1.925 -4.914 -29.906 1 82.44 358 SER A N 1
AT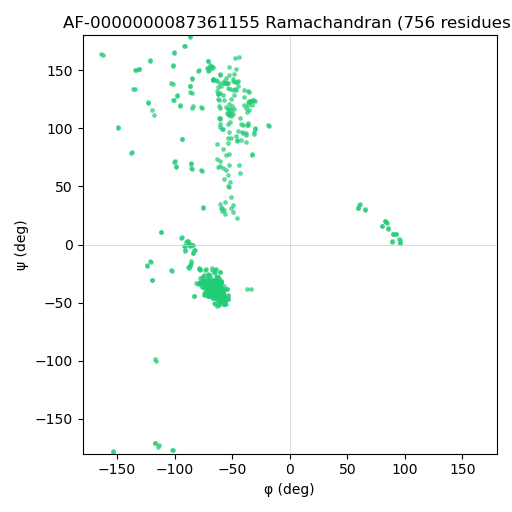OM 2650 C CA . SER A 1 358 ? 1.712 -5.211 -28.5 1 82.44 358 SER A CA 1
ATOM 2651 C C . SER A 1 358 ? 2.449 -6.48 -28.078 1 82.44 358 SER A C 1
ATOM 2653 O O . SER A 1 358 ? 2.639 -6.734 -26.891 1 82.44 358 SER A O 1
ATOM 2655 N N . ILE A 1 359 ? 2.771 -7.262 -28.969 1 83.69 359 ILE A N 1
ATOM 2656 C CA . ILE A 1 359 ? 3.52 -8.492 -28.719 1 83.69 359 ILE A CA 1
ATOM 2657 C C . ILE A 1 359 ? 4.641 -8.625 -29.75 1 83.69 359 ILE A C 1
ATOM 2659 O O . ILE A 1 359 ? 4.445 -8.328 -30.938 1 83.69 359 ILE A O 1
ATOM 2663 N N . PRO A 1 360 ? 5.773 -8.953 -29.219 1 83.5 360 PRO A N 1
ATOM 2664 C CA . PRO A 1 360 ? 6.836 -9.211 -30.188 1 83.5 360 PRO A CA 1
ATOM 2665 C C . PRO A 1 360 ? 6.457 -10.297 -31.188 1 83.5 360 PRO A C 1
ATOM 2667 O O . PRO A 1 360 ? 5.906 -11.336 -30.812 1 83.5 360 PRO A O 1
ATOM 2670 N N . GLN A 1 361 ? 6.852 -9.984 -32.406 1 82.88 361 GLN A N 1
ATOM 2671 C CA . GLN A 1 361 ? 6.461 -10.867 -33.5 1 82.88 361 GLN A CA 1
ATOM 2672 C C . GLN A 1 361 ? 6.961 -12.289 -33.281 1 82.88 361 GLN A C 1
ATOM 2674 O O . GLN A 1 361 ? 6.223 -13.258 -33.469 1 82.88 361 GLN A O 1
ATOM 2679 N N . ALA A 1 362 ? 8.156 -12.375 -32.844 1 84.81 362 ALA A N 1
ATOM 2680 C CA . ALA A 1 362 ? 8.766 -13.688 -32.625 1 84.81 362 ALA A CA 1
ATOM 2681 C C . ALA A 1 362 ? 8.016 -14.484 -31.578 1 84.81 362 ALA A C 1
ATOM 2683 O O . ALA A 1 362 ? 7.789 -15.688 -31.734 1 84.81 362 ALA A O 1
ATOM 2684 N N . THR A 1 363 ? 7.605 -13.859 -30.594 1 84.19 363 THR A N 1
ATOM 2685 C CA . THR A 1 363 ? 6.879 -14.508 -29.5 1 84.19 363 THR A CA 1
ATOM 2686 C C . THR A 1 363 ? 5.484 -14.922 -29.969 1 84.19 363 THR A C 1
ATOM 2688 O O . THR A 1 363 ? 5.016 -16.016 -29.641 1 84.19 363 THR A O 1
ATOM 2691 N N . ALA A 1 364 ? 4.926 -13.992 -30.641 1 82 364 ALA A N 1
ATOM 2692 C CA . ALA A 1 364 ? 3.574 -14.258 -31.125 1 82 364 ALA A CA 1
ATOM 2693 C C . ALA A 1 364 ? 3.553 -15.453 -32.062 1 82 364 ALA A C 1
ATOM 2695 O O . ALA A 1 364 ? 2.705 -16.344 -31.953 1 82 364 ALA A O 1
ATOM 2696 N N . TYR A 1 365 ? 4.508 -15.5 -32.938 1 84.69 365 TYR A N 1
ATOM 2697 C CA . TYR A 1 365 ? 4.57 -16.578 -33.906 1 84.69 365 TYR A CA 1
ATOM 2698 C C . TYR A 1 365 ? 4.91 -17.906 -33.25 1 84.69 365 TYR A C 1
ATOM 2700 O O . TYR A 1 365 ? 4.332 -18.938 -33.562 1 84.69 365 TYR A O 1
ATOM 2708 N N . SER A 1 366 ? 5.816 -17.859 -32.406 1 87.12 366 SER A N 1
ATOM 2709 C CA . SER A 1 366 ? 6.203 -19.078 -31.703 1 87.12 366 SER A CA 1
ATOM 2710 C C . SER A 1 366 ? 5.031 -19.656 -30.922 1 87.12 366 SER A C 1
ATOM 2712 O O . SER A 1 366 ? 4.832 -20.875 -30.906 1 87.12 366 SER A O 1
ATOM 2714 N N . GLU A 1 367 ? 4.309 -18.781 -30.297 1 86.19 367 GLU A N 1
ATOM 2715 C CA . GLU A 1 367 ? 3.154 -19.234 -29.516 1 86.19 367 GLU A CA 1
ATOM 2716 C C . GLU A 1 367 ? 2.072 -19.812 -30.422 1 86.19 367 GLU A C 1
ATOM 2718 O O . GLU A 1 367 ? 1.449 -20.828 -30.078 1 86.19 367 GLU A O 1
ATOM 2723 N N . LEU A 1 368 ? 1.84 -19.172 -31.5 1 86.38 368 LEU A N 1
ATOM 2724 C CA . LEU A 1 368 ? 0.822 -19.641 -32.438 1 86.38 368 LEU A CA 1
ATOM 2725 C C . LEU A 1 368 ? 1.216 -20.984 -33.031 1 86.38 368 LEU A C 1
ATOM 2727 O O . LEU A 1 368 ? 0.392 -21.891 -33.125 1 86.38 368 LEU A O 1
ATOM 2731 N N . GLU A 1 369 ? 2.424 -21.047 -33.406 1 87.25 369 GLU A N 1
ATOM 2732 C CA . GLU A 1 369 ? 2.924 -22.281 -33.969 1 87.25 369 GLU A CA 1
ATOM 2733 C C . GLU A 1 369 ? 2.846 -23.438 -33 1 87.25 369 GLU A C 1
ATOM 2735 O O . GLU A 1 369 ? 2.4 -24.531 -33.344 1 87.25 369 GLU A O 1
ATOM 2740 N N . SER A 1 370 ? 3.359 -23.203 -31.922 1 88 370 SER A N 1
ATOM 2741 C CA . SER A 1 370 ? 3.344 -24.234 -30.875 1 88 370 SER A CA 1
ATOM 2742 C C . SER A 1 370 ? 1.921 -24.672 -30.562 1 88 370 SER A C 1
ATOM 2744 O O . SER A 1 370 ? 1.664 -25.859 -30.359 1 88 370 SER A O 1
ATOM 2746 N N . SER A 1 371 ? 1.025 -23.781 -30.547 1 86.88 371 SER A N 1
ATOM 2747 C CA . SER A 1 371 ? -0.363 -24.062 -30.203 1 86.88 371 SER A CA 1
ATOM 2748 C C . SER A 1 371 ? -1.061 -24.828 -31.328 1 86.88 371 SER A C 1
ATOM 2750 O O . SER A 1 371 ? -1.854 -25.734 -31.062 1 86.88 371 SER A O 1
ATOM 2752 N N . LEU A 1 372 ? -0.764 -24.5 -32.469 1 84.75 372 LEU A N 1
ATOM 2753 C CA . LEU A 1 372 ? -1.35 -25.203 -33.625 1 84.75 372 LEU A CA 1
ATOM 2754 C C . LEU A 1 372 ? -0.807 -26.609 -33.719 1 84.75 372 LEU A C 1
ATOM 2756 O O . LEU A 1 372 ? -1.545 -27.547 -34.062 1 84.75 372 LEU A O 1
ATOM 2760 N N . LYS A 1 373 ? 0.514 -26.719 -33.469 1 85.56 373 LYS A N 1
ATOM 2761 C CA . LYS A 1 373 ? 1.109 -28.047 -33.438 1 85.56 373 LYS A CA 1
ATOM 2762 C C . LYS A 1 373 ? 0.445 -28.922 -32.406 1 85.56 373 LYS A C 1
ATOM 2764 O O . LYS A 1 373 ? 0.19 -30.109 -32.656 1 85.56 373 LYS A O 1
ATOM 2769 N N . TRP A 1 374 ? 0.273 -28.375 -31.359 1 84.56 374 TRP A N 1
ATOM 2770 C CA . TRP A 1 374 ? -0.404 -29.094 -30.281 1 84.56 374 TRP A CA 1
ATOM 2771 C C . TRP A 1 374 ? -1.802 -29.516 -30.719 1 84.56 374 TRP A C 1
ATOM 2773 O O . TRP A 1 374 ? -2.211 -30.656 -30.469 1 84.56 374 TRP A O 1
ATOM 2783 N N . LEU A 1 375 ? -2.574 -28.703 -31.344 1 80.5 375 LEU A N 1
ATOM 2784 C CA . LEU A 1 375 ? -3.938 -28.984 -31.781 1 80.5 375 LEU A CA 1
ATOM 2785 C C . LEU A 1 375 ? -3.953 -30.094 -32.812 1 80.5 375 LEU A C 1
ATOM 2787 O O . LEU A 1 375 ? -4.844 -30.953 -32.781 1 80.5 375 LEU A O 1
ATOM 2791 N N . ARG A 1 376 ? -2.998 -30.016 -33.656 1 79.62 376 ARG A N 1
ATOM 2792 C CA . ARG A 1 376 ? -2.889 -31.047 -34.656 1 79.62 376 ARG A CA 1
ATOM 2793 C C . ARG A 1 376 ? -2.6 -32.406 -34.031 1 79.62 376 ARG A C 1
ATOM 2795 O O . ARG A 1 376 ? -3.166 -33.438 -34.469 1 79.62 376 ARG A O 1
ATOM 2802 N N . LYS A 1 377 ? -1.741 -32.406 -33.094 1 83 377 LYS A N 1
ATOM 2803 C CA . LYS A 1 377 ? -1.396 -33.625 -32.406 1 83 377 LYS A CA 1
ATOM 2804 C C . LYS A 1 377 ? -2.6 -34.219 -31.656 1 83 377 LYS A C 1
ATOM 2806 O O . LYS A 1 377 ? -2.771 -35.438 -31.578 1 83 377 LYS A O 1
ATOM 2811 N N . MET A 1 378 ? -3.422 -33.406 -31.172 1 76.62 378 MET A N 1
ATOM 2812 C CA . MET A 1 378 ? -4.574 -33.844 -30.391 1 76.62 378 MET A CA 1
ATOM 2813 C C . MET A 1 378 ? -5.66 -34.406 -31.297 1 76.62 378 MET A C 1
ATOM 2815 O O . MET A 1 378 ? -6.461 -35.25 -30.875 1 76.62 378 MET A O 1
ATOM 2819 N N . LYS A 1 379 ? -5.773 -34 -32.469 1 71.94 379 LYS A N 1
ATOM 2820 C CA . LYS A 1 379 ? -6.758 -34.469 -33.438 1 71.94 379 LYS A CA 1
ATOM 2821 C C . LYS A 1 379 ? -6.312 -35.812 -34.031 1 71.94 379 LYS A C 1
ATOM 2823 O O . LYS A 1 379 ? -7.145 -36.625 -34.438 1 71.94 379 LYS A O 1
ATOM 2828 N N . GLU A 1 380 ? -5.012 -36.156 -33.969 1 64.88 380 GLU A N 1
ATOM 2829 C CA . GLU A 1 380 ? -4.543 -37.469 -34.406 1 64.88 380 GLU A CA 1
ATOM 2830 C C . GLU A 1 380 ? -4.699 -38.531 -33.312 1 64.88 380 GLU A C 1
ATOM 2832 O O . GLU A 1 380 ? -5.086 -39.656 -33.594 1 64.88 380 GLU A O 1
ATOM 2837 N N . MET B 1 1 ? -6.754 -45.594 14.344 1 29.02 1 MET B N 1
ATOM 2838 C CA . MET B 1 1 ? -6.152 -44.562 15.172 1 29.02 1 MET B CA 1
ATOM 2839 C C . MET B 1 1 ? -4.934 -45.094 15.914 1 29.02 1 MET B C 1
ATOM 2841 O O . MET B 1 1 ? -3.916 -44.406 16.031 1 29.02 1 MET B O 1
ATOM 2845 N N . GLY B 1 2 ? -5.035 -46.312 16.359 1 35.34 2 GLY B N 1
ATOM 2846 C CA . GLY B 1 2 ? -4.09 -47.062 17.156 1 35.34 2 GLY B CA 1
ATOM 2847 C C . GLY B 1 2 ? -2.887 -47.531 16.375 1 35.34 2 GLY B C 1
ATOM 2848 O O . GLY B 1 2 ? -1.76 -47.531 16.875 1 35.34 2 GLY B O 1
ATOM 2849 N N . ARG B 1 3 ? -3.178 -48 15.156 1 43.97 3 ARG B N 1
ATOM 2850 C CA . ARG B 1 3 ? -2.125 -48.719 14.438 1 43.97 3 ARG B CA 1
ATOM 2851 C C . ARG B 1 3 ? -1.101 -47.75 13.867 1 43.97 3 ARG B C 1
ATOM 2853 O O . ARG B 1 3 ? 0.079 -48.062 13.742 1 43.97 3 ARG B O 1
ATOM 2860 N N . VAL B 1 4 ? -1.474 -46.562 13.469 1 39.91 4 VAL B N 1
ATOM 2861 C CA . VAL B 1 4 ? -0.537 -45.594 12.938 1 39.91 4 VAL B CA 1
ATOM 2862 C C . VAL B 1 4 ? 0.351 -45.062 14.062 1 39.91 4 VAL B C 1
ATOM 2864 O O . VAL B 1 4 ? 1.526 -44.75 13.844 1 39.91 4 VAL B O 1
ATOM 2867 N N . GLN B 1 5 ? -0.091 -45.094 15.258 1 35.25 5 GLN B N 1
ATOM 2868 C CA . GLN B 1 5 ? 0.721 -44.656 16.391 1 35.25 5 GLN B CA 1
ATOM 2869 C C . GLN B 1 5 ? 1.827 -45.688 16.688 1 35.25 5 GLN B C 1
ATOM 2871 O O . GLN B 1 5 ? 2.957 -45.281 17 1 35.25 5 GLN B O 1
ATOM 2876 N N . GLN B 1 6 ? 1.562 -46.969 16.625 1 34.69 6 GLN B N 1
ATOM 2877 C CA . GLN B 1 6 ? 2.498 -48 17.031 1 34.69 6 GLN B CA 1
ATOM 2878 C C . GLN B 1 6 ? 3.646 -48.156 16.047 1 34.69 6 GLN B C 1
ATOM 2880 O O . GLN B 1 6 ? 4.797 -48.344 16.438 1 34.69 6 GLN B O 1
ATOM 2885 N N . ALA B 1 7 ? 3.359 -48.125 14.758 1 35.88 7 ALA B N 1
ATOM 2886 C CA . ALA B 1 7 ? 4.441 -48.281 13.781 1 35.88 7 ALA B CA 1
ATOM 2887 C C . ALA B 1 7 ? 5.422 -47.094 13.883 1 35.88 7 ALA B C 1
ATOM 2889 O O . ALA B 1 7 ? 6.562 -47.188 13.422 1 35.88 7 ALA B O 1
ATOM 2890 N N . MET B 1 8 ? 4.98 -46 14.422 1 36.66 8 MET B N 1
ATOM 2891 C CA . MET B 1 8 ? 5.734 -44.75 14.516 1 36.66 8 MET B CA 1
ATOM 2892 C C . MET B 1 8 ? 6.781 -44.812 15.617 1 36.66 8 MET B C 1
ATOM 2894 O O . MET B 1 8 ? 7.832 -44.188 15.531 1 36.66 8 MET B O 1
ATOM 2898 N N . ARG B 1 9 ? 6.531 -45.5 16.828 1 36.66 9 ARG B N 1
ATOM 2899 C CA . ARG B 1 9 ? 7.457 -45.562 17.953 1 36.66 9 ARG B CA 1
ATOM 2900 C C . ARG B 1 9 ? 8.68 -46.438 17.625 1 36.66 9 ARG B C 1
ATOM 2902 O O . ARG B 1 9 ? 9.703 -46.344 18.297 1 36.66 9 ARG B O 1
ATOM 2909 N N . ALA B 1 10 ? 8.641 -47.375 16.781 1 35.28 10 ALA B N 1
ATOM 2910 C CA . ALA B 1 10 ? 9.766 -48.312 16.672 1 35.28 10 ALA B CA 1
ATOM 2911 C C . ALA B 1 10 ? 10.945 -47.656 15.945 1 35.28 10 ALA B C 1
ATOM 2913 O O . ALA B 1 10 ? 12.023 -48.25 15.852 1 35.28 10 ALA B O 1
ATOM 2914 N N . ALA B 1 11 ? 10.727 -46.719 15.008 1 33.34 11 ALA B N 1
ATOM 2915 C CA . ALA B 1 11 ? 11.945 -46.25 14.352 1 33.34 11 ALA B CA 1
ATOM 2916 C C . ALA B 1 11 ? 12.727 -45.281 15.242 1 33.34 11 ALA B C 1
ATOM 2918 O O . ALA B 1 11 ? 12.398 -44.094 15.305 1 33.34 11 ALA B O 1
ATOM 2919 N N . LYS B 1 12 ? 13.289 -45.688 16.453 1 33.97 12 LYS B N 1
ATOM 2920 C CA . LYS B 1 12 ? 14.078 -45.031 17.484 1 33.97 12 LYS B CA 1
ATOM 2921 C C . LYS B 1 12 ? 15.383 -44.469 16.906 1 33.97 12 LYS B C 1
ATOM 2923 O O . LYS B 1 12 ? 16.438 -45.125 17.016 1 33.97 12 LYS B O 1
ATOM 2928 N N . VAL B 1 13 ? 15.602 -44.062 15.68 1 33.03 13 VAL B N 1
ATOM 2929 C CA . VAL B 1 13 ? 16.969 -43.625 15.477 1 33.03 13 VAL B CA 1
ATOM 2930 C C . VAL B 1 13 ? 17.266 -42.406 16.375 1 33.03 13 VAL B C 1
ATOM 2932 O O . VAL B 1 13 ? 16.391 -41.531 16.562 1 33.03 13 VAL B O 1
ATOM 2935 N N . PRO B 1 14 ? 18.406 -42.281 17.188 1 33.12 14 PRO B N 1
ATOM 2936 C CA . PRO B 1 14 ? 18.844 -41.219 18.094 1 33.12 14 PRO B CA 1
ATOM 2937 C C . PRO B 1 14 ? 18.828 -39.844 17.438 1 33.12 14 PRO B C 1
ATOM 2939 O O . PRO B 1 14 ? 19.875 -39.219 17.266 1 33.12 14 PRO B O 1
ATOM 2942 N N . ARG B 1 15 ? 17.984 -39.594 16.547 1 34.72 15 ARG B N 1
ATOM 2943 C CA . ARG B 1 15 ? 18.141 -38.438 15.695 1 34.72 15 ARG B CA 1
ATOM 2944 C C . ARG B 1 15 ? 18.094 -37.156 16.516 1 34.72 15 ARG B C 1
ATOM 2946 O O . ARG B 1 15 ? 17.391 -37.062 17.516 1 34.72 15 ARG B O 1
ATOM 2953 N N . HIS B 1 16 ? 19.125 -36.25 16.438 1 35.62 16 HIS B N 1
ATOM 2954 C CA . HIS B 1 16 ? 19.297 -34.875 16.938 1 35.62 16 HIS B CA 1
ATOM 2955 C C . HIS B 1 16 ? 18.016 -34.094 16.828 1 35.62 16 HIS B C 1
ATOM 2957 O O . HIS B 1 16 ? 17.438 -33.969 15.742 1 35.62 16 HIS B O 1
ATOM 2963 N N . ALA B 1 17 ? 17.25 -34.031 17.766 1 37.69 17 ALA B N 1
ATOM 2964 C CA . ALA B 1 17 ? 15.922 -33.438 17.891 1 37.69 17 ALA B CA 1
ATOM 2965 C C . ALA B 1 17 ? 15.883 -32.062 17.281 1 37.69 17 ALA B C 1
ATOM 2967 O O . ALA B 1 17 ? 16.734 -31.219 17.578 1 37.69 17 ALA B O 1
ATOM 2968 N N . LEU B 1 18 ? 15.562 -32.062 16.031 1 41.66 18 LEU B N 1
ATOM 2969 C CA . LEU B 1 18 ? 15.445 -30.828 15.266 1 41.66 18 LEU B CA 1
ATOM 2970 C C . LEU B 1 18 ? 14.922 -29.703 16.156 1 41.66 18 LEU B C 1
ATOM 2972 O O . LEU B 1 18 ? 15.18 -28.516 15.883 1 41.66 18 LEU B O 1
ATOM 2976 N N . VAL B 1 19 ? 14.023 -30 17.016 1 42.09 19 VAL B N 1
ATOM 2977 C CA . VAL B 1 19 ? 13.359 -28.938 17.766 1 42.09 19 VAL B CA 1
ATOM 2978 C C . VAL B 1 19 ? 13.656 -29.109 19.25 1 42.09 19 VAL B C 1
ATOM 2980 O O . VAL B 1 19 ? 13.75 -30.219 19.75 1 42.09 19 VAL B O 1
ATOM 2983 N N . PRO B 1 20 ? 14.461 -28.203 19.922 1 34.44 20 PRO B N 1
ATOM 2984 C CA . PRO B 1 20 ? 14.703 -28.375 21.344 1 34.44 20 PRO B CA 1
ATOM 2985 C C . PRO B 1 20 ? 13.492 -28.922 22.094 1 34.44 20 PRO B C 1
ATOM 2987 O O . PRO B 1 20 ? 12.352 -28.719 21.672 1 34.44 20 PRO B O 1
ATOM 2990 N N . LYS B 1 21 ? 13.867 -29.953 22.875 1 34.69 21 LYS B N 1
ATOM 2991 C CA . LYS B 1 21 ? 12.812 -30.516 23.719 1 34.69 21 LYS B CA 1
ATOM 2992 C C . LYS B 1 21 ? 12.133 -29.422 24.547 1 34.69 21 LYS B C 1
ATOM 2994 O O . LYS B 1 21 ? 12.812 -28.562 25.109 1 34.69 21 LYS B O 1
ATOM 2999 N N . PRO B 1 22 ? 10.961 -29.188 24.469 1 32.03 22 PRO B N 1
ATOM 3000 C CA . PRO B 1 22 ? 10.367 -28.156 25.328 1 32.03 22 PRO B CA 1
ATOM 3001 C C . PRO B 1 22 ? 10.664 -28.375 26.812 1 32.03 22 PRO B C 1
ATOM 3003 O O . PRO B 1 22 ? 10.602 -29.516 27.297 1 32.03 22 PRO B O 1
ATOM 3006 N N . SER B 1 23 ? 11.672 -27.875 27.438 1 28.31 23 SER B N 1
ATOM 3007 C CA . SER B 1 23 ? 11.859 -28.016 28.875 1 28.31 23 SER B CA 1
ATOM 3008 C C . SER B 1 23 ? 10.523 -28.047 29.609 1 28.31 23 SER B C 1
ATOM 3010 O O . SER B 1 23 ? 9.633 -27.25 29.328 1 28.31 23 SER B O 1
ATOM 3012 N N . ALA B 1 24 ? 10.32 -29.156 30.297 1 28.03 24 ALA B N 1
ATOM 3013 C CA . ALA B 1 24 ? 9.086 -29.312 31.078 1 28.03 24 ALA B CA 1
ATOM 3014 C C . ALA B 1 24 ? 8.945 -28.203 32.094 1 28.03 24 ALA B C 1
ATOM 3016 O O . ALA B 1 24 ? 9.703 -28.141 33.062 1 28.03 24 ALA B O 1
ATOM 3017 N N . ALA B 1 25 ? 8.781 -27 31.875 1 29.75 25 ALA B N 1
ATOM 3018 C CA . ALA B 1 25 ? 8.453 -26.141 33.031 1 29.75 25 ALA B CA 1
ATOM 3019 C C . ALA B 1 25 ? 7.555 -26.875 34 1 29.75 25 ALA B C 1
ATOM 3021 O O . ALA B 1 25 ? 6.586 -27.531 33.625 1 29.75 25 ALA B O 1
ATOM 3022 N N . SER B 1 26 ? 7.984 -27.344 35.094 1 25.33 26 SER B N 1
ATOM 3023 C CA . SER B 1 26 ? 7.254 -28.031 36.156 1 25.33 26 SER B CA 1
ATOM 3024 C C . SER B 1 26 ? 5.871 -27.422 36.375 1 25.33 26 SER B C 1
ATOM 3026 O O . SER B 1 26 ? 5.758 -26.234 36.719 1 25.33 26 SER B O 1
ATOM 3028 N N . THR B 1 27 ? 5.004 -27.828 35.75 1 27.23 27 THR B N 1
ATOM 3029 C CA . THR B 1 27 ? 3.678 -27.234 35.812 1 27.23 27 THR B CA 1
ATOM 3030 C C . THR B 1 27 ? 3.145 -27.266 37.25 1 27.23 27 THR B C 1
ATOM 3032 O O . THR B 1 27 ? 2.996 -28.328 37.844 1 27.23 27 THR B O 1
ATOM 3035 N N . PRO B 1 28 ? 3.535 -26.312 38.062 1 27.34 28 PRO B N 1
ATOM 3036 C CA . PRO B 1 28 ? 3.059 -26.438 39.438 1 27.34 28 PRO B CA 1
ATOM 3037 C C . PRO B 1 28 ? 1.639 -27 39.5 1 27.34 28 PRO B C 1
ATOM 3039 O O . PRO B 1 28 ? 0.864 -26.859 38.562 1 27.34 28 PRO B O 1
ATOM 3042 N N . THR B 1 29 ? 1.438 -27.969 40.344 1 25.2 29 THR B N 1
ATOM 3043 C CA . THR B 1 29 ? 0.207 -28.734 40.5 1 25.2 29 THR B CA 1
ATOM 3044 C C . THR B 1 29 ? -0.982 -27.797 40.719 1 25.2 29 THR B C 1
ATOM 3046 O O . THR B 1 29 ? -0.934 -26.906 41.594 1 25.2 29 THR B O 1
ATOM 3049 N N . PRO B 1 30 ? -1.754 -27.578 39.812 1 28.12 30 PRO B N 1
ATOM 3050 C CA . PRO B 1 30 ? -2.76 -26.516 39.906 1 28.12 30 PRO B CA 1
ATOM 3051 C C . PRO B 1 30 ? -3.611 -26.641 41.188 1 28.12 30 PRO B C 1
ATOM 3053 O O . PRO B 1 30 ? -3.883 -27.75 41.625 1 28.12 30 PRO B O 1
ATOM 3056 N N . PRO B 1 31 ? -3.482 -25.797 42.062 1 27.94 31 PRO B N 1
ATOM 3057 C CA . PRO B 1 31 ? -4.09 -26.156 43.344 1 27.94 31 PRO B CA 1
ATOM 3058 C C . PRO B 1 31 ? -5.5 -26.719 43.219 1 27.94 31 PRO B C 1
ATOM 3060 O O . PRO B 1 31 ? -6.168 -26.469 42.188 1 27.94 31 PRO B O 1
ATOM 3063 N N . PRO B 1 32 ? -5.863 -27.734 43.969 1 24.73 32 PRO B N 1
ATOM 3064 C CA . PRO B 1 32 ? -7.086 -28.5 43.781 1 24.73 32 PRO B CA 1
ATOM 3065 C C . PRO B 1 32 ? -8.336 -27.625 43.688 1 24.73 32 PRO B C 1
ATOM 3067 O O . PRO B 1 32 ? -8.352 -26.516 44.219 1 24.73 32 PRO B O 1
ATOM 3070 N N . PRO B 1 33 ? -9.062 -27.734 42.719 1 27.94 33 PRO B N 1
ATOM 3071 C CA . PRO B 1 33 ? -10.133 -26.781 42.438 1 27.94 33 PRO B CA 1
ATOM 3072 C C . PRO B 1 33 ? -11.078 -26.578 43.625 1 27.94 33 PRO B C 1
ATOM 3074 O O . PRO B 1 33 ? -11.266 -27.484 44.438 1 27.94 33 PRO B O 1
ATOM 3077 N N . PRO B 1 34 ? -11.047 -25.422 44.188 1 25.38 34 PRO B N 1
ATOM 3078 C CA . PRO B 1 34 ? -11.773 -25.438 45.469 1 25.38 34 PRO B CA 1
ATOM 3079 C C . PRO B 1 34 ? -13.148 -26.094 45.344 1 25.38 34 PRO B C 1
ATOM 3081 O O . PRO B 1 34 ? -13.727 -26.141 44.25 1 25.38 34 PRO B O 1
ATOM 3084 N N . PRO B 1 35 ? -13.469 -26.859 46.375 1 19.95 35 PRO B N 1
ATOM 3085 C CA . PRO B 1 35 ? -14.656 -27.719 46.312 1 19.95 35 PRO B CA 1
ATOM 3086 C C . PRO B 1 35 ? -15.914 -26.953 45.938 1 19.95 35 PRO B C 1
ATOM 3088 O O . PRO B 1 35 ? -15.977 -25.734 46.094 1 19.95 35 PRO B O 1
ATOM 3091 N N . ARG B 1 36 ? -16.734 -27.562 45.094 1 24.77 36 ARG B N 1
ATOM 3092 C CA . ARG B 1 36 ? -17.969 -27.172 44.406 1 24.77 36 ARG B CA 1
ATOM 3093 C C . ARG B 1 36 ? -19.016 -26.703 45.406 1 24.77 36 ARG B C 1
ATOM 3095 O O . ARG B 1 36 ? -19.422 -27.469 46.281 1 24.77 36 ARG B O 1
ATOM 3102 N N . GLY B 1 37 ? -18.75 -25.547 46.156 1 20.81 37 GLY B N 1
ATOM 3103 C CA . GLY B 1 37 ? -19.75 -25.469 47.188 1 20.81 37 GLY B CA 1
ATOM 3104 C C . GLY B 1 37 ? -21.156 -25.688 46.688 1 20.81 37 GLY B C 1
ATOM 3105 O O . GLY B 1 37 ? -21.406 -25.688 45.5 1 20.81 37 GLY B O 1
ATOM 3106 N N . PRO B 1 38 ? -22.016 -26.031 47.688 1 19.22 38 PRO B N 1
ATOM 3107 C CA . PRO B 1 38 ? -23.328 -26.656 47.469 1 19.22 38 PRO B CA 1
ATOM 3108 C C . PRO B 1 38 ? -24.266 -25.797 46.625 1 19.22 38 PRO B C 1
ATOM 3110 O O . PRO B 1 38 ? -24.062 -24.594 46.5 1 19.22 38 PRO B O 1
ATOM 3113 N N . ARG B 1 39 ? -24.953 -26.453 45.688 1 24.14 39 ARG B N 1
ATOM 3114 C CA . ARG B 1 39 ? -25.938 -26.078 44.688 1 24.14 39 ARG B CA 1
ATOM 3115 C C . ARG B 1 39 ? -27.094 -25.312 45.312 1 24.14 39 ARG B C 1
ATOM 3117 O O . ARG B 1 39 ? -27.828 -25.844 46.156 1 24.14 39 ARG B O 1
ATOM 3124 N N . PRO B 1 40 ? -26.828 -24.016 45.812 1 20.89 40 PRO B N 1
ATOM 3125 C CA . PRO B 1 40 ? -28 -23.656 46.594 1 20.89 40 PRO B CA 1
ATOM 3126 C C . PRO B 1 40 ? -29.312 -23.938 45.875 1 20.89 40 PRO B C 1
ATOM 3128 O O . PRO B 1 40 ? -29.344 -24.031 44.656 1 20.89 40 PRO B O 1
ATOM 3131 N N . ALA B 1 41 ? -30.359 -24.219 46.781 1 19.25 41 ALA B N 1
ATOM 3132 C CA . ALA B 1 41 ? -31.719 -24.766 46.719 1 19.25 41 ALA B CA 1
ATOM 3133 C C . ALA B 1 41 ? -32.625 -23.891 45.844 1 19.25 41 ALA B C 1
ATOM 3135 O O . ALA B 1 41 ? -32.406 -22.688 45.719 1 19.25 41 ALA B O 1
ATOM 3136 N N . ASP B 1 42 ? -33.219 -24.516 44.844 1 20.84 42 ASP B N 1
ATOM 3137 C CA . ASP B 1 42 ? -34.156 -24.219 43.781 1 20.84 42 ASP B CA 1
ATOM 3138 C C . ASP B 1 42 ? -35.344 -23.422 44.281 1 20.84 42 ASP B C 1
ATOM 3140 O O . ASP B 1 42 ? -36.312 -23.203 43.531 1 20.84 42 ASP B O 1
ATOM 3144 N N . GLY B 1 43 ? -35.156 -22.656 45.5 1 18.67 43 GLY B N 1
ATOM 3145 C CA . GLY B 1 43 ? -36.531 -22.531 46.031 1 18.67 43 GLY B CA 1
ATOM 3146 C C . GLY B 1 43 ? -37.438 -21.812 45.062 1 18.67 43 GLY B C 1
ATOM 3147 O O . GLY B 1 43 ? -37.094 -20.781 44.5 1 18.67 43 GLY B O 1
ATOM 3148 N N . LYS B 1 44 ? -38.25 -22.609 44.406 1 22.56 44 LYS B N 1
ATOM 3149 C CA . LYS B 1 44 ? -39.281 -22.297 43.406 1 22.56 44 LYS B CA 1
ATOM 3150 C C . LYS B 1 44 ? -40.25 -21.219 43.906 1 22.56 44 LYS B C 1
ATOM 3152 O O . LYS B 1 44 ? -41.062 -21.484 44.781 1 22.56 44 LYS B O 1
ATOM 3157 N N . PRO B 1 45 ? -39.75 -19.984 44.375 1 22.53 45 PRO B N 1
ATOM 3158 C CA . PRO B 1 45 ? -40.875 -19.406 45.125 1 22.53 45 PRO B CA 1
ATOM 3159 C C . PRO B 1 45 ? -42.188 -19.359 44.312 1 22.53 45 PRO B C 1
ATOM 3161 O O . PRO B 1 45 ? -42.125 -19.406 43.094 1 22.53 45 PRO B O 1
ATOM 3164 N N . PRO B 1 46 ? -43.344 -19.406 45.062 1 20.5 46 PRO B N 1
ATOM 3165 C CA . PRO B 1 46 ? -44.781 -19.656 44.75 1 20.5 46 PRO B CA 1
ATOM 3166 C C . PRO B 1 46 ? -45.344 -18.625 43.781 1 20.5 46 PRO B C 1
ATOM 3168 O O . PRO B 1 46 ? -44.812 -17.531 43.656 1 20.5 46 PRO B O 1
ATOM 3171 N N . HIS B 1 47 ? -46.125 -19.094 42.875 1 21.17 47 HIS B N 1
ATOM 3172 C CA . HIS B 1 47 ? -46.844 -18.688 41.688 1 21.17 47 HIS B CA 1
ATOM 3173 C C . HIS B 1 47 ? -47.844 -17.562 41.969 1 21.17 47 HIS B C 1
ATOM 3175 O O . HIS B 1 47 ? -48.656 -17.203 41.125 1 21.17 47 HIS B O 1
ATOM 3181 N N . GLY B 1 48 ? -47.469 -16.625 43.031 1 19.62 48 GLY B N 1
ATOM 3182 C CA . GLY B 1 48 ? -48.719 -15.992 43.406 1 19.62 48 GLY B CA 1
ATOM 3183 C C . GLY B 1 48 ? -49.438 -15.312 42.25 1 19.62 48 GLY B C 1
ATOM 3184 O O . GLY B 1 48 ? -48.812 -15.023 41.219 1 19.62 48 GLY B O 1
ATOM 3185 N N . LYS B 1 49 ? -50.812 -15.445 42.25 1 22.28 49 LYS B N 1
ATOM 3186 C CA . LYS B 1 49 ? -51.906 -15.211 41.312 1 22.28 49 LYS B CA 1
ATOM 3187 C C . LYS B 1 49 ? -51.969 -13.75 40.906 1 22.28 49 LYS B C 1
ATOM 3189 O O . LYS B 1 49 ? -51.875 -12.852 41.719 1 22.28 49 LYS B O 1
ATOM 3194 N N . PRO B 1 50 ? -51.594 -13.461 39.656 1 23.39 50 PRO B N 1
ATOM 3195 C CA . PRO B 1 50 ? -51.5 -12.094 39.125 1 23.39 50 PRO B CA 1
ATOM 3196 C C . PRO B 1 50 ? -52.812 -11.305 39.344 1 23.39 50 PRO B C 1
ATOM 3198 O O . PRO B 1 50 ? -53.906 -11.844 39.188 1 23.39 50 PRO B O 1
ATOM 3201 N N . PRO B 1 51 ? -52.812 -10.5 40.438 1 22.17 51 PRO B N 1
ATOM 3202 C CA . PRO B 1 51 ? -54.125 -9.891 40.688 1 22.17 51 PRO B CA 1
ATOM 3203 C C . PRO B 1 51 ? -54.75 -9.25 39.469 1 22.17 51 PRO B C 1
ATOM 3205 O O . PRO B 1 51 ? -54.031 -8.922 38.5 1 22.17 51 PRO B O 1
ATOM 3208 N N . ARG B 1 52 ? -56.094 -9.398 39.375 1 23.77 52 ARG B N 1
ATOM 3209 C CA . ARG B 1 52 ? -57.094 -9.078 38.375 1 23.77 52 ARG B CA 1
ATOM 3210 C C . ARG B 1 52 ? -57.125 -7.574 38.094 1 23.77 52 ARG B C 1
ATOM 3212 O O . ARG B 1 52 ? -57.438 -6.789 39 1 23.77 52 ARG B O 1
ATOM 3219 N N . ARG B 1 53 ? -56.094 -7.035 37.406 1 22.72 53 ARG B N 1
ATOM 3220 C CA . ARG B 1 53 ? -56.094 -5.586 37.25 1 22.72 53 ARG B CA 1
ATOM 3221 C C . ARG B 1 53 ? -57.438 -5.113 36.688 1 22.72 53 ARG B C 1
ATOM 3223 O O . ARG B 1 53 ? -58 -5.73 35.781 1 22.72 53 ARG B O 1
ATOM 3230 N N . THR B 1 54 ? -58.25 -4.516 37.562 1 21.91 54 THR B N 1
ATOM 3231 C CA . THR B 1 54 ? -59.562 -3.908 37.281 1 21.91 54 THR B CA 1
ATOM 3232 C C . THR B 1 54 ? -59.469 -3.01 36.062 1 21.91 54 THR B C 1
ATOM 3234 O O . THR B 1 54 ? -58.438 -2.416 35.781 1 21.91 54 THR B O 1
ATOM 3237 N N . PRO B 1 55 ? -60.5 -3.182 35.125 1 23.44 55 PRO B N 1
ATOM 3238 C CA . PRO B 1 55 ? -60.656 -2.609 33.781 1 23.44 55 PRO B CA 1
ATOM 3239 C C . PRO B 1 55 ? -60.719 -1.083 33.812 1 23.44 55 PRO B C 1
ATOM 3241 O O . PRO B 1 55 ? -61.562 -0.493 34.469 1 23.44 55 PRO B O 1
ATOM 3244 N N . ARG B 1 56 ? -59.562 -0.399 34.188 1 24.03 56 ARG B N 1
ATOM 3245 C CA . ARG B 1 56 ? -59.812 1.037 34.281 1 24.03 56 ARG B CA 1
ATOM 3246 C C . ARG B 1 56 ? -60.531 1.556 33.062 1 24.03 56 ARG B C 1
ATOM 3248 O O . ARG B 1 56 ? -60.281 1.092 31.938 1 24.03 56 ARG B O 1
ATOM 3255 N N . ALA B 1 57 ? -61.656 2.285 33.281 1 24.06 57 ALA B N 1
ATOM 3256 C CA . ALA B 1 57 ? -62.625 2.994 32.438 1 24.06 57 ALA B CA 1
ATOM 3257 C C . ALA B 1 57 ? -61.906 3.91 31.453 1 24.06 57 ALA B C 1
ATOM 3259 O O . ALA B 1 57 ? -60.906 4.523 31.766 1 24.06 57 ALA B O 1
ATOM 3260 N N . ALA B 1 58 ? -62.062 3.699 30.141 1 24.7 58 ALA B N 1
ATOM 3261 C CA . ALA B 1 58 ? -61.656 4.312 28.875 1 24.7 58 ALA B CA 1
ATOM 3262 C C . ALA B 1 58 ? -62.031 5.793 28.844 1 24.7 58 ALA B C 1
ATOM 3264 O O . ALA B 1 58 ? -63.188 6.145 28.656 1 24.7 58 ALA B O 1
ATOM 3265 N N . SER B 1 59 ? -61.656 6.566 29.969 1 21.94 59 SER B N 1
ATOM 3266 C CA . SER B 1 59 ? -62.188 7.91 29.75 1 21.94 59 SER B CA 1
ATOM 3267 C C . SER B 1 59 ? -61.719 8.469 28.406 1 21.94 59 SER B C 1
ATOM 3269 O O . SER B 1 59 ? -60.531 8.289 28.031 1 21.94 59 SER B O 1
ATOM 3271 N N . GLU B 1 60 ? -62.656 8.672 27.438 1 22.94 60 GLU B N 1
ATOM 3272 C CA . GLU B 1 60 ? -62.656 9.172 26.078 1 22.94 60 GLU B CA 1
ATOM 3273 C C . GLU B 1 60 ? -62.062 10.57 26 1 22.94 60 GLU B C 1
ATOM 3275 O O . GLU B 1 60 ? -62.719 11.516 25.562 1 22.94 60 GLU B O 1
ATOM 3280 N N . HIS B 1 61 ? -61 10.922 26.812 1 21.97 61 HIS B N 1
ATOM 3281 C CA . HIS B 1 61 ? -60.75 12.352 26.703 1 21.97 61 HIS B CA 1
ATOM 3282 C C . HIS B 1 61 ? -60.406 12.742 25.266 1 21.97 61 HIS B C 1
ATOM 3284 O O . HIS B 1 61 ? -59.531 12.141 24.641 1 21.97 61 HIS B O 1
ATOM 3290 N N . ALA B 1 62 ? -61.344 13.32 24.438 1 26.03 62 ALA B N 1
ATOM 3291 C CA . ALA B 1 62 ? -61.344 13.977 23.125 1 26.03 62 ALA B CA 1
ATOM 3292 C C . ALA B 1 62 ? -60.281 15.07 23.062 1 26.03 62 ALA B C 1
ATOM 3294 O O . ALA B 1 62 ? -60.5 16.172 23.594 1 26.03 62 ALA B O 1
ATOM 3295 N N . GLY B 1 63 ? -59.094 14.859 23.594 1 23.36 63 GLY B N 1
ATOM 3296 C CA . GLY B 1 63 ? -58.219 16.031 23.578 1 23.36 63 GLY B CA 1
ATOM 3297 C C . GLY B 1 63 ? -58.062 16.625 22.188 1 23.36 63 GLY B C 1
ATOM 3298 O O . GLY B 1 63 ? -57.938 15.883 21.203 1 23.36 63 GLY B O 1
ATOM 3299 N N . ALA B 1 64 ? -58.594 17.859 21.953 1 27.47 64 ALA B N 1
ATOM 3300 C CA . ALA B 1 64 ? -58.531 18.734 20.781 1 27.47 64 ALA B CA 1
ATOM 3301 C C . ALA B 1 64 ? -57.094 18.797 20.25 1 27.47 64 ALA B C 1
ATOM 3303 O O . ALA B 1 64 ? -56.156 19.078 21 1 27.47 64 ALA B O 1
ATOM 3304 N N . LEU B 1 65 ? -56.75 18.031 19.25 1 27.06 65 LEU B N 1
ATOM 3305 C CA . LEU B 1 65 ? -55.531 18.016 18.438 1 27.06 65 LEU B CA 1
ATOM 3306 C C . LEU B 1 65 ? -55.125 19.422 18.078 1 27.06 65 LEU B C 1
ATOM 3308 O O . LEU B 1 65 ? -55.75 20.094 17.266 1 27.06 65 LEU B O 1
ATOM 3312 N N . ALA B 1 66 ? -54.812 20.297 19.094 1 32.03 66 ALA B N 1
ATOM 3313 C CA . ALA B 1 66 ? -54.281 21.594 18.688 1 32.03 66 ALA B CA 1
ATOM 3314 C C . ALA B 1 66 ? -53.281 21.453 17.562 1 32.03 66 ALA B C 1
ATOM 3316 O O . ALA B 1 66 ? -52.375 20.609 17.641 1 32.03 66 ALA B O 1
ATOM 3317 N N . LEU B 1 67 ? -53.688 21.766 16.375 1 31.05 67 LEU B N 1
ATOM 3318 C CA . LEU B 1 67 ? -52.875 21.797 15.172 1 31.05 67 LEU B CA 1
ATOM 3319 C C . LEU B 1 67 ? -51.5 22.406 15.469 1 31.05 67 LEU B C 1
ATOM 3321 O O . LEU B 1 67 ? -51.406 23.438 16.125 1 31.05 67 LEU B O 1
ATOM 3325 N N . PRO B 1 68 ? -50.469 21.547 15.719 1 34.94 68 PRO B N 1
ATOM 3326 C CA . PRO B 1 68 ? -49.188 22.141 15.992 1 34.94 68 PRO B CA 1
ATOM 3327 C C . PRO B 1 68 ? -48.906 23.391 15.148 1 34.94 68 PRO B C 1
ATOM 3329 O O . PRO B 1 68 ? -49.469 23.531 14.055 1 34.94 68 PRO B O 1
ATOM 3332 N N . ASP B 1 69 ? -48.812 24.578 15.797 1 38.38 69 ASP B N 1
ATOM 3333 C CA . ASP B 1 69 ? -48.469 25.859 15.188 1 38.38 69 ASP B CA 1
ATOM 3334 C C . ASP B 1 69 ? -47.5 25.656 14.016 1 38.38 69 ASP B C 1
ATOM 3336 O O . ASP B 1 69 ? -46.656 24.75 14.031 1 38.38 69 ASP B O 1
ATOM 3340 N N . ARG B 1 70 ? -47.875 26.172 12.781 1 40.5 70 ARG B N 1
ATOM 3341 C CA . ARG B 1 70 ? -47.031 26.219 11.594 1 40.5 70 ARG B CA 1
ATOM 3342 C C . ARG B 1 70 ? -45.562 26.531 11.969 1 40.5 70 ARG B C 1
ATOM 3344 O O . ARG B 1 70 ? -45.312 27.469 12.727 1 40.5 70 ARG B O 1
ATOM 3351 N N . PRO B 1 71 ? -44.688 25.438 11.961 1 42.44 71 PRO B N 1
ATOM 3352 C CA . PRO B 1 71 ? -43.312 25.797 12.234 1 42.44 71 PRO B CA 1
ATOM 3353 C C . PRO B 1 71 ? -42.906 27.156 11.648 1 42.44 71 PRO B C 1
ATOM 3355 O O . PRO B 1 71 ? -43.5 27.578 10.641 1 42.44 71 PRO B O 1
ATOM 3358 N N . ALA B 1 72 ? -42.562 28.156 12.5 1 41.88 72 ALA B N 1
ATOM 3359 C CA . ALA B 1 72 ? -42.094 29.453 12.031 1 41.88 72 ALA B CA 1
ATOM 3360 C C . ALA B 1 72 ? -41.375 29.328 10.711 1 41.88 72 ALA B C 1
ATOM 3362 O O . ALA B 1 72 ? -40.781 28.281 10.422 1 41.88 72 ALA B O 1
ATOM 3363 N N . PRO B 1 73 ? -41.781 30.031 9.633 1 41.97 73 PRO B N 1
ATOM 3364 C CA . PRO B 1 73 ? -41.031 29.938 8.375 1 41.97 73 PRO B CA 1
ATOM 3365 C C . PRO B 1 73 ? -39.531 29.812 8.586 1 41.97 73 PRO B C 1
ATOM 3367 O O . PRO B 1 73 ? -39 30.25 9.617 1 41.97 73 PRO B O 1
ATOM 3370 N N . PRO B 1 74 ? -38.938 28.812 8.102 1 43.09 74 PRO B N 1
ATOM 3371 C CA . PRO B 1 74 ? -37.469 28.734 8.281 1 43.09 74 PRO B CA 1
ATOM 3372 C C . PRO B 1 74 ? -36.812 30.109 8.336 1 43.09 74 PRO B C 1
ATOM 3374 O O . PRO B 1 74 ? -37.188 31 7.57 1 43.09 74 PRO B O 1
ATOM 3377 N N . ALA B 1 75 ? -36.594 30.641 9.555 1 42.16 75 ALA B N 1
ATOM 3378 C CA . ALA B 1 75 ? -35.875 31.891 9.695 1 42.16 75 ALA B CA 1
ATOM 3379 C C . ALA B 1 75 ? -35.062 32.188 8.438 1 42.16 75 ALA B C 1
ATOM 3381 O O . ALA B 1 75 ? -34.406 31.312 7.883 1 42.16 75 ALA B O 1
ATOM 3382 N N . GLU B 1 76 ? -35.438 33 7.641 1 46.16 76 GLU B N 1
ATOM 3383 C CA . GLU B 1 76 ? -34.688 33.531 6.512 1 46.16 76 GLU B CA 1
ATOM 3384 C C . GLU B 1 76 ? -33.188 33.594 6.852 1 46.16 76 GLU B C 1
ATOM 3386 O O . GLU B 1 76 ? -32.812 34.281 7.812 1 46.16 76 GLU B O 1
ATOM 3391 N N . LYS B 1 77 ? -32.562 32.469 6.797 1 57.28 77 LYS B N 1
ATOM 3392 C CA . LYS B 1 77 ? -31.141 32.469 7.066 1 57.28 77 LYS B CA 1
ATOM 3393 C C . LYS B 1 77 ? -30.516 33.812 6.648 1 57.28 77 LYS B C 1
ATOM 3395 O O . LYS B 1 77 ? -30.688 34.25 5.512 1 57.28 77 LYS B O 1
ATOM 3400 N N . ARG B 1 78 ? -30.328 34.625 7.598 1 67 78 ARG B N 1
ATOM 3401 C CA . ARG B 1 78 ? -29.594 35.875 7.355 1 67 78 ARG B CA 1
ATOM 3402 C C . ARG B 1 78 ? -28.484 35.656 6.344 1 67 78 ARG B C 1
ATOM 3404 O O . ARG B 1 78 ? -27.797 34.625 6.367 1 67 78 ARG B O 1
ATOM 3411 N N . PRO B 1 79 ? -28.578 36.5 5.246 1 78.44 79 PRO B N 1
ATOM 3412 C CA . PRO B 1 79 ? -27.531 36.344 4.227 1 78.44 79 PRO B CA 1
ATOM 3413 C C . PRO B 1 79 ? -26.125 36.438 4.805 1 78.44 79 PRO B C 1
ATOM 3415 O O . PRO B 1 79 ? -25.906 37.094 5.828 1 78.44 79 PRO B O 1
ATOM 3418 N N . ILE B 1 80 ? -25.281 35.656 4.492 1 85.56 80 ILE B N 1
ATOM 3419 C CA . ILE B 1 80 ? -23.875 35.656 4.855 1 85.56 80 ILE B CA 1
ATOM 3420 C C . ILE B 1 80 ? -23.203 36.938 4.34 1 85.56 80 ILE B C 1
ATOM 3422 O O . ILE B 1 80 ? -23.25 37.219 3.141 1 85.56 80 ILE B O 1
ATOM 3426 N N . THR B 1 81 ? -22.688 37.75 5.332 1 89.06 81 THR B N 1
ATOM 3427 C CA . THR B 1 81 ? -22.156 39.031 4.879 1 89.06 81 THR B CA 1
ATOM 3428 C C . THR B 1 81 ? -20.688 39.156 5.25 1 89.06 81 THR B C 1
ATOM 3430 O O . THR B 1 81 ? -20 40.094 4.789 1 89.06 81 THR B O 1
ATOM 3433 N N . THR B 1 82 ? -20.188 38.344 6.113 1 93.44 82 THR B N 1
ATOM 3434 C CA . THR B 1 82 ? -18.797 38.438 6.539 1 93.44 82 THR B CA 1
ATOM 3435 C C . THR B 1 82 ? -18.047 37.156 6.258 1 93.44 82 THR B C 1
ATOM 3437 O O . THR B 1 82 ? -18.641 36.094 6.156 1 93.44 82 THR B O 1
ATOM 3440 N N . PRO B 1 83 ? -16.766 37.312 6.18 1 93.25 83 PRO B N 1
ATOM 3441 C CA . PRO B 1 83 ? -15.953 36.094 5.992 1 93.25 83 PRO B CA 1
ATOM 3442 C C . PRO B 1 83 ? -16.094 35.125 7.148 1 93.25 83 PRO B C 1
ATOM 3444 O O . PRO B 1 83 ? -16.078 33.906 6.934 1 93.25 83 PRO B O 1
ATOM 3447 N N . ALA B 1 84 ? -16.219 35.625 8.305 1 94.25 84 ALA B N 1
ATOM 3448 C CA . ALA B 1 84 ? -16.359 34.75 9.477 1 94.25 84 ALA B CA 1
ATOM 3449 C C . ALA B 1 84 ? -17.656 33.938 9.406 1 94.25 84 ALA B C 1
ATOM 3451 O O . ALA B 1 84 ? -17.672 32.75 9.75 1 94.25 84 ALA B O 1
ATOM 3452 N N . GLU B 1 85 ? -18.656 34.625 8.984 1 94.12 85 GLU B N 1
ATOM 3453 C CA . GLU B 1 85 ? -19.938 33.938 8.828 1 94.12 85 GLU B CA 1
ATOM 3454 C C . GLU B 1 85 ? -19.891 32.906 7.711 1 94.12 85 GLU B C 1
ATOM 3456 O O . GLU B 1 85 ? -20.469 31.828 7.832 1 94.12 85 GLU B O 1
ATOM 3461 N N . LEU B 1 86 ? -19.234 33.281 6.68 1 94.75 86 LEU B N 1
ATOM 3462 C CA . LEU B 1 86 ? -19.078 32.344 5.574 1 94.75 86 LEU B CA 1
ATOM 3463 C C . LEU B 1 86 ? -18.297 31.109 6.02 1 94.75 86 LEU B C 1
ATOM 3465 O O . LEU B 1 86 ? -18.703 29.984 5.711 1 94.75 86 LEU B O 1
ATOM 3469 N N . SER B 1 87 ? -17.266 31.297 6.777 1 95.94 87 SER B N 1
ATOM 3470 C CA . SER B 1 87 ? -16.453 30.188 7.293 1 95.94 87 SER B CA 1
ATOM 3471 C C . SER B 1 87 ? -17.297 29.25 8.164 1 95.94 87 SER B C 1
ATOM 3473 O O . SER B 1 87 ? -17.172 28.031 8.062 1 95.94 87 SER B O 1
ATOM 3475 N N . ALA B 1 88 ? -18.078 29.859 8.977 1 95.31 88 ALA B N 1
ATOM 3476 C CA . ALA B 1 88 ? -18.922 29.062 9.867 1 95.31 88 ALA B CA 1
ATOM 3477 C C . ALA B 1 88 ? -19.938 28.25 9.07 1 95.31 88 ALA B C 1
ATOM 3479 O O . ALA B 1 88 ? -20.203 27.094 9.398 1 95.31 88 ALA B O 1
ATOM 3480 N N . ALA B 1 89 ? -20.484 28.859 8.133 1 94.81 89 ALA B N 1
ATOM 3481 C CA . ALA B 1 89 ? -21.469 28.188 7.293 1 94.81 89 ALA B CA 1
ATOM 3482 C C . ALA B 1 89 ? -20.828 27.031 6.527 1 94.81 89 ALA B C 1
ATOM 3484 O O . ALA B 1 89 ? -21.422 25.953 6.406 1 94.81 89 ALA B O 1
ATOM 3485 N N . ILE B 1 90 ? -19.641 27.188 5.984 1 96.31 90 ILE B N 1
ATOM 3486 C CA . ILE B 1 90 ? -18.922 26.156 5.246 1 96.31 90 ILE B CA 1
ATOM 3487 C C . ILE B 1 90 ? -18.578 25 6.18 1 96.31 90 ILE B C 1
ATOM 3489 O O . ILE B 1 90 ? -18.75 23.844 5.836 1 96.31 90 ILE B O 1
ATOM 3493 N N . ARG B 1 91 ? -18.109 25.297 7.359 1 95 91 ARG B N 1
ATOM 3494 C CA . ARG B 1 91 ? -17.734 24.281 8.328 1 95 91 ARG B CA 1
ATOM 3495 C C . ARG B 1 91 ? -18.938 23.422 8.711 1 95 91 ARG B C 1
ATOM 3497 O O . ARG B 1 91 ? -18.812 22.219 8.914 1 95 91 ARG B O 1
ATOM 3504 N N . ALA B 1 92 ? -20.031 24.016 8.758 1 93.69 92 ALA B N 1
ATOM 3505 C CA . ALA B 1 92 ? -21.25 23.312 9.164 1 93.69 92 ALA B CA 1
ATOM 3506 C C . ALA B 1 92 ? -21.75 22.406 8.047 1 93.69 92 ALA B C 1
ATOM 3508 O O . ALA B 1 92 ? -22.359 21.375 8.305 1 93.69 92 ALA B O 1
ATOM 3509 N N . ALA B 1 93 ? -21.438 22.75 6.852 1 93.44 93 ALA B N 1
ATOM 3510 C CA . ALA B 1 93 ? -22.047 22.062 5.719 1 93.44 93 ALA B CA 1
ATOM 3511 C C . ALA B 1 93 ? -21.078 21.047 5.102 1 93.44 93 ALA B C 1
ATOM 3513 O O . ALA B 1 93 ? -21.5 20.062 4.496 1 93.44 93 ALA B O 1
ATOM 3514 N N . VAL B 1 94 ? -19.844 21.203 5.293 1 93.75 94 VAL B N 1
ATOM 3515 C CA . VAL B 1 94 ? -18.828 20.562 4.465 1 93.75 94 VAL B CA 1
ATOM 3516 C C . VAL B 1 94 ? -18.812 19.062 4.75 1 93.75 94 VAL B C 1
ATOM 3518 O O . VAL B 1 94 ? -18.609 18.25 3.842 1 93.75 94 VAL B O 1
ATOM 3521 N N . ASP B 1 95 ? -19.094 18.594 5.941 1 87.75 95 ASP B N 1
ATOM 3522 C CA . ASP B 1 95 ? -19.016 17.172 6.297 1 87.75 95 ASP B CA 1
ATOM 3523 C C . ASP B 1 95 ? -20.234 16.406 5.773 1 87.75 95 ASP B C 1
ATOM 3525 O O . ASP B 1 95 ? -20.125 15.258 5.367 1 87.75 95 ASP B O 1
ATOM 3529 N N . ALA B 1 96 ? -21.312 17.094 5.773 1 87.5 96 ALA B N 1
ATOM 3530 C CA . ALA B 1 96 ? -22.547 16.453 5.344 1 87.5 96 ALA B CA 1
ATOM 3531 C C . ALA B 1 96 ? -22.672 16.469 3.822 1 87.5 96 ALA B C 1
ATOM 3533 O O . ALA B 1 96 ? -23.062 15.461 3.215 1 87.5 96 ALA B O 1
ATOM 3534 N N . ASP B 1 97 ? -22.359 17.625 3.301 1 92.69 97 ASP B N 1
ATOM 3535 C CA . ASP B 1 97 ? -22.516 17.812 1.862 1 92.69 97 ASP B CA 1
ATOM 3536 C C . ASP B 1 97 ? -21.484 18.797 1.317 1 92.69 97 ASP B C 1
ATOM 3538 O O . ASP B 1 97 ? -21.719 20 1.282 1 92.69 97 ASP B O 1
ATOM 3542 N N . VAL B 1 98 ? -20.469 18.266 0.73 1 94.56 98 VAL B N 1
ATOM 3543 C CA . VAL B 1 98 ? -19.359 19.125 0.275 1 94.56 98 VAL B CA 1
ATOM 3544 C C . VAL B 1 98 ? -19.797 19.938 -0.938 1 94.56 98 VAL B C 1
ATOM 3546 O O . VAL B 1 98 ? -19.359 21.062 -1.133 1 94.56 98 VAL B O 1
ATOM 3549 N N . ASP B 1 99 ? -20.719 19.438 -1.727 1 95 99 ASP B N 1
ATOM 3550 C CA . ASP B 1 99 ? -21.203 20.188 -2.885 1 95 99 ASP B CA 1
ATOM 3551 C C . ASP B 1 99 ? -22 21.422 -2.451 1 95 99 ASP B C 1
ATOM 3553 O O . ASP B 1 99 ? -21.875 22.484 -3.045 1 95 99 ASP B O 1
ATOM 3557 N N . ALA B 1 100 ? -22.734 21.188 -1.422 1 95.06 100 ALA B N 1
ATOM 3558 C CA . ALA B 1 100 ? -23.484 22.328 -0.876 1 95.06 100 ALA B CA 1
ATOM 3559 C C . ALA B 1 100 ? -22.531 23.375 -0.305 1 95.06 100 ALA B C 1
ATOM 3561 O O . ALA B 1 100 ? -22.75 24.578 -0.479 1 95.06 100 ALA B O 1
ATOM 3562 N N . ALA B 1 101 ? -21.578 22.938 0.373 1 96.75 101 ALA B N 1
ATOM 3563 C CA . ALA B 1 101 ? -20.594 23.859 0.947 1 96.75 101 ALA B CA 1
ATOM 3564 C C . ALA B 1 101 ? -19.859 24.625 -0.147 1 96.75 101 ALA B C 1
ATOM 3566 O O . ALA B 1 101 ? -19.609 25.812 -0.017 1 96.75 101 ALA B O 1
ATOM 3567 N N . ALA B 1 102 ? -19.516 23.938 -1.198 1 96.81 102 ALA B N 1
ATOM 3568 C CA . ALA B 1 102 ? -18.844 24.562 -2.328 1 96.81 102 ALA B CA 1
ATOM 3569 C C . ALA B 1 102 ? -19.75 25.609 -2.99 1 96.81 102 ALA B C 1
ATOM 3571 O O . ALA B 1 102 ? -19.281 26.672 -3.385 1 96.81 102 ALA B O 1
ATOM 3572 N N . SER B 1 103 ? -21 25.281 -3.088 1 95.69 103 SER B N 1
ATOM 3573 C CA . SER B 1 103 ? -21.969 26.203 -3.668 1 95.69 103 SER B CA 1
ATOM 3574 C C . SER B 1 103 ? -22.078 27.484 -2.832 1 95.69 103 SER B C 1
ATOM 3576 O O . SER B 1 103 ? -22.234 28.578 -3.377 1 95.69 103 SER B O 1
ATOM 3578 N N . LEU B 1 104 ? -22.016 27.344 -1.577 1 95.25 104 LEU B N 1
ATOM 3579 C CA . LEU B 1 104 ? -22.047 28.5 -0.681 1 95.25 104 LEU B CA 1
ATOM 3580 C C . LEU B 1 104 ? -20.844 29.406 -0.938 1 95.25 104 LEU B C 1
ATOM 3582 O O . LEU B 1 104 ? -20.984 30.625 -0.968 1 95.25 104 LEU B O 1
ATOM 3586 N N . ALA B 1 105 ? -19.719 28.812 -1.067 1 96.31 105 ALA B N 1
ATOM 3587 C CA . ALA B 1 105 ? -18.5 29.578 -1.327 1 96.31 105 ALA B CA 1
ATOM 3588 C C . ALA B 1 105 ? -18.594 30.312 -2.654 1 96.31 105 ALA B C 1
ATOM 3590 O O . ALA B 1 105 ? -18.188 31.484 -2.748 1 96.31 105 ALA B O 1
ATOM 3591 N N . LEU B 1 106 ? -19.156 29.703 -3.633 1 95.88 106 LEU B N 1
ATOM 3592 C CA . LEU B 1 106 ? -19.266 30.297 -4.961 1 95.88 106 LEU B CA 1
ATOM 3593 C C . LEU B 1 106 ? -20.266 31.438 -4.965 1 95.88 106 LEU B C 1
ATOM 3595 O O . LEU B 1 106 ? -20.031 32.469 -5.621 1 95.88 106 LEU B O 1
ATOM 3599 N N . LYS B 1 107 ? -21.281 31.25 -4.293 1 93.56 107 LYS B N 1
ATOM 3600 C CA . LYS B 1 107 ? -22.312 32.312 -4.219 1 93.56 107 LYS B CA 1
ATOM 3601 C C . LYS B 1 107 ? -21.781 33.531 -3.48 1 93.56 107 LYS B C 1
ATOM 3603 O O . LYS B 1 107 ? -22.125 34.656 -3.826 1 93.56 107 LYS B O 1
ATOM 3608 N N . ALA B 1 108 ? -20.953 33.312 -2.537 1 93.56 108 ALA B N 1
ATOM 3609 C CA . ALA B 1 108 ? -20.453 34.406 -1.698 1 93.56 108 ALA B CA 1
ATOM 3610 C C . ALA B 1 108 ? -19.234 35.062 -2.332 1 93.56 108 ALA B C 1
ATOM 3612 O O . ALA B 1 108 ? -18.891 36.219 -1.991 1 93.56 108 ALA B O 1
ATOM 3613 N N . ALA B 1 109 ? -18.562 34.469 -3.254 1 87.06 109 ALA B N 1
ATOM 3614 C CA . ALA B 1 109 ? -17.234 34.781 -3.773 1 87.06 109 ALA B CA 1
ATOM 3615 C C . ALA B 1 109 ? -17.219 36.219 -4.312 1 87.06 109 ALA B C 1
ATOM 3617 O O . ALA B 1 109 ? -16.234 36.969 -4.105 1 87.06 109 ALA B O 1
ATOM 3618 N N . PRO B 1 110 ? -18.344 36.625 -4.961 1 86.75 110 PRO B N 1
ATOM 3619 C CA . PRO B 1 110 ? -18.297 37.969 -5.535 1 86.75 110 PRO B CA 1
ATOM 3620 C C . PRO B 1 110 ? -18.25 39.062 -4.469 1 86.75 110 PRO B C 1
ATOM 3622 O O . PRO B 1 110 ? -17.734 40.156 -4.711 1 86.75 110 PRO B O 1
ATOM 3625 N N . THR B 1 111 ? -18.672 38.781 -3.279 1 89.81 111 THR B N 1
ATOM 3626 C CA . THR B 1 111 ? -18.828 39.844 -2.281 1 89.81 111 THR B CA 1
ATOM 3627 C C . THR B 1 111 ? -17.922 39.562 -1.078 1 89.81 111 THR B C 1
ATOM 3629 O O . THR B 1 111 ? -17.547 40.5 -0.376 1 89.81 111 THR B O 1
ATOM 3632 N N . ILE B 1 112 ? -17.688 38.375 -0.811 1 92 112 ILE B N 1
ATOM 3633 C CA . ILE B 1 112 ? -16.953 38 0.39 1 92 112 ILE B CA 1
ATOM 3634 C C . ILE B 1 112 ? -15.727 37.188 0.006 1 92 112 ILE B C 1
ATOM 3636 O O . ILE B 1 112 ? -15.852 36.156 -0.68 1 92 112 ILE B O 1
ATOM 3640 N N . PRO B 1 113 ? -14.664 37.719 0.413 1 90.69 113 PRO B N 1
ATOM 3641 C CA . PRO B 1 113 ? -13.484 36.875 0.173 1 90.69 113 PRO B CA 1
ATOM 3642 C C . PRO B 1 113 ? -13.531 35.531 0.927 1 90.69 113 PRO B C 1
ATOM 3644 O O . PRO B 1 113 ? -13.961 35.5 2.084 1 90.69 113 PRO B O 1
ATOM 3647 N N . LEU B 1 114 ? -13.102 34.5 0.324 1 94.5 114 LEU B N 1
ATOM 3648 C CA . LEU B 1 114 ? -13.094 33.188 0.935 1 94.5 114 LEU B CA 1
ATOM 3649 C C . LEU B 1 114 ? -11.852 33 1.796 1 94.5 114 LEU B C 1
ATOM 3651 O O . LEU B 1 114 ? -10.727 33 1.286 1 94.5 114 LEU B O 1
ATOM 3655 N N . PRO B 1 115 ? -12.094 32.781 3.082 1 94.5 115 PRO B N 1
ATOM 3656 C CA . PRO B 1 115 ? -10.93 32.562 3.938 1 94.5 115 PRO B CA 1
ATOM 3657 C C . PRO B 1 115 ? -10.117 31.344 3.525 1 94.5 115 PRO B C 1
ATOM 3659 O O . PRO B 1 115 ? -10.695 30.312 3.131 1 94.5 115 PRO B O 1
ATOM 3662 N N . ALA B 1 116 ? -8.852 31.453 3.699 1 94.19 116 ALA B N 1
ATOM 3663 C CA . ALA B 1 116 ? -7.926 30.406 3.277 1 94.19 116 ALA B CA 1
ATOM 3664 C C . ALA B 1 116 ? -8.242 29.078 3.967 1 94.19 116 ALA B C 1
ATOM 3666 O O . ALA B 1 116 ? -8.164 28.016 3.346 1 94.19 116 ALA B O 1
ATOM 3667 N N . GLN B 1 117 ? -8.578 29.156 5.203 1 95.06 117 GLN B N 1
ATOM 3668 C CA . GLN B 1 117 ? -8.875 27.938 5.957 1 95.06 117 GLN B CA 1
ATOM 3669 C C . GLN B 1 117 ? -10.133 27.25 5.422 1 95.06 117 GLN B C 1
ATOM 3671 O O . GLN B 1 117 ? -10.211 26.031 5.398 1 95.06 117 GLN B O 1
ATOM 3676 N N . SER B 1 118 ? -11.07 28.062 5.051 1 96.69 118 SER B N 1
ATOM 3677 C CA . SER B 1 118 ? -12.305 27.516 4.484 1 96.69 118 SER B CA 1
ATOM 3678 C C . SER B 1 118 ? -12.047 26.875 3.125 1 96.69 118 SER B C 1
ATOM 3680 O O . SER B 1 118 ? -12.602 25.828 2.82 1 96.69 118 SER B O 1
ATOM 3682 N N . LEU B 1 119 ? -11.234 27.484 2.357 1 97.38 119 LEU B N 1
ATOM 3683 C CA . LEU B 1 119 ? -10.867 26.891 1.078 1 97.38 119 LEU B CA 1
ATOM 3684 C C . LEU B 1 119 ? -10.156 25.547 1.284 1 97.38 119 LEU B C 1
ATOM 3686 O O . LEU B 1 119 ? -10.43 24.578 0.572 1 97.38 119 LEU B O 1
ATOM 3690 N N . ALA B 1 120 ? -9.289 25.5 2.229 1 97.31 120 ALA B N 1
ATOM 3691 C CA . ALA B 1 120 ? -8.562 24.281 2.537 1 97.31 120 ALA B CA 1
ATOM 3692 C C . ALA B 1 120 ? -9.523 23.141 2.908 1 97.31 120 ALA B C 1
ATOM 3694 O O . ALA B 1 120 ? -9.352 22 2.473 1 97.31 120 ALA B O 1
ATOM 3695 N N . LEU B 1 121 ? -10.445 23.562 3.684 1 96.81 121 LEU B N 1
ATOM 3696 C CA . LEU B 1 121 ? -11.438 22.578 4.117 1 96.81 121 LEU B CA 1
ATOM 3697 C C . LEU B 1 121 ? -12.227 22.047 2.926 1 96.81 121 LEU B C 1
ATOM 3699 O O . LEU B 1 121 ? -12.469 20.844 2.832 1 96.81 121 LEU B O 1
ATOM 3703 N N . LEU B 1 122 ? -12.617 22.875 2.076 1 97.62 122 LEU B N 1
ATOM 3704 C CA . LEU B 1 122 ? -13.383 22.484 0.895 1 97.62 122 LEU B CA 1
ATOM 3705 C C . LEU B 1 122 ? -12.555 21.578 -0.018 1 97.62 122 LEU B C 1
ATOM 3707 O O . LEU B 1 122 ? -13.031 20.531 -0.451 1 97.62 122 LEU B O 1
ATOM 3711 N N . LEU B 1 123 ? -11.352 21.969 -0.25 1 97.81 123 LEU B N 1
ATOM 3712 C CA . LEU B 1 123 ? -10.492 21.203 -1.147 1 97.81 123 LEU B CA 1
ATOM 3713 C C . LEU B 1 123 ? -10.195 19.828 -0.57 1 97.81 123 LEU B C 1
ATOM 3715 O O . LEU B 1 123 ? -10.203 18.828 -1.297 1 97.81 123 LEU B O 1
ATOM 3719 N N . ARG B 1 124 ? -9.977 19.766 0.677 1 96.19 124 ARG B N 1
ATOM 3720 C CA . ARG B 1 124 ? -9.734 18.5 1.357 1 96.19 124 ARG B CA 1
ATOM 3721 C C . ARG B 1 124 ? -10.93 17.562 1.21 1 96.19 124 ARG B C 1
ATOM 3723 O O . ARG B 1 124 ? -10.766 16.375 0.887 1 96.19 124 ARG B O 1
ATOM 3730 N N . ARG B 1 125 ? -12.055 18.141 1.452 1 95.19 125 ARG B N 1
ATOM 3731 C CA . ARG B 1 125 ? -13.258 17.312 1.427 1 95.19 125 ARG B CA 1
ATOM 3732 C C . ARG B 1 125 ? -13.594 16.875 0.005 1 95.19 125 ARG B C 1
ATOM 3734 O O . ARG B 1 125 ? -14.07 15.75 -0.21 1 95.19 125 ARG B O 1
ATOM 3741 N N . LEU B 1 126 ? -13.375 17.703 -0.907 1 95.69 126 LEU B N 1
ATOM 3742 C CA . LEU B 1 126 ? -13.609 17.344 -2.301 1 95.69 126 LEU B CA 1
ATOM 3743 C C . LEU B 1 126 ? -12.672 16.203 -2.721 1 95.69 126 LEU B C 1
ATOM 3745 O O . LEU B 1 126 ? -13.109 15.25 -3.373 1 95.69 126 LEU B O 1
ATOM 3749 N N . ALA B 1 127 ? -11.414 16.281 -2.338 1 94.12 127 ALA B N 1
ATOM 3750 C CA . ALA B 1 127 ? -10.453 15.234 -2.668 1 94.12 127 ALA B CA 1
ATOM 3751 C C . ALA B 1 127 ? -10.812 13.922 -1.986 1 94.12 127 ALA B C 1
ATOM 3753 O O . ALA B 1 127 ? -10.625 12.844 -2.559 1 94.12 127 ALA B O 1
ATOM 3754 N N . ALA B 1 128 ? -11.344 14.039 -0.806 1 89.06 128 ALA B N 1
ATOM 3755 C CA . ALA B 1 128 ? -11.625 12.852 -0.002 1 89.06 128 ALA B CA 1
ATOM 3756 C C . ALA B 1 128 ? -12.898 12.164 -0.479 1 89.06 128 ALA B C 1
ATOM 3758 O O . ALA B 1 128 ? -13.008 10.938 -0.412 1 89.06 128 ALA B O 1
ATOM 3759 N N . HIS B 1 129 ? -13.898 12.953 -1.001 1 86.88 129 HIS B N 1
ATOM 3760 C CA . HIS B 1 129 ? -15.211 12.359 -1.188 1 86.88 129 HIS B CA 1
ATOM 3761 C C . HIS B 1 129 ? -15.672 12.484 -2.637 1 86.88 129 HIS B C 1
ATOM 3763 O O . HIS B 1 129 ? -16.609 11.805 -3.053 1 86.88 129 HIS B O 1
ATOM 3769 N N . ARG B 1 130 ? -15.07 13.367 -3.387 1 89.56 130 ARG B N 1
ATOM 3770 C CA . ARG B 1 130 ? -15.398 13.516 -4.801 1 89.56 130 ARG B CA 1
ATOM 3771 C C . ARG B 1 130 ? -14.195 13.172 -5.68 1 89.56 130 ARG B C 1
ATOM 3773 O O . ARG B 1 130 ? -13.781 12.016 -5.754 1 89.56 130 ARG B O 1
ATOM 3780 N N . SER B 1 131 ? -13.477 14.227 -6.164 1 92.38 131 SER B N 1
ATOM 3781 C CA . SER B 1 131 ? -12.336 14.016 -7.039 1 92.38 131 SER B CA 1
ATOM 3782 C C . SER B 1 131 ? -11.453 15.258 -7.105 1 92.38 131 SER B C 1
ATOM 3784 O O . SER B 1 131 ? -11.867 16.344 -6.688 1 92.38 131 SER B O 1
ATOM 3786 N N . VAL B 1 132 ? -10.305 15 -7.57 1 95.81 132 VAL B N 1
ATOM 3787 C CA . VAL B 1 132 ? -9.398 16.125 -7.816 1 95.81 132 VAL B CA 1
ATOM 3788 C C . VAL B 1 132 ? -9.969 17.016 -8.906 1 95.81 132 VAL B C 1
ATOM 3790 O O . VAL B 1 132 ? -9.805 18.25 -8.859 1 95.81 132 VAL B O 1
ATOM 3793 N N . ALA B 1 133 ? -10.648 16.391 -9.797 1 94.62 133 ALA B N 1
ATOM 3794 C CA . ALA B 1 133 ? -11.305 17.172 -10.852 1 94.62 133 ALA B CA 1
ATOM 3795 C C . ALA B 1 133 ? -12.312 18.141 -10.258 1 94.62 133 ALA B C 1
ATOM 3797 O O . ALA B 1 133 ? -12.406 19.297 -10.695 1 94.62 133 ALA B O 1
ATOM 3798 N N . ALA B 1 134 ? -13.016 17.672 -9.289 1 95.56 134 ALA B N 1
ATOM 3799 C CA . ALA B 1 134 ? -13.984 18.531 -8.617 1 95.56 134 ALA B CA 1
ATOM 3800 C C . ALA B 1 134 ? -13.281 19.688 -7.914 1 95.56 134 ALA B C 1
ATOM 3802 O O . ALA B 1 134 ? -13.773 20.828 -7.918 1 95.56 134 ALA B O 1
ATOM 3803 N N . ALA B 1 135 ? -12.195 19.453 -7.254 1 97.31 135 ALA B N 1
ATOM 3804 C CA . ALA B 1 135 ? -11.398 20.5 -6.602 1 97.31 135 ALA B CA 1
ATOM 3805 C C . ALA B 1 135 ? -10.875 21.5 -7.621 1 97.31 135 ALA B C 1
ATOM 3807 O O . ALA B 1 135 ? -10.898 22.719 -7.375 1 97.31 135 ALA B O 1
ATOM 3808 N N . ARG B 1 136 ? -10.43 21 -8.734 1 96.19 136 ARG B N 1
ATOM 3809 C CA . ARG B 1 136 ? -9.938 21.844 -9.812 1 96.19 136 ARG B CA 1
ATOM 3810 C C . ARG B 1 136 ? -11.039 22.75 -10.336 1 96.19 136 ARG B C 1
ATOM 3812 O O . ARG B 1 136 ? -10.805 23.938 -10.578 1 96.19 136 ARG B O 1
ATOM 3819 N N . ASP B 1 137 ? -12.188 22.219 -10.484 1 96.25 137 ASP B N 1
ATOM 3820 C CA . ASP B 1 137 ? -13.328 22.984 -10.961 1 96.25 137 ASP B CA 1
ATOM 3821 C C . ASP B 1 137 ? -13.68 24.109 -9.984 1 96.25 137 ASP B C 1
ATOM 3823 O O . ASP B 1 137 ? -14.016 25.219 -10.398 1 96.25 137 ASP B O 1
ATOM 3827 N N . LEU B 1 138 ? -13.672 23.766 -8.742 1 97.25 138 LEU B N 1
ATOM 3828 C CA . LEU B 1 138 ? -13.953 24.797 -7.738 1 97.25 138 LEU B CA 1
ATOM 3829 C C . LEU B 1 138 ? -12.938 25.922 -7.816 1 97.25 138 LEU B C 1
ATOM 3831 O O . LEU B 1 138 ? -13.312 27.109 -7.777 1 97.25 138 LEU B O 1
ATOM 3835 N N . LEU B 1 139 ? -11.688 25.609 -7.91 1 96.75 139 LEU B N 1
ATOM 3836 C CA . LEU B 1 139 ? -10.633 26.609 -8 1 96.75 139 LEU B CA 1
ATOM 3837 C C . LEU B 1 139 ? -10.82 27.484 -9.234 1 96.75 139 LEU B C 1
ATOM 3839 O O . LEU B 1 139 ? -10.625 28.703 -9.172 1 96.75 139 LEU B O 1
ATOM 3843 N N . ALA B 1 140 ? -11.227 26.844 -10.289 1 94.62 140 ALA B N 1
ATOM 3844 C CA . ALA B 1 140 ? -11.422 27.578 -11.539 1 94.62 140 ALA B CA 1
ATOM 3845 C C . ALA B 1 140 ? -12.625 28.516 -11.453 1 94.62 140 ALA B C 1
ATOM 3847 O O . ALA B 1 140 ? -12.656 29.547 -12.109 1 94.62 140 ALA B O 1
ATOM 3848 N N . ALA B 1 141 ? -13.586 28.109 -10.695 1 95.31 141 ALA B N 1
ATOM 3849 C CA . ALA B 1 141 ? -14.789 28.922 -10.539 1 95.31 141 ALA B CA 1
ATOM 3850 C C . ALA B 1 141 ? -14.547 30.078 -9.57 1 95.31 141 ALA B C 1
ATOM 3852 O O . ALA B 1 141 ? -15.281 31.062 -9.578 1 95.31 141 ALA B O 1
ATOM 3853 N N . LEU B 1 142 ? -13.586 29.938 -8.758 1 95.31 142 LEU B N 1
ATOM 3854 C CA . LEU B 1 142 ? -13.164 31 -7.852 1 95.31 142 LEU B CA 1
ATOM 3855 C C . LEU B 1 142 ? -12.086 31.875 -8.484 1 95.31 142 LEU B C 1
ATOM 3857 O O . LEU B 1 142 ? -11.641 31.594 -9.609 1 95.31 142 LEU B O 1
ATOM 3861 N N . PRO B 1 143 ? -11.758 32.938 -7.875 1 91.06 143 PRO B N 1
ATOM 3862 C CA . PRO B 1 143 ? -10.859 33.844 -8.555 1 91.06 143 PRO B CA 1
ATOM 3863 C C . PRO B 1 143 ? -9.414 33.375 -8.586 1 91.06 143 PRO B C 1
ATOM 3865 O O . PRO B 1 143 ? -8.484 34.188 -8.492 1 91.06 143 PRO B O 1
ATOM 3868 N N . TYR B 1 144 ? -9.156 32.125 -8.617 1 92.75 144 TYR B N 1
ATOM 3869 C CA . TYR B 1 144 ? -7.797 31.578 -8.625 1 92.75 144 TYR B CA 1
ATOM 3870 C C . TYR B 1 144 ? -7.395 31.141 -10.031 1 92.75 144 TYR B C 1
ATOM 3872 O O . TYR B 1 144 ? -8.219 30.625 -10.789 1 92.75 144 TYR B O 1
ATOM 3880 N N . SER B 1 145 ? -6.156 31.484 -10.305 1 87.94 145 SER B N 1
ATOM 3881 C CA . SER B 1 145 ? -5.551 31.141 -11.586 1 87.94 145 SER B CA 1
ATOM 3882 C C . SER B 1 145 ? -4.035 31.031 -11.469 1 87.94 145 SER B C 1
ATOM 3884 O O . SER B 1 145 ? -3.48 31.141 -10.375 1 87.94 145 SER B O 1
ATOM 3886 N N . ALA B 1 146 ? -3.432 30.766 -12.586 1 86.75 146 ALA B N 1
ATOM 3887 C CA . ALA B 1 146 ? -1.972 30.703 -12.609 1 86.75 146 ALA B CA 1
ATOM 3888 C C . ALA B 1 146 ? -1.355 32.031 -12.234 1 86.75 146 ALA B C 1
ATOM 3890 O O . ALA B 1 146 ? -0.304 32.094 -11.594 1 86.75 146 ALA B O 1
ATOM 3891 N N . ASP B 1 147 ? -2.053 33.062 -12.641 1 91.81 147 ASP B N 1
ATOM 3892 C CA . ASP B 1 147 ? -1.568 34.406 -12.344 1 91.81 147 ASP B CA 1
ATOM 3893 C C . ASP B 1 147 ? -2.014 34.875 -10.953 1 91.81 147 ASP B C 1
ATOM 3895 O O . ASP B 1 147 ? -1.48 35.844 -10.414 1 91.81 147 ASP B O 1
ATOM 3899 N N . ASN B 1 148 ? -2.934 34.188 -10.414 1 93.69 148 ASN B N 1
ATOM 3900 C CA . ASN B 1 148 ? -3.459 34.438 -9.07 1 93.69 148 ASN B CA 1
ATOM 3901 C C . ASN B 1 148 ? -3.668 33.125 -8.305 1 93.69 148 ASN B C 1
ATOM 3903 O O . ASN B 1 148 ? -4.805 32.688 -8.117 1 93.69 148 ASN B O 1
ATOM 3907 N N . PRO B 1 149 ? -2.604 32.625 -7.828 1 95.44 149 PRO B N 1
ATOM 3908 C CA . PRO B 1 149 ? -2.658 31.266 -7.273 1 95.44 149 PRO B CA 1
ATOM 3909 C C . PRO B 1 149 ? -3.447 31.203 -5.969 1 95.44 149 PRO B C 1
ATOM 3911 O O . PRO B 1 149 ? -3.512 32.188 -5.227 1 95.44 149 PRO B O 1
ATOM 3914 N N . ALA B 1 150 ? -4.059 30.047 -5.73 1 96.62 150 ALA B N 1
ATOM 3915 C CA . ALA B 1 150 ? -4.727 29.781 -4.461 1 96.62 150 ALA B CA 1
ATOM 3916 C C . ALA B 1 150 ? -3.719 29.703 -3.318 1 96.62 150 ALA B C 1
ATOM 3918 O O . ALA B 1 150 ? -2.531 29.453 -3.547 1 96.62 150 ALA B O 1
ATOM 3919 N N . PRO B 1 151 ? -4.219 30.031 -2.135 1 96.06 151 PRO B N 1
ATOM 3920 C CA . PRO B 1 151 ? -3.311 29.953 -0.988 1 96.06 151 PRO B CA 1
ATOM 3921 C C . PRO B 1 151 ? -2.652 28.594 -0.838 1 96.06 151 PRO B C 1
ATOM 3923 O O . PRO B 1 151 ? -3.324 27.562 -0.948 1 96.06 151 PRO B O 1
ATOM 3926 N N . ARG B 1 152 ? -1.375 28.578 -0.511 1 94.88 152 ARG B N 1
ATOM 3927 C CA . ARG B 1 152 ? -0.556 27.375 -0.44 1 94.88 152 ARG B CA 1
ATOM 3928 C C . ARG B 1 152 ? -1.125 26.375 0.57 1 94.88 152 ARG B C 1
ATOM 3930 O O . ARG B 1 152 ? -1.216 25.188 0.29 1 94.88 152 ARG B O 1
ATOM 3937 N N . PRO B 1 153 ? -1.56 26.812 1.711 1 94 153 PRO B N 1
ATOM 3938 C CA . PRO B 1 153 ? -2.084 25.844 2.68 1 94 153 PRO B CA 1
ATOM 3939 C C . PRO B 1 153 ? -3.289 25.078 2.148 1 94 153 PRO B C 1
ATOM 3941 O O . PRO B 1 153 ? -3.471 23.891 2.482 1 94 153 PRO B O 1
ATOM 3944 N N . ALA B 1 154 ? -4.09 25.766 1.393 1 97 154 ALA B N 1
ATOM 3945 C CA . ALA B 1 154 ? -5.258 25.094 0.818 1 97 154 ALA B CA 1
ATOM 3946 C C . ALA B 1 154 ? -4.84 24.047 -0.206 1 97 154 ALA B C 1
ATOM 3948 O O . ALA B 1 154 ? -5.418 22.953 -0.259 1 97 154 ALA B O 1
ATOM 3949 N N . LEU B 1 155 ? -3.795 24.328 -0.959 1 97.31 155 LEU B N 1
ATOM 3950 C CA . LEU B 1 155 ? -3.289 23.391 -1.953 1 97.31 155 LEU B CA 1
ATOM 3951 C C . LEU B 1 155 ? -2.633 22.188 -1.28 1 97.31 155 LEU B C 1
ATOM 3953 O O . LEU B 1 155 ? -2.77 21.062 -1.749 1 97.31 155 LEU B O 1
ATOM 3957 N N . LEU B 1 156 ? -1.996 22.438 -0.221 1 95.19 156 LEU B N 1
ATOM 3958 C CA . LEU B 1 156 ? -1.373 21.359 0.522 1 95.19 156 LEU B CA 1
ATOM 3959 C C . LEU B 1 156 ? -2.43 20.453 1.154 1 95.19 156 LEU B C 1
ATOM 3961 O O . LEU B 1 156 ? -2.24 19.234 1.247 1 95.19 156 LEU B O 1
ATOM 3965 N N . ALA B 1 157 ? -3.5 21.078 1.609 1 95.44 157 ALA B N 1
ATOM 3966 C CA . ALA B 1 157 ? -4.609 20.281 2.143 1 95.44 157 ALA B CA 1
ATOM 3967 C C . ALA B 1 157 ? -5.195 19.375 1.07 1 95.44 157 ALA B C 1
ATOM 3969 O O . ALA B 1 157 ? -5.52 18.203 1.342 1 95.44 157 ALA B O 1
ATOM 3970 N N . LEU B 1 158 ? -5.332 19.859 -0.081 1 97.5 158 LEU B N 1
ATOM 3971 C CA . LEU B 1 158 ? -5.789 19.078 -1.225 1 97.5 158 LEU B CA 1
ATOM 3972 C C . LEU B 1 158 ? -4.848 17.906 -1.494 1 97.5 158 LEU B C 1
ATOM 3974 O O . LEU B 1 158 ? -5.293 16.781 -1.649 1 97.5 158 LEU B O 1
ATOM 3978 N N . ALA B 1 159 ? -3.58 18.172 -1.519 1 97.19 159 ALA B N 1
ATOM 3979 C CA . ALA B 1 159 ? -2.568 17.156 -1.784 1 97.19 159 ALA B CA 1
ATOM 3980 C C . ALA B 1 159 ? -2.592 16.062 -0.717 1 97.19 159 ALA B C 1
ATOM 3982 O O . ALA B 1 159 ? -2.543 14.875 -1.035 1 97.19 159 ALA B O 1
ATOM 3983 N N . ASP B 1 160 ? -2.688 16.516 0.443 1 94.19 160 ASP B N 1
ATOM 3984 C CA . ASP B 1 160 ? -2.695 15.578 1.562 1 94.19 160 ASP B CA 1
ATOM 3985 C C . ASP B 1 160 ? -3.873 14.609 1.462 1 94.19 160 ASP B C 1
ATOM 3987 O O . ASP B 1 160 ? -3.707 13.398 1.625 1 94.19 160 ASP B O 1
ATOM 3991 N N . ALA B 1 161 ? -5.008 15.148 1.231 1 94.62 161 ALA B N 1
ATOM 3992 C CA . ALA B 1 161 ? -6.207 14.32 1.138 1 94.62 161 ALA B CA 1
ATOM 3993 C C . ALA B 1 161 ? -6.117 13.352 -0.041 1 94.62 161 ALA B C 1
ATOM 3995 O O . ALA B 1 161 ? -6.512 12.188 0.069 1 94.62 161 ALA B O 1
ATOM 3996 N N . CYS B 1 162 ? -5.617 13.805 -1.086 1 95.69 162 CYS B N 1
ATOM 3997 C CA . CYS B 1 162 ? -5.465 12.984 -2.283 1 95.69 162 CYS B CA 1
ATOM 3998 C C . CYS B 1 162 ? -4.496 11.836 -2.039 1 95.69 162 CYS B C 1
ATOM 4000 O O . CYS B 1 162 ? -4.773 10.695 -2.416 1 95.69 162 CYS B O 1
ATOM 4002 N N . CYS B 1 163 ? -3.414 12.109 -1.408 1 94.75 163 CYS B N 1
ATOM 4003 C CA . CYS B 1 163 ? -2.395 11.102 -1.138 1 94.75 163 CYS B CA 1
ATOM 4004 C C . CYS B 1 163 ? -2.895 10.078 -0.126 1 94.75 163 CYS B C 1
ATOM 4006 O O . CYS B 1 163 ? -2.543 8.906 -0.203 1 94.75 163 CYS B O 1
ATOM 4008 N N . ARG B 1 164 ? -3.686 10.539 0.756 1 92.25 164 ARG B N 1
ATOM 4009 C CA . ARG B 1 164 ? -4.254 9.625 1.74 1 92.25 164 ARG B CA 1
ATOM 4010 C C . ARG B 1 164 ? -5.207 8.633 1.079 1 92.25 164 ARG B C 1
ATOM 4012 O O . ARG B 1 164 ? -5.25 7.461 1.46 1 92.25 164 ARG B O 1
ATOM 4019 N N . ARG B 1 165 ? -5.961 9.125 0.162 1 90.69 165 ARG B N 1
ATOM 4020 C CA . ARG B 1 165 ? -6.852 8.242 -0.581 1 90.69 165 ARG B CA 1
ATOM 4021 C C . ARG B 1 165 ? -6.062 7.199 -1.364 1 90.69 165 ARG B C 1
ATOM 4023 O O . ARG B 1 165 ? -6.488 6.047 -1.474 1 90.69 165 ARG B O 1
ATOM 4030 N N . GLY B 1 166 ? -5.031 7.625 -2.025 1 90.31 166 GLY B N 1
ATOM 4031 C CA . GLY B 1 166 ? -4.066 6.691 -2.582 1 90.31 166 GLY B CA 1
ATOM 4032 C C . GLY B 1 166 ? -4.414 6.242 -3.988 1 90.31 166 GLY B C 1
ATOM 4033 O O . GLY B 1 166 ? -3.818 5.297 -4.508 1 90.31 166 GLY B O 1
ATOM 4034 N N . ASP B 1 167 ? -5.395 6.848 -4.629 1 89.25 167 ASP B N 1
ATOM 4035 C CA . ASP B 1 167 ? -5.727 6.52 -6.012 1 89.25 167 ASP B CA 1
ATOM 4036 C C . ASP B 1 167 ? -4.727 7.145 -6.98 1 89.25 167 ASP B C 1
ATOM 4038 O O . ASP B 1 167 ? -4.652 8.367 -7.102 1 89.25 167 ASP B O 1
ATOM 4042 N N . PRO B 1 168 ? -4.016 6.301 -7.727 1 88.62 168 PRO B N 1
ATOM 4043 C CA . PRO B 1 168 ? -2.949 6.852 -8.562 1 88.62 168 PRO B CA 1
ATOM 4044 C C . PRO B 1 168 ? -3.479 7.785 -9.648 1 88.62 168 PRO B C 1
ATOM 4046 O O . PRO B 1 168 ? -2.799 8.742 -10.031 1 88.62 168 PRO B O 1
ATOM 4049 N N . ARG B 1 169 ? -4.645 7.539 -10.18 1 88.62 169 ARG B N 1
ATOM 4050 C CA . ARG B 1 169 ? -5.223 8.414 -11.188 1 88.62 169 ARG B CA 1
ATOM 4051 C C . ARG B 1 169 ? -5.492 9.805 -10.625 1 88.62 169 ARG B C 1
ATOM 4053 O O . ARG B 1 169 ? -5.188 10.812 -11.266 1 88.62 169 ARG B O 1
ATOM 4060 N N . GLU B 1 170 ? -6.059 9.789 -9.422 1 92.69 170 GLU B N 1
ATOM 4061 C CA . GLU B 1 170 ? -6.344 11.062 -8.758 1 92.69 170 GLU B CA 1
ATOM 4062 C C . GLU B 1 170 ? -5.059 11.812 -8.43 1 92.69 170 GLU B C 1
ATOM 4064 O O . GLU B 1 170 ? -4.977 13.023 -8.609 1 92.69 170 GLU B O 1
ATOM 4069 N N . ILE B 1 171 ? -4.082 11.109 -7.934 1 95.12 171 ILE B N 1
ATOM 4070 C CA . ILE B 1 171 ? -2.82 11.75 -7.586 1 95.12 171 ILE B CA 1
ATOM 4071 C C . ILE B 1 171 ? -2.145 12.281 -8.844 1 95.12 171 ILE B C 1
ATOM 4073 O O . ILE B 1 171 ? -1.55 13.359 -8.828 1 95.12 171 ILE B O 1
ATOM 4077 N N . GLY B 1 172 ? -2.244 11.539 -9.93 1 93.62 172 GLY B N 1
ATOM 4078 C CA . GLY B 1 172 ? -1.733 12.023 -11.203 1 93.62 172 GLY B CA 1
ATOM 4079 C C . GLY B 1 172 ? -2.365 13.328 -11.648 1 93.62 172 GLY B C 1
ATOM 4080 O O . GLY B 1 172 ? -1.684 14.195 -12.195 1 93.62 172 GLY B O 1
ATOM 4081 N N . GLN B 1 173 ? -3.635 13.422 -11.414 1 94.69 173 GLN B N 1
ATOM 4082 C CA . GLN B 1 173 ? -4.367 14.625 -11.789 1 94.69 173 GLN B CA 1
ATOM 4083 C C . GLN B 1 173 ? -4.035 15.781 -10.859 1 94.69 173 GLN B C 1
ATOM 4085 O O . GLN B 1 173 ? -4.238 16.953 -11.203 1 94.69 173 GLN B O 1
ATOM 4090 N N . LEU B 1 174 ? -3.564 15.492 -9.711 1 97.19 174 LEU B N 1
ATOM 4091 C CA . LEU B 1 174 ? -3.221 16.484 -8.711 1 97.19 174 LEU B CA 1
ATOM 4092 C C . LEU B 1 174 ? -1.978 17.266 -9.125 1 97.19 174 LEU B C 1
ATOM 4094 O O . LEU B 1 174 ? -1.88 18.469 -8.867 1 97.19 174 LEU B O 1
ATOM 4098 N N . LEU B 1 175 ? -1.034 16.609 -9.812 1 95.69 175 LEU B N 1
ATOM 4099 C CA . LEU B 1 175 ? 0.27 17.203 -10.117 1 95.69 175 LEU B CA 1
ATOM 4100 C C . LEU B 1 175 ? 0.121 18.453 -10.961 1 95.69 175 LEU B C 1
ATOM 4102 O O . LEU B 1 175 ? 0.65 19.516 -10.609 1 95.69 175 LEU B O 1
ATOM 4106 N N . PRO B 1 176 ? -0.683 18.406 -12 1 94.5 176 PRO B N 1
ATOM 4107 C CA . PRO B 1 176 ? -0.854 19.641 -12.766 1 94.5 176 PRO B CA 1
ATOM 4108 C C . PRO B 1 176 ? -1.583 20.734 -11.977 1 94.5 176 PRO B C 1
ATOM 4110 O O . PRO B 1 176 ? -1.32 21.922 -12.164 1 94.5 176 PRO B O 1
ATOM 4113 N N . VAL B 1 177 ? -2.469 20.375 -11.102 1 95.88 177 VAL B N 1
ATOM 4114 C CA . VAL B 1 177 ? -3.18 21.359 -10.289 1 95.88 177 VAL B CA 1
ATOM 4115 C C . VAL B 1 177 ? -2.191 22.094 -9.391 1 95.88 177 VAL B C 1
ATOM 4117 O O . VAL B 1 177 ? -2.252 23.328 -9.266 1 95.88 177 VAL B O 1
ATOM 4120 N N . LEU B 1 178 ? -1.324 21.391 -8.766 1 96.25 178 LEU B N 1
ATOM 4121 C CA . LEU B 1 178 ? -0.304 22.016 -7.918 1 96.25 178 LEU B CA 1
ATOM 4122 C C . LEU B 1 178 ? 0.608 22.906 -8.742 1 96.25 178 LEU B C 1
ATOM 4124 O O . LEU B 1 178 ? 0.866 24.062 -8.352 1 96.25 178 LEU B O 1
ATOM 4128 N N . ALA B 1 179 ? 1.004 22.406 -9.867 1 93.12 179 ALA B N 1
ATOM 4129 C CA . ALA B 1 179 ? 1.91 23.156 -10.734 1 93.12 179 ALA B CA 1
ATOM 4130 C C . ALA B 1 179 ? 1.27 24.469 -11.203 1 93.12 179 ALA B C 1
ATOM 4132 O O . ALA B 1 179 ? 1.92 25.516 -11.227 1 93.12 179 ALA B O 1
ATOM 4133 N N . ASP B 1 180 ? 0.039 24.406 -11.562 1 94.38 180 ASP B N 1
ATOM 4134 C CA . ASP B 1 180 ? -0.692 25.578 -12.055 1 94.38 180 ASP B CA 1
ATOM 4135 C C . ASP B 1 180 ? -0.738 26.672 -11 1 94.38 180 ASP B C 1
ATOM 4137 O O . ASP B 1 180 ? -0.888 27.859 -11.328 1 94.38 180 ASP B O 1
ATOM 4141 N N . HIS B 1 181 ? -0.595 26.281 -9.781 1 96.19 181 HIS B N 1
ATOM 4142 C CA . HIS B 1 181 ? -0.688 27.266 -8.703 1 96.19 181 HIS B CA 1
ATOM 4143 C C . HIS B 1 181 ? 0.664 27.469 -8.023 1 96.19 181 HIS B C 1
ATOM 4145 O O . HIS B 1 181 ? 0.729 27.938 -6.887 1 96.19 181 HIS B O 1
ATOM 4151 N N . GLY B 1 182 ? 1.662 26.922 -8.656 1 93.62 182 GLY B N 1
ATOM 4152 C CA . GLY B 1 182 ? 3.021 27.234 -8.25 1 93.62 182 GLY B CA 1
ATOM 4153 C C . GLY B 1 182 ? 3.516 26.359 -7.105 1 93.62 182 GLY B C 1
ATOM 4154 O O . GLY B 1 182 ? 4.445 26.75 -6.387 1 93.62 182 GLY B O 1
ATOM 4155 N N . VAL B 1 183 ? 2.869 25.375 -6.84 1 94.69 183 VAL B N 1
ATOM 4156 C CA . VAL B 1 183 ? 3.293 24.469 -5.773 1 94.69 183 VAL B CA 1
ATOM 4157 C C . VAL B 1 183 ? 3.98 23.25 -6.375 1 94.69 183 VAL B C 1
ATOM 4159 O O . VAL B 1 183 ? 3.402 22.547 -7.215 1 94.69 183 VAL B O 1
ATOM 4162 N N . ARG B 1 184 ? 5.199 23.031 -5.914 1 92.69 184 ARG B N 1
ATOM 4163 C CA . ARG B 1 184 ? 5.934 21.844 -6.363 1 92.69 184 ARG B CA 1
ATOM 4164 C C . ARG B 1 184 ? 5.602 20.641 -5.504 1 92.69 184 ARG B C 1
ATOM 4166 O O . ARG B 1 184 ? 5.574 20.719 -4.277 1 92.69 184 ARG B O 1
ATOM 4173 N N . ALA B 1 185 ? 5.395 19.484 -6.207 1 95.06 185 ALA B N 1
ATOM 4174 C CA . ALA B 1 185 ? 5.176 18.25 -5.48 1 95.06 185 ALA B CA 1
ATOM 4175 C C . ALA B 1 185 ? 6.43 17.828 -4.715 1 95.06 185 ALA B C 1
ATOM 4177 O O . ALA B 1 185 ? 7.547 18.031 -5.184 1 95.06 185 ALA B O 1
ATOM 4178 N N . ASP B 1 186 ? 6.246 17.328 -3.559 1 93.81 186 ASP B N 1
ATOM 4179 C CA . ASP B 1 186 ? 7.371 16.828 -2.77 1 93.81 186 ASP B CA 1
ATOM 4180 C C . ASP B 1 186 ? 7.449 15.305 -2.832 1 93.81 186 ASP B C 1
ATOM 4182 O O . ASP B 1 186 ? 6.707 14.672 -3.582 1 93.81 186 ASP B O 1
ATOM 4186 N N . ALA B 1 187 ? 8.383 14.727 -2.111 1 94.56 187 ALA B N 1
ATOM 4187 C CA . ALA B 1 187 ? 8.609 13.289 -2.137 1 94.56 187 ALA B CA 1
ATOM 4188 C C . ALA B 1 187 ? 7.355 12.531 -1.698 1 94.56 187 ALA B C 1
ATOM 4190 O O . ALA B 1 187 ? 7.062 11.445 -2.213 1 94.56 187 ALA B O 1
ATOM 4191 N N . HIS B 1 188 ? 6.656 13.133 -0.82 1 94.38 188 HIS B N 1
ATOM 4192 C CA . HIS B 1 188 ? 5.457 12.5 -0.288 1 94.38 188 HIS B CA 1
ATOM 4193 C C . HIS B 1 188 ? 4.434 12.242 -1.389 1 94.38 188 HIS B C 1
ATOM 4195 O O . HIS B 1 188 ? 3.84 11.164 -1.455 1 94.38 188 HIS B O 1
ATOM 4201 N N . VAL B 1 189 ? 4.191 13.211 -2.205 1 96.75 189 VAL B N 1
ATOM 4202 C CA . VAL B 1 189 ? 3.221 13.102 -3.291 1 96.75 189 VAL B CA 1
ATOM 4203 C C . VAL B 1 189 ? 3.682 12.047 -4.293 1 96.75 189 VAL B C 1
ATOM 4205 O O . VAL B 1 189 ? 2.9 11.18 -4.695 1 96.75 189 VAL B O 1
ATOM 4208 N N . TYR B 1 190 ? 4.934 12.055 -4.656 1 97.75 190 TYR B N 1
ATOM 4209 C CA . TYR B 1 190 ? 5.461 11.078 -5.605 1 97.75 190 TYR B CA 1
ATOM 4210 C C . TYR B 1 190 ? 5.418 9.672 -5.02 1 97.75 190 TYR B C 1
ATOM 4212 O O . TYR B 1 190 ? 5.086 8.711 -5.719 1 97.75 190 TYR B O 1
ATOM 4220 N N . ASN B 1 191 ? 5.762 9.57 -3.791 1 97.25 191 ASN B N 1
ATOM 4221 C CA . ASN B 1 191 ? 5.707 8.266 -3.141 1 97.25 191 ASN B CA 1
ATOM 4222 C C . ASN B 1 191 ? 4.293 7.699 -3.129 1 97.25 191 ASN B C 1
ATOM 4224 O O . ASN B 1 191 ? 4.094 6.5 -3.336 1 97.25 191 ASN B O 1
ATOM 4228 N N . ALA B 1 192 ? 3.357 8.539 -2.818 1 96.5 192 ALA B N 1
ATOM 4229 C CA . ALA B 1 192 ? 1.967 8.094 -2.844 1 96.5 192 ALA B CA 1
ATOM 4230 C C . ALA B 1 192 ? 1.574 7.594 -4.23 1 96.5 192 ALA B C 1
ATOM 4232 O O . ALA B 1 192 ? 0.878 6.586 -4.359 1 96.5 192 ALA B O 1
ATOM 4233 N N . LEU B 1 193 ? 2.006 8.32 -5.207 1 97 193 LEU B N 1
ATOM 4234 C CA . LEU B 1 193 ? 1.737 7.926 -6.586 1 97 193 LEU B CA 1
ATOM 4235 C C . LEU B 1 193 ? 2.389 6.582 -6.902 1 97 193 LEU B C 1
ATOM 4237 O O . LEU B 1 193 ? 1.768 5.715 -7.52 1 97 193 LEU B O 1
ATOM 4241 N N . MET B 1 194 ? 3.582 6.398 -6.5 1 97.62 194 MET B N 1
ATOM 4242 C CA . MET B 1 194 ? 4.293 5.141 -6.707 1 97.62 194 MET B CA 1
ATOM 4243 C C . MET B 1 194 ? 3.586 3.992 -5.992 1 97.62 194 MET B C 1
ATOM 4245 O O . MET B 1 194 ? 3.453 2.9 -6.547 1 97.62 194 MET B O 1
ATOM 4249 N N . LYS B 1 195 ? 3.188 4.25 -4.785 1 96.31 195 LYS B N 1
ATOM 4250 C CA . LYS B 1 195 ? 2.467 3.221 -4.035 1 96.31 195 LYS B CA 1
ATOM 4251 C C . LYS B 1 195 ? 1.2 2.793 -4.77 1 96.31 195 LYS B C 1
ATOM 4253 O O . LYS B 1 195 ? 0.844 1.613 -4.77 1 96.31 195 LYS B O 1
ATOM 4258 N N . GLY B 1 196 ? 0.557 3.77 -5.301 1 93.75 196 GLY B N 1
ATOM 4259 C CA . GLY B 1 196 ? -0.608 3.439 -6.105 1 93.75 196 GLY B CA 1
ATOM 4260 C C . GLY B 1 196 ? -0.288 2.518 -7.27 1 93.75 196 GLY B C 1
ATOM 4261 O O . GLY B 1 196 ? -1.006 1.545 -7.512 1 93.75 196 GLY B O 1
ATOM 4262 N N . HIS B 1 197 ? 0.782 2.783 -7.941 1 94.5 197 HIS B N 1
ATOM 4263 C CA . HIS B 1 197 ? 1.201 1.94 -9.055 1 94.5 197 HIS B CA 1
ATOM 4264 C C . HIS B 1 197 ? 1.614 0.554 -8.57 1 94.5 197 HIS B C 1
ATOM 4266 O O . HIS B 1 197 ? 1.386 -0.442 -9.266 1 94.5 197 HIS B O 1
ATOM 4272 N N . CYS B 1 198 ? 2.213 0.487 -7.43 1 94.75 198 CYS B N 1
ATOM 4273 C CA . CYS B 1 198 ? 2.58 -0.802 -6.852 1 94.75 198 CYS B CA 1
ATOM 4274 C C . CYS B 1 198 ? 1.342 -1.648 -6.578 1 94.75 198 CYS B C 1
ATOM 4276 O O . CYS B 1 198 ? 1.329 -2.848 -6.863 1 94.75 198 CYS B O 1
ATOM 4278 N N . ALA B 1 199 ? 0.372 -0.994 -6.012 1 91.88 199 ALA B N 1
ATOM 4279 C CA . ALA B 1 199 ? -0.861 -1.706 -5.684 1 91.88 199 ALA B CA 1
ATOM 4280 C C . ALA B 1 199 ? -1.529 -2.252 -6.941 1 91.88 199 ALA B C 1
ATOM 4282 O O . ALA B 1 199 ? -2.158 -3.312 -6.91 1 91.88 199 ALA B O 1
ATOM 4283 N N . ASP B 1 200 ? -1.312 -1.538 -8.016 1 88.69 200 ASP B N 1
ATOM 4284 C CA . ASP B 1 200 ? -1.897 -1.939 -9.289 1 88.69 200 ASP B CA 1
ATOM 4285 C C . ASP B 1 200 ? -0.946 -2.844 -10.07 1 88.69 200 ASP B C 1
ATOM 4287 O O . ASP B 1 200 ? -1.224 -3.205 -11.211 1 88.69 200 ASP B O 1
ATOM 4291 N N . SER B 1 201 ? 0.228 -3.104 -9.516 1 89.38 201 SER B N 1
ATOM 4292 C CA . SER B 1 201 ? 1.268 -3.908 -10.148 1 89.38 201 SER B CA 1
ATOM 4293 C C . SER B 1 201 ? 1.694 -3.307 -11.484 1 89.38 201 SER B C 1
ATOM 4295 O O . SER B 1 201 ? 1.903 -4.035 -12.453 1 89.38 201 SER B O 1
ATOM 4297 N N . ASP B 1 202 ? 1.632 -2.053 -11.57 1 91.12 202 ASP B N 1
ATOM 4298 C CA . ASP B 1 202 ? 2.029 -1.297 -12.75 1 91.12 202 ASP B CA 1
ATOM 4299 C C . ASP B 1 202 ? 3.479 -0.829 -12.641 1 91.12 202 ASP B C 1
ATOM 4301 O O . ASP B 1 202 ? 3.74 0.312 -12.258 1 91.12 202 ASP B O 1
ATOM 4305 N N . THR B 1 203 ? 4.395 -1.619 -13.125 1 93.25 203 THR B N 1
ATOM 4306 C CA . THR B 1 203 ? 5.816 -1.331 -12.961 1 93.25 203 THR B CA 1
ATOM 4307 C C . THR B 1 203 ? 6.25 -0.214 -13.906 1 93.25 203 THR B C 1
ATOM 4309 O O . THR B 1 203 ? 7.141 0.572 -13.578 1 93.25 203 THR B O 1
ATOM 4312 N N . VAL B 1 204 ? 5.617 -0.155 -15.109 1 91.31 204 VAL B N 1
ATOM 4313 C CA . VAL B 1 204 ? 5.945 0.905 -16.047 1 91.31 204 VAL B CA 1
ATOM 4314 C C . VAL B 1 204 ? 5.594 2.264 -15.453 1 91.31 204 VAL B C 1
ATOM 4316 O O . VAL B 1 204 ? 6.406 3.193 -15.484 1 91.31 204 VAL B O 1
ATOM 4319 N N . GLY B 1 205 ? 4.395 2.254 -14.914 1 93.56 205 GLY B N 1
ATOM 4320 C CA . GLY B 1 205 ? 3.998 3.484 -14.242 1 93.56 205 GLY B CA 1
ATOM 4321 C C . GLY B 1 205 ? 4.879 3.828 -13.055 1 93.56 205 GLY B C 1
ATOM 4322 O O . GLY B 1 205 ? 5.223 4.992 -12.852 1 93.56 205 GLY B O 1
ATOM 4323 N N . LEU B 1 206 ? 5.25 2.854 -12.266 1 96.75 206 LEU B N 1
ATOM 4324 C CA . LEU B 1 206 ? 6.109 3.021 -11.102 1 96.75 206 LEU B CA 1
ATOM 4325 C C . LEU B 1 206 ? 7.43 3.682 -11.492 1 96.75 206 LEU B C 1
ATOM 4327 O O . LEU B 1 206 ? 7.82 4.691 -10.898 1 96.75 206 LEU B O 1
ATOM 4331 N N . LEU B 1 207 ? 8.055 3.195 -12.5 1 97.44 207 LEU B N 1
ATOM 4332 C CA . LEU B 1 207 ? 9.344 3.719 -12.945 1 97.44 207 LEU B CA 1
ATOM 4333 C C . LEU B 1 207 ? 9.18 5.074 -13.625 1 97.44 207 LEU B C 1
ATOM 4335 O O . LEU B 1 207 ? 10.07 5.926 -13.547 1 97.44 207 LEU B O 1
ATOM 4339 N N . GLY B 1 208 ? 8.031 5.191 -14.281 1 97.19 208 GLY B N 1
ATOM 4340 C CA . GLY B 1 208 ? 7.727 6.496 -14.852 1 97.19 208 GLY B CA 1
ATOM 4341 C C . GLY B 1 208 ? 7.648 7.598 -13.812 1 97.19 208 GLY B C 1
ATOM 4342 O O . GLY B 1 208 ? 8.117 8.711 -14.047 1 97.19 208 GLY B O 1
ATOM 4343 N N . VAL B 1 209 ? 7.086 7.309 -12.664 1 97.62 209 VAL B N 1
ATOM 4344 C CA . VAL B 1 209 ? 6.969 8.273 -11.586 1 97.62 209 VAL B CA 1
ATOM 4345 C C . VAL B 1 209 ? 8.359 8.617 -11.039 1 97.62 209 VAL B C 1
ATOM 4347 O O . VAL B 1 209 ? 8.641 9.773 -10.727 1 97.62 209 VAL B O 1
ATOM 4350 N N . LEU B 1 210 ? 9.203 7.629 -10.922 1 98 210 LEU B N 1
ATOM 4351 C CA . LEU B 1 210 ? 10.57 7.871 -10.461 1 98 210 LEU B CA 1
ATOM 4352 C C . LEU B 1 210 ? 11.289 8.844 -11.398 1 98 210 LEU B C 1
ATOM 4354 O O . LEU B 1 210 ? 11.984 9.75 -10.938 1 98 210 LEU B O 1
ATOM 4358 N N . ARG B 1 211 ? 11.125 8.602 -12.664 1 97.31 211 ARG B N 1
ATOM 4359 C CA . ARG B 1 211 ? 11.758 9.484 -13.641 1 97.31 211 ARG B CA 1
ATOM 4360 C C . ARG B 1 211 ? 11.25 10.914 -13.492 1 97.31 211 ARG B C 1
ATOM 4362 O O . ARG B 1 211 ? 12.031 11.859 -13.508 1 97.31 211 ARG B O 1
ATOM 4369 N N . ARG B 1 212 ? 10 11.031 -13.344 1 95.62 212 ARG B N 1
ATOM 4370 C CA . ARG B 1 212 ? 9.414 12.352 -13.18 1 95.62 212 ARG B CA 1
ATOM 4371 C C . ARG B 1 212 ? 9.922 13.023 -11.906 1 95.62 212 ARG B C 1
ATOM 4373 O O . ARG B 1 212 ? 10.203 14.227 -11.906 1 95.62 212 ARG B O 1
ATOM 4380 N N . MET B 1 213 ? 9.945 12.297 -10.844 1 96.88 213 MET B N 1
ATOM 4381 C CA . MET B 1 213 ? 10.445 12.789 -9.562 1 96.88 213 MET B CA 1
ATOM 4382 C C . MET B 1 213 ? 11.859 13.352 -9.711 1 96.88 213 MET B C 1
ATOM 4384 O O . MET B 1 213 ? 12.141 14.453 -9.234 1 96.88 213 MET B O 1
ATOM 4388 N N . LYS B 1 214 ? 12.664 12.688 -10.398 1 96.19 214 LYS B N 1
ATOM 4389 C CA . LYS B 1 214 ? 14.039 13.109 -10.633 1 96.19 214 LYS B CA 1
ATOM 4390 C C . LYS B 1 214 ? 14.094 14.344 -11.523 1 96.19 214 LYS B C 1
ATOM 4392 O O . LYS B 1 214 ? 14.844 15.281 -11.258 1 96.19 214 LYS B O 1
ATOM 4397 N N . ASP B 1 215 ? 13.32 14.289 -12.523 1 95.56 215 ASP B N 1
ATOM 4398 C CA . ASP B 1 215 ? 13.266 15.422 -13.445 1 95.56 215 ASP B CA 1
ATOM 4399 C C . ASP B 1 215 ? 12.836 16.703 -12.719 1 95.56 215 ASP B C 1
ATOM 4401 O O . ASP B 1 215 ? 13.273 17.797 -13.07 1 95.56 215 ASP B O 1
ATOM 4405 N N . ASP B 1 216 ? 12.023 16.531 -11.727 1 94.12 216 ASP B N 1
ATOM 4406 C CA . ASP B 1 216 ? 11.516 17.672 -10.969 1 94.12 216 ASP B CA 1
ATOM 4407 C C . ASP B 1 216 ? 12.477 18.047 -9.852 1 94.12 216 ASP B C 1
ATOM 4409 O O . ASP B 1 216 ? 12.195 18.969 -9.07 1 94.12 216 ASP B O 1
ATOM 4413 N N . GLY B 1 217 ? 13.523 17.344 -9.727 1 94.62 217 GLY B N 1
ATOM 4414 C CA . GLY B 1 217 ? 14.57 17.688 -8.781 1 94.62 217 GLY B CA 1
ATOM 4415 C C . GLY B 1 217 ? 14.281 17.203 -7.371 1 94.62 217 GLY B C 1
ATOM 4416 O O . GLY B 1 217 ? 14.766 17.797 -6.402 1 94.62 217 GLY B O 1
ATOM 4417 N N . VAL B 1 218 ? 13.438 16.266 -7.266 1 96 218 VAL B N 1
ATOM 4418 C CA . VAL B 1 218 ? 13.125 15.711 -5.949 1 96 218 VAL B CA 1
ATOM 4419 C C . VAL B 1 218 ? 13.93 14.438 -5.719 1 96 218 VAL B C 1
ATOM 4421 O O . VAL B 1 218 ? 13.867 13.5 -6.523 1 96 218 VAL B O 1
ATOM 4424 N N . ASP B 1 219 ? 14.641 14.359 -4.574 1 94.25 219 ASP B N 1
ATOM 4425 C CA . ASP B 1 219 ? 15.5 13.219 -4.285 1 94.25 219 ASP B CA 1
ATOM 4426 C C . ASP B 1 219 ? 14.695 12.078 -3.654 1 94.25 219 ASP B C 1
ATOM 4428 O O . ASP B 1 219 ? 13.82 12.32 -2.818 1 94.25 219 ASP B O 1
ATOM 4432 N N . PRO B 1 220 ? 15.062 10.891 -4.035 1 95.06 220 PRO B N 1
ATOM 4433 C CA . PRO B 1 220 ? 14.422 9.742 -3.391 1 95.06 220 PRO B CA 1
ATOM 4434 C C . PRO B 1 220 ? 14.781 9.617 -1.911 1 95.06 220 PRO B C 1
ATOM 4436 O O . PRO B 1 220 ? 15.891 9.977 -1.51 1 95.06 220 PRO B O 1
ATOM 4439 N N . ASP B 1 221 ? 13.852 9.234 -1.162 1 93.19 221 ASP B N 1
ATOM 4440 C CA . ASP B 1 221 ? 14.086 8.984 0.256 1 93.19 221 ASP B CA 1
ATOM 4441 C C . ASP B 1 221 ? 13.844 7.512 0.594 1 93.19 221 ASP B C 1
ATOM 4443 O O . ASP B 1 221 ? 13.758 6.668 -0.301 1 93.19 221 ASP B O 1
ATOM 4447 N N . ILE B 1 222 ? 13.836 7.195 1.846 1 93.06 222 ILE B N 1
ATOM 4448 C CA . ILE B 1 222 ? 13.734 5.809 2.289 1 93.06 222 ILE B CA 1
ATOM 4449 C C . ILE B 1 222 ? 12.414 5.207 1.812 1 93.06 222 ILE B C 1
ATOM 4451 O O . ILE B 1 222 ? 12.359 4.031 1.439 1 93.06 222 ILE B O 1
ATOM 4455 N N . VAL B 1 223 ? 11.367 5.945 1.844 1 95.31 223 VAL B N 1
ATOM 4456 C CA . VAL B 1 223 ? 10.062 5.469 1.409 1 95.31 223 VAL B CA 1
ATOM 4457 C C . VAL B 1 223 ? 10.086 5.195 -0.092 1 95.31 223 VAL B C 1
ATOM 4459 O O . VAL B 1 223 ? 9.508 4.207 -0.557 1 95.31 223 VAL B O 1
ATOM 4462 N N . THR B 1 224 ? 10.734 6.059 -0.823 1 97.5 224 THR B N 1
ATOM 4463 C CA . THR B 1 224 ? 10.875 5.887 -2.264 1 97.5 224 THR B CA 1
ATOM 4464 C C . THR B 1 224 ? 11.539 4.547 -2.584 1 97.5 224 THR B C 1
ATOM 4466 O O . THR B 1 224 ? 11 3.752 -3.357 1 97.5 224 THR B O 1
ATOM 4469 N N . TYR B 1 225 ? 12.609 4.336 -1.96 1 97.38 225 TYR B N 1
ATOM 4470 C CA . TYR B 1 225 ? 13.359 3.117 -2.238 1 97.38 225 TYR B CA 1
ATOM 4471 C C . TYR B 1 225 ? 12.586 1.882 -1.798 1 97.38 225 TYR B C 1
ATOM 4473 O O . TYR B 1 225 ? 12.547 0.878 -2.514 1 97.38 225 TYR B O 1
ATOM 4481 N N . ASN B 1 226 ? 12.023 1.95 -0.641 1 96.56 226 ASN B N 1
ATOM 4482 C CA . ASN B 1 226 ? 11.211 0.826 -0.181 1 96.56 226 ASN B CA 1
ATOM 4483 C C . ASN B 1 226 ? 10.086 0.507 -1.161 1 96.56 226 ASN B C 1
ATOM 4485 O O . ASN B 1 226 ? 9.836 -0.661 -1.463 1 96.56 226 ASN B O 1
ATOM 4489 N N . THR B 1 227 ? 9.445 1.522 -1.6 1 97.75 227 THR B N 1
ATOM 4490 C CA . THR B 1 227 ? 8.336 1.354 -2.527 1 97.75 227 THR B CA 1
ATOM 4491 C C . THR B 1 227 ? 8.812 0.752 -3.846 1 97.75 227 THR B C 1
ATOM 4493 O O . THR B 1 227 ? 8.172 -0.143 -4.395 1 97.75 227 THR B O 1
ATOM 4496 N N . LEU B 1 228 ? 9.961 1.188 -4.324 1 98.25 228 LEU B N 1
ATOM 4497 C CA . LEU B 1 228 ? 10.523 0.691 -5.574 1 98.25 228 LEU B CA 1
ATOM 4498 C C . LEU B 1 228 ? 10.898 -0.784 -5.457 1 98.25 228 LEU B C 1
ATOM 4500 O O . LEU B 1 228 ? 10.484 -1.6 -6.281 1 98.25 228 LEU B O 1
ATOM 4504 N N . VAL B 1 229 ? 11.633 -1.086 -4.422 1 98.25 229 VAL B N 1
ATOM 4505 C CA . VAL B 1 229 ? 12.078 -2.459 -4.23 1 98.25 229 VAL B CA 1
ATOM 4506 C C . VAL B 1 229 ? 10.875 -3.377 -4.031 1 98.25 229 VAL B C 1
ATOM 4508 O O . VAL B 1 229 ? 10.797 -4.449 -4.637 1 98.25 229 VAL B O 1
ATOM 4511 N N . TYR B 1 230 ? 9.93 -2.959 -3.271 1 97.31 230 TYR B N 1
ATOM 4512 C CA . TYR B 1 230 ? 8.719 -3.723 -2.996 1 97.31 230 TYR B CA 1
ATOM 4513 C C . TYR B 1 230 ? 7.934 -3.984 -4.277 1 97.31 230 TYR B C 1
ATOM 4515 O O . TYR B 1 230 ? 7.57 -5.125 -4.57 1 97.31 230 TYR B O 1
ATOM 4523 N N . GLY B 1 231 ? 7.684 -2.943 -5.016 1 97.06 231 GLY B N 1
ATOM 4524 C CA . GLY B 1 231 ? 6.891 -3.059 -6.23 1 97.06 231 GLY B CA 1
ATOM 4525 C C . GLY B 1 231 ? 7.547 -3.918 -7.293 1 97.06 231 GLY B C 1
ATOM 4526 O O . GLY B 1 231 ? 6.891 -4.754 -7.918 1 97.06 231 GLY B O 1
ATOM 4527 N N . LEU B 1 232 ? 8.797 -3.719 -7.484 1 97.75 232 LEU B N 1
ATOM 4528 C CA . LEU B 1 232 ? 9.523 -4.453 -8.516 1 97.75 232 LEU B CA 1
ATOM 4529 C C . LEU B 1 232 ? 9.664 -5.926 -8.133 1 97.75 232 LEU B C 1
ATOM 4531 O O . LEU B 1 232 ? 9.516 -6.805 -8.984 1 97.75 232 LEU B O 1
ATOM 4535 N N . ALA B 1 233 ? 9.906 -6.156 -6.883 1 96.94 233 ALA B N 1
ATOM 4536 C CA . ALA B 1 233 ? 10.016 -7.535 -6.41 1 96.94 233 ALA B CA 1
ATOM 4537 C C . ALA B 1 233 ? 8.703 -8.289 -6.605 1 96.94 233 ALA B C 1
ATOM 4539 O O . ALA B 1 233 ? 8.695 -9.438 -7.055 1 96.94 233 ALA B O 1
ATOM 4540 N N . ARG B 1 234 ? 7.664 -7.68 -6.316 1 93.44 234 ARG B N 1
ATOM 4541 C CA . ARG B 1 234 ? 6.348 -8.305 -6.41 1 93.44 234 ARG B CA 1
ATOM 4542 C C . ARG B 1 234 ? 5.988 -8.602 -7.859 1 93.44 234 ARG B C 1
ATOM 4544 O O . ARG B 1 234 ? 5.285 -9.578 -8.141 1 93.44 234 ARG B O 1
ATOM 4551 N N . ALA B 1 235 ? 6.488 -7.766 -8.688 1 91.31 235 ALA B N 1
ATOM 4552 C CA . ALA B 1 235 ? 6.203 -7.949 -10.109 1 91.31 235 ALA B CA 1
ATOM 4553 C C . ALA B 1 235 ? 7.164 -8.953 -10.742 1 91.31 235 ALA B C 1
ATOM 4555 O O . ALA B 1 235 ? 7.082 -9.234 -11.938 1 91.31 235 ALA B O 1
ATOM 4556 N N . GLY B 1 236 ? 8.195 -9.383 -9.969 1 92.94 236 GLY B N 1
ATOM 4557 C CA . GLY B 1 236 ? 9.117 -10.391 -10.461 1 92.94 236 GLY B CA 1
ATOM 4558 C C . GLY B 1 236 ? 10.375 -9.797 -11.07 1 92.94 236 GLY B C 1
ATOM 4559 O O . GLY B 1 236 ? 11.195 -10.516 -11.641 1 92.94 236 GLY B O 1
ATOM 4560 N N . LEU B 1 237 ? 10.43 -8.547 -11.031 1 95.88 237 LEU B N 1
ATOM 4561 C CA . LEU B 1 237 ? 11.625 -7.891 -11.555 1 95.88 237 LEU B CA 1
ATOM 4562 C C . LEU B 1 237 ? 12.711 -7.801 -10.484 1 95.88 237 LEU B C 1
ATOM 4564 O O . LEU B 1 237 ? 13.117 -6.703 -10.102 1 95.88 237 LEU B O 1
ATOM 4568 N N . VAL B 1 238 ? 13.258 -8.914 -10.141 1 97.12 238 VAL B N 1
ATOM 4569 C CA . VAL B 1 238 ? 14.125 -9.086 -8.977 1 97.12 238 VAL B CA 1
ATOM 4570 C C . VAL B 1 238 ? 15.461 -8.391 -9.227 1 97.12 238 VAL B C 1
ATOM 4572 O O . VAL B 1 238 ? 16 -7.742 -8.328 1 97.12 238 VAL B O 1
ATOM 4575 N N . ALA B 1 239 ? 15.969 -8.547 -10.414 1 96.69 239 ALA B N 1
ATOM 4576 C CA . ALA B 1 239 ? 17.25 -7.93 -10.711 1 96.69 239 ALA B CA 1
ATOM 4577 C C . ALA B 1 239 ? 17.188 -6.414 -10.555 1 96.69 239 ALA B C 1
ATOM 4579 O O . ALA B 1 239 ? 18.078 -5.801 -9.969 1 96.69 239 ALA B O 1
ATOM 4580 N N . LYS B 1 240 ? 16.172 -5.895 -11.07 1 97.06 240 LYS B N 1
ATOM 4581 C CA . LYS B 1 240 ? 15.984 -4.449 -10.953 1 97.06 240 LYS B CA 1
ATOM 4582 C C . LYS B 1 240 ? 15.758 -4.039 -9.508 1 97.06 240 LYS B C 1
ATOM 4584 O O . LYS B 1 240 ? 16.266 -3.002 -9.062 1 97.06 240 LYS B O 1
ATOM 4589 N N . ALA B 1 241 ? 14.961 -4.77 -8.797 1 98.12 241 ALA B N 1
ATOM 4590 C CA . ALA B 1 241 ? 14.742 -4.508 -7.375 1 98.12 241 ALA B CA 1
ATOM 4591 C C . ALA B 1 241 ? 16.062 -4.477 -6.613 1 98.12 241 ALA B C 1
ATOM 4593 O O . ALA B 1 241 ? 16.281 -3.613 -5.758 1 98.12 241 ALA B O 1
ATOM 4594 N N . ARG B 1 242 ? 16.984 -5.32 -6.949 1 97.06 242 ARG B N 1
ATOM 4595 C CA . ARG B 1 242 ? 18.281 -5.395 -6.293 1 97.06 242 ARG B CA 1
ATOM 4596 C C . ARG B 1 242 ? 19.125 -4.16 -6.602 1 97.06 242 ARG B C 1
ATOM 4598 O O . ARG B 1 242 ? 19.875 -3.686 -5.75 1 97.06 242 ARG B O 1
ATOM 4605 N N . THR B 1 243 ? 18.969 -3.746 -7.793 1 97.56 243 THR B N 1
ATOM 4606 C CA . THR B 1 243 ? 19.688 -2.533 -8.164 1 97.56 243 THR B CA 1
ATOM 4607 C C . THR B 1 243 ? 19.281 -1.37 -7.262 1 97.56 243 THR B C 1
ATOM 4609 O O . THR B 1 243 ? 20.141 -0.604 -6.816 1 97.56 243 THR B O 1
ATOM 4612 N N . TYR B 1 244 ? 18.078 -1.22 -7.02 1 97.94 244 TYR B N 1
ATOM 4613 C CA . TYR B 1 244 ? 17.609 -0.125 -6.176 1 97.94 244 TYR B CA 1
ATOM 4614 C C . TYR B 1 244 ? 17.922 -0.395 -4.711 1 97.94 244 TYR B C 1
ATOM 4616 O O . TYR B 1 244 ? 18.141 0.539 -3.93 1 97.94 244 TYR B O 1
ATOM 4624 N N . LEU B 1 245 ? 17.953 -1.67 -4.324 1 97.5 245 LEU B N 1
ATOM 4625 C CA . LEU B 1 245 ? 18.422 -2.01 -2.986 1 97.5 245 LEU B CA 1
ATOM 4626 C C . LEU B 1 245 ? 19.859 -1.548 -2.777 1 97.5 245 LEU B C 1
ATOM 4628 O O . LEU B 1 245 ? 20.188 -1 -1.725 1 97.5 245 LEU B O 1
ATOM 4632 N N . ASP B 1 246 ? 20.625 -1.767 -3.768 1 96.31 246 ASP B N 1
ATOM 4633 C CA . ASP B 1 246 ? 22.016 -1.338 -3.711 1 96.31 246 ASP B CA 1
ATOM 4634 C C . ASP B 1 246 ? 22.125 0.185 -3.67 1 96.31 246 ASP B C 1
ATOM 4636 O O . ASP B 1 246 ? 22.938 0.736 -2.934 1 96.31 246 ASP B O 1
ATOM 4640 N N . ALA B 1 247 ? 21.312 0.848 -4.449 1 96.56 247 ALA B N 1
ATOM 4641 C CA . ALA B 1 247 ? 21.297 2.309 -4.434 1 96.56 247 ALA B CA 1
ATOM 4642 C C . ALA B 1 247 ? 20.875 2.832 -3.059 1 96.56 247 ALA B C 1
ATOM 4644 O O . ALA B 1 247 ? 21.422 3.838 -2.586 1 96.56 247 ALA B O 1
ATOM 4645 N N . MET B 1 248 ? 19.938 2.186 -2.477 1 95.19 248 MET B N 1
ATOM 4646 C CA . MET B 1 248 ? 19.5 2.518 -1.128 1 95.19 248 MET B CA 1
ATOM 4647 C C . MET B 1 248 ? 20.641 2.381 -0.126 1 95.19 248 MET B C 1
ATOM 4649 O O . MET B 1 248 ? 20.859 3.273 0.696 1 95.19 248 MET B O 1
ATOM 4653 N N . ALA B 1 249 ? 21.359 1.335 -0.176 1 93.69 249 ALA B N 1
ATOM 4654 C CA . ALA B 1 249 ? 22.484 1.068 0.716 1 93.69 249 ALA B CA 1
ATOM 4655 C C . ALA B 1 249 ? 23.594 2.104 0.53 1 93.69 249 ALA B C 1
ATOM 4657 O O . ALA B 1 249 ? 24.25 2.502 1.495 1 93.69 249 ALA B O 1
ATOM 4658 N N . ALA B 1 250 ? 23.766 2.492 -0.669 1 94.62 250 ALA B N 1
ATOM 4659 C CA . ALA B 1 250 ? 24.781 3.494 -0.973 1 94.62 250 ALA B CA 1
ATOM 4660 C C . ALA B 1 250 ? 24.469 4.82 -0.281 1 94.62 250 ALA B C 1
ATOM 4662 O O . ALA B 1 250 ? 25.375 5.586 0.044 1 94.62 250 ALA B O 1
ATOM 4663 N N . GLU B 1 251 ? 23.234 5.117 -0.026 1 91.56 251 GLU B N 1
ATOM 4664 C CA . GLU B 1 251 ? 22.812 6.332 0.661 1 91.56 251 GLU B CA 1
ATOM 4665 C C . GLU B 1 251 ? 22.75 6.121 2.172 1 91.56 251 GLU B C 1
ATOM 4667 O O . GLU B 1 251 ? 22.297 7 2.906 1 91.56 251 GLU B O 1
ATOM 4672 N N . GLY B 1 252 ? 23.125 4.934 2.564 1 87.81 252 GLY B N 1
ATOM 4673 C CA . GLY B 1 252 ? 23.125 4.625 3.986 1 87.81 252 GLY B CA 1
ATOM 4674 C C . GLY B 1 252 ? 21.75 4.277 4.527 1 87.81 252 GLY B C 1
ATOM 4675 O O . GLY B 1 252 ? 21.516 4.398 5.73 1 87.81 252 GLY B O 1
ATOM 4676 N N . LEU B 1 253 ? 20.859 3.994 3.65 1 89.88 253 LEU B N 1
ATOM 4677 C CA . LEU B 1 253 ? 19.5 3.609 4.035 1 89.88 253 LEU B CA 1
ATOM 4678 C C . LEU B 1 253 ? 19.328 2.098 3.941 1 89.88 253 LEU B C 1
ATOM 4680 O O . LEU B 1 253 ? 19.984 1.438 3.135 1 89.88 253 LEU B O 1
ATOM 4684 N N . PHE B 1 254 ? 18.328 1.571 4.789 1 90.56 254 PHE B N 1
ATOM 4685 C CA . PHE B 1 254 ? 18.078 0.134 4.762 1 90.56 254 PHE B CA 1
ATOM 4686 C C . PHE B 1 254 ? 16.578 -0.159 4.707 1 90.56 254 PHE B C 1
ATOM 4688 O O . PHE B 1 254 ? 15.781 0.548 5.324 1 90.56 254 PHE B O 1
ATOM 4695 N N . PRO B 1 255 ? 16.281 -1.267 4.082 1 94.25 255 PRO B N 1
ATOM 4696 C CA . PRO B 1 255 ? 14.859 -1.608 3.889 1 94.25 255 PRO B CA 1
ATOM 4697 C C . PRO B 1 255 ? 14.172 -2.023 5.188 1 94.25 255 PRO B C 1
ATOM 4699 O O . PRO B 1 255 ? 14.844 -2.383 6.16 1 94.25 255 PRO B O 1
ATOM 4702 N N . ASP B 1 256 ? 12.875 -1.885 5.145 1 92.12 256 ASP B N 1
ATOM 4703 C CA . ASP B 1 256 ? 12.094 -2.41 6.254 1 92.12 256 ASP B CA 1
ATOM 4704 C C . ASP B 1 256 ? 11.75 -3.881 6.039 1 92.12 256 ASP B C 1
ATOM 4706 O O . ASP B 1 256 ? 12.156 -4.477 5.039 1 92.12 256 ASP B O 1
ATOM 4710 N N . VAL B 1 257 ? 11.078 -4.465 6.961 1 93.38 257 VAL B N 1
ATOM 4711 C CA . VAL B 1 257 ? 10.82 -5.902 6.992 1 93.38 257 VAL B CA 1
ATOM 4712 C C . VAL B 1 257 ? 9.977 -6.301 5.785 1 93.38 257 VAL B C 1
ATOM 4714 O O . VAL B 1 257 ? 10.211 -7.348 5.172 1 93.38 257 VAL B O 1
ATOM 4717 N N . ILE B 1 258 ? 9.023 -5.527 5.391 1 94.38 258 ILE B N 1
ATOM 4718 C CA . ILE B 1 258 ? 8.125 -5.816 4.281 1 94.38 258 ILE B CA 1
ATOM 4719 C C . ILE B 1 258 ? 8.906 -5.863 2.975 1 94.38 258 ILE B C 1
ATOM 4721 O O . ILE B 1 258 ? 8.719 -6.77 2.162 1 94.38 258 ILE B O 1
ATOM 4725 N N . THR B 1 259 ? 9.758 -4.91 2.848 1 96.44 259 THR B N 1
ATOM 4726 C CA . THR B 1 259 ? 10.562 -4.805 1.636 1 96.44 259 THR B CA 1
ATOM 4727 C C . THR B 1 259 ? 11.539 -5.973 1.529 1 96.44 259 THR B C 1
ATOM 4729 O O . THR B 1 259 ? 11.648 -6.602 0.473 1 96.44 259 THR B O 1
ATOM 4732 N N . TYR B 1 260 ? 12.227 -6.289 2.629 1 96.69 260 TYR B N 1
ATOM 4733 C CA . TYR B 1 260 ? 13.102 -7.457 2.635 1 96.69 260 TYR B CA 1
ATOM 4734 C C . TYR B 1 260 ? 12.328 -8.719 2.283 1 96.69 260 TYR B C 1
ATOM 4736 O O . TYR B 1 260 ? 12.773 -9.508 1.443 1 96.69 260 TYR B O 1
ATOM 4744 N N . THR B 1 261 ? 11.234 -8.859 2.904 1 96.38 261 THR B N 1
ATOM 4745 C CA . THR B 1 261 ? 10.43 -10.07 2.732 1 96.38 261 THR B CA 1
ATOM 4746 C C . THR B 1 261 ? 9.953 -10.203 1.289 1 96.38 261 THR B C 1
ATOM 4748 O O . THR B 1 261 ? 9.992 -11.289 0.712 1 96.38 261 THR B O 1
ATOM 4751 N N . SER B 1 262 ? 9.492 -9.125 0.755 1 96.88 262 SER B N 1
ATOM 4752 C CA . SER B 1 262 ? 9.016 -9.148 -0.623 1 96.88 262 SER B CA 1
ATOM 4753 C C . SER B 1 262 ? 10.133 -9.508 -1.594 1 96.88 262 SER B C 1
ATOM 4755 O O . SER B 1 262 ? 9.914 -10.25 -2.555 1 96.88 262 SER B O 1
ATOM 4757 N N . LEU B 1 263 ? 11.266 -8.969 -1.373 1 97.75 263 LEU B N 1
ATOM 4758 C CA . LEU B 1 263 ? 12.406 -9.273 -2.234 1 97.75 263 LEU B CA 1
ATOM 4759 C C . LEU B 1 263 ? 12.797 -10.742 -2.121 1 97.75 263 LEU B C 1
ATOM 4761 O O . LEU B 1 263 ? 13.078 -11.391 -3.131 1 97.75 263 LEU B O 1
ATOM 4765 N N . MET B 1 264 ? 12.828 -11.258 -0.937 1 97.75 264 MET B N 1
ATOM 4766 C CA . MET B 1 264 ? 13.109 -12.68 -0.731 1 97.75 264 MET B CA 1
ATOM 4767 C C . MET B 1 264 ? 12.109 -13.547 -1.485 1 97.75 264 MET B C 1
ATOM 4769 O O . MET B 1 264 ? 12.492 -14.539 -2.113 1 97.75 264 MET B O 1
ATOM 4773 N N . ASN B 1 265 ? 10.883 -13.164 -1.349 1 96.75 265 ASN B N 1
ATOM 4774 C CA . ASN B 1 265 ? 9.844 -13.906 -2.059 1 96.75 265 ASN B CA 1
ATOM 4775 C C . ASN B 1 265 ? 10.086 -13.914 -3.564 1 96.75 265 ASN B C 1
ATOM 4777 O O . ASN B 1 265 ? 9.992 -14.953 -4.211 1 96.75 265 ASN B O 1
ATOM 4781 N N . GLY B 1 266 ? 10.391 -12.719 -4.055 1 96.69 266 GLY B N 1
ATOM 4782 C CA . GLY B 1 266 ? 10.695 -12.633 -5.477 1 96.69 266 GLY B CA 1
ATOM 4783 C C . GLY B 1 266 ? 11.875 -13.492 -5.887 1 96.69 266 GLY B C 1
ATOM 4784 O O . GLY B 1 266 ? 11.828 -14.156 -6.926 1 96.69 266 GLY B O 1
ATOM 4785 N N . MET B 1 267 ? 12.828 -13.539 -5.113 1 97.19 267 MET B N 1
ATOM 4786 C CA . MET B 1 267 ? 14.023 -14.336 -5.379 1 97.19 267 MET B CA 1
ATOM 4787 C C . MET B 1 267 ? 13.695 -15.828 -5.363 1 97.19 267 MET B C 1
ATOM 4789 O O . MET B 1 267 ? 14.141 -16.578 -6.238 1 97.19 267 MET B O 1
ATOM 4793 N N . CYS B 1 268 ? 12.914 -16.234 -4.441 1 96.5 268 CYS B N 1
ATOM 4794 C CA . CYS B 1 268 ? 12.531 -17.625 -4.336 1 96.5 268 CYS B CA 1
ATOM 4795 C C . CYS B 1 268 ? 11.695 -18.062 -5.535 1 96.5 268 CYS B C 1
ATOM 4797 O O . CYS B 1 268 ? 11.875 -19.172 -6.055 1 96.5 268 CYS B O 1
ATOM 4799 N N . VAL B 1 269 ? 10.82 -17.25 -5.961 1 94.25 269 VAL B N 1
ATOM 4800 C CA . VAL B 1 269 ? 9.969 -17.547 -7.102 1 94.25 269 VAL B CA 1
ATOM 4801 C C . VAL B 1 269 ? 10.82 -17.688 -8.359 1 94.25 269 VAL B C 1
ATOM 4803 O O . VAL B 1 269 ? 10.516 -18.5 -9.234 1 94.25 269 VAL B O 1
ATOM 4806 N N . LYS B 1 270 ? 11.898 -16.953 -8.398 1 94.69 270 LYS B N 1
ATOM 4807 C CA . LYS B 1 270 ? 12.789 -17.031 -9.555 1 94.69 270 LYS B CA 1
ATOM 4808 C C . LYS B 1 270 ? 13.805 -18.156 -9.398 1 94.69 270 LYS B C 1
ATOM 4810 O O . LYS B 1 270 ? 14.703 -18.312 -10.219 1 94.69 270 LYS B O 1
ATOM 4815 N N . GLY B 1 271 ? 13.727 -18.875 -8.281 1 95.25 271 GLY B N 1
ATOM 4816 C CA . GLY B 1 271 ? 14.562 -20.047 -8.078 1 95.25 271 GLY B CA 1
ATOM 4817 C C . GLY B 1 271 ? 15.836 -19.75 -7.312 1 95.25 271 GLY B C 1
ATOM 4818 O O . GLY B 1 271 ? 16.719 -20.594 -7.207 1 95.25 271 GLY B O 1
ATOM 4819 N N . ASP B 1 272 ? 15.922 -18.531 -6.891 1 96.25 272 ASP B N 1
ATOM 4820 C CA . ASP B 1 272 ? 17.125 -18.156 -6.156 1 96.25 272 ASP B CA 1
ATOM 4821 C C . ASP B 1 272 ? 16.875 -18.188 -4.648 1 96.25 272 ASP B C 1
ATOM 4823 O O . ASP B 1 272 ? 17.031 -17.172 -3.967 1 96.25 272 ASP B O 1
ATOM 4827 N N . ALA B 1 273 ? 16.672 -19.312 -4.105 1 96.69 273 ALA B N 1
ATOM 4828 C CA . ALA B 1 273 ? 16.375 -19.484 -2.686 1 96.69 273 ALA B CA 1
ATOM 4829 C C . ALA B 1 273 ? 17.609 -19.266 -1.832 1 96.69 273 ALA B C 1
ATOM 4831 O O . ALA B 1 273 ? 17.531 -18.75 -0.717 1 96.69 273 ALA B O 1
ATOM 4832 N N . LEU B 1 274 ? 18.734 -19.672 -2.311 1 96.25 274 LEU B N 1
ATOM 4833 C CA . LEU B 1 274 ? 19.969 -19.484 -1.553 1 96.25 274 LEU B CA 1
ATOM 4834 C C . LEU B 1 274 ? 20.312 -18 -1.448 1 96.25 274 LEU B C 1
ATOM 4836 O O . LEU B 1 274 ? 20.797 -17.547 -0.413 1 96.25 274 LEU B O 1
ATOM 4840 N N . GLY B 1 275 ? 20.078 -17.359 -2.547 1 96.81 275 GLY B N 1
ATOM 4841 C CA . GLY B 1 275 ? 20.234 -15.906 -2.479 1 96.81 275 GLY B CA 1
ATOM 4842 C C . GLY B 1 275 ? 19.312 -15.258 -1.466 1 96.81 275 GLY B C 1
ATOM 4843 O O . GLY B 1 275 ? 19.719 -14.305 -0.781 1 96.81 275 GLY B O 1
ATOM 4844 N N . ALA B 1 276 ? 18.141 -15.688 -1.412 1 97.88 276 ALA B N 1
ATOM 4845 C CA . ALA B 1 276 ? 17.172 -15.188 -0.442 1 97.88 276 ALA B CA 1
ATOM 4846 C C . ALA B 1 276 ? 17.641 -15.422 0.987 1 97.88 276 ALA B C 1
ATOM 4848 O O . ALA B 1 276 ? 17.453 -14.578 1.865 1 97.88 276 ALA B O 1
ATOM 4849 N N . LEU B 1 277 ? 18.297 -16.531 1.229 1 97 277 LEU B N 1
ATOM 4850 C CA . LEU B 1 277 ? 18.844 -16.844 2.545 1 97 277 LEU B CA 1
ATOM 4851 C C . LEU B 1 277 ? 19.953 -15.867 2.91 1 97 277 LEU B C 1
ATOM 4853 O O . LEU B 1 277 ? 20.062 -15.438 4.062 1 97 277 LEU B O 1
ATOM 4857 N N . LYS B 1 278 ? 20.719 -15.602 1.968 1 96.69 278 LYS B N 1
ATOM 4858 C CA . LYS B 1 278 ? 21.766 -14.609 2.191 1 96.69 278 LYS B CA 1
ATOM 4859 C C . LYS B 1 278 ? 21.172 -13.25 2.527 1 96.69 278 LYS B C 1
ATOM 4861 O O . LYS B 1 278 ? 21.719 -12.508 3.35 1 96.69 278 LYS B O 1
ATOM 4866 N N . LEU B 1 279 ? 20.141 -12.945 1.868 1 97.31 279 LEU B N 1
ATOM 4867 C CA . LEU B 1 279 ? 19.469 -11.68 2.131 1 97.31 279 LEU B CA 1
ATOM 4868 C C . LEU B 1 279 ? 18.906 -11.641 3.553 1 97.31 279 LEU B C 1
ATOM 4870 O O . LEU B 1 279 ? 18.891 -10.586 4.184 1 97.31 279 LEU B O 1
ATOM 4874 N N . LEU B 1 280 ? 18.406 -12.766 4.023 1 97 280 LEU B N 1
ATOM 4875 C CA . LEU B 1 280 ? 17.969 -12.852 5.41 1 97 280 LEU B CA 1
ATOM 4876 C C . LEU B 1 280 ? 19.109 -12.516 6.367 1 97 280 LEU B C 1
ATOM 4878 O O . LEU B 1 280 ? 18.906 -11.789 7.348 1 97 280 LEU B O 1
ATOM 4882 N N . GLU B 1 281 ? 20.188 -13.008 6.078 1 95.25 281 GLU B N 1
ATOM 4883 C CA . GLU B 1 281 ? 21.359 -12.711 6.902 1 95.25 281 GLU B CA 1
ATOM 4884 C C . GLU B 1 281 ? 21.703 -11.227 6.867 1 95.25 281 GLU B C 1
ATOM 4886 O O . GLU B 1 281 ? 22.016 -10.633 7.898 1 95.25 281 GLU B O 1
ATOM 4891 N N . GLU B 1 282 ? 21.656 -10.711 5.73 1 94.94 282 GLU B N 1
ATOM 4892 C CA . GLU B 1 282 ? 21.891 -9.281 5.574 1 94.94 282 GLU B CA 1
ATOM 4893 C C . GLU B 1 282 ? 20.875 -8.461 6.363 1 94.94 282 GLU B C 1
ATOM 4895 O O . GLU B 1 282 ? 21.234 -7.457 6.984 1 94.94 282 GLU B O 1
ATOM 4900 N N . MET B 1 283 ? 19.656 -8.867 6.234 1 95.44 283 MET B N 1
ATOM 4901 C CA . MET B 1 283 ? 18.578 -8.211 6.961 1 95.44 283 MET B CA 1
ATOM 4902 C C . MET B 1 283 ? 18.875 -8.156 8.453 1 95.44 283 MET B C 1
ATOM 4904 O O . MET B 1 283 ? 18.766 -7.094 9.078 1 95.44 283 MET B O 1
ATOM 4908 N N . GLU B 1 284 ? 19.281 -9.234 9.008 1 93.69 284 GLU B N 1
ATOM 4909 C CA . GLU B 1 284 ? 19.609 -9.32 10.43 1 93.69 284 GLU B CA 1
ATOM 4910 C C . GLU B 1 284 ? 20.859 -8.508 10.766 1 93.69 284 GLU B C 1
ATOM 4912 O O . GLU B 1 284 ? 20.906 -7.848 11.805 1 93.69 284 GLU B O 1
ATOM 4917 N N . ALA B 1 285 ? 21.781 -8.531 9.945 1 93.31 285 ALA B N 1
ATOM 4918 C CA . ALA B 1 285 ? 23.031 -7.789 10.148 1 93.31 285 ALA B CA 1
ATOM 4919 C C . ALA B 1 285 ? 22.766 -6.285 10.172 1 93.31 285 ALA B C 1
ATOM 4921 O O . ALA B 1 285 ? 23.453 -5.547 10.883 1 93.31 285 ALA B O 1
ATOM 4922 N N . ASN B 1 286 ? 21.812 -5.867 9.453 1 90.94 286 ASN B N 1
ATOM 4923 C CA . ASN B 1 286 ? 21.484 -4.449 9.375 1 90.94 286 ASN B CA 1
ATOM 4924 C C . ASN B 1 286 ? 20.5 -4.043 10.477 1 90.94 286 ASN B C 1
ATOM 4926 O O . ASN B 1 286 ? 19.984 -2.926 10.461 1 90.94 286 ASN B O 1
ATOM 4930 N N . GLY B 1 287 ? 20.188 -4.992 11.273 1 87.88 287 GLY B N 1
ATOM 4931 C CA . GLY B 1 287 ? 19.391 -4.676 12.453 1 87.88 287 GLY B CA 1
ATOM 4932 C C . GLY B 1 287 ? 17.891 -4.82 12.227 1 87.88 287 GLY B C 1
ATOM 4933 O O . GLY B 1 287 ? 17.094 -4.363 13.039 1 87.88 287 GLY B O 1
ATOM 4934 N N . CYS B 1 288 ? 17.516 -5.363 11.125 1 90.69 288 CYS B N 1
ATOM 4935 C CA . CYS B 1 288 ? 16.109 -5.602 10.852 1 90.69 288 CYS B CA 1
ATOM 4936 C C . CYS B 1 288 ? 15.703 -7.023 11.227 1 90.69 288 CYS B C 1
ATOM 4938 O O . CYS B 1 288 ? 16.219 -7.988 10.664 1 90.69 288 CYS B O 1
ATOM 4940 N N . GLU B 1 289 ? 14.766 -7.113 12.117 1 90.19 289 GLU B N 1
ATOM 4941 C CA . GLU B 1 289 ? 14.344 -8.43 12.594 1 90.19 289 GLU B CA 1
ATOM 4942 C C . GLU B 1 289 ? 13.273 -9.023 11.688 1 90.19 289 GLU B C 1
ATOM 4944 O O . GLU B 1 289 ? 12.258 -8.375 11.414 1 90.19 289 GLU B O 1
ATOM 4949 N N . PRO B 1 290 ? 13.492 -10.25 11.312 1 93.38 290 PRO B N 1
ATOM 4950 C CA . PRO B 1 290 ? 12.461 -10.914 10.508 1 93.38 290 PRO B CA 1
ATOM 4951 C C . PRO B 1 290 ? 11.195 -11.203 11.305 1 93.38 290 PRO B C 1
ATOM 4953 O O . PRO B 1 290 ? 11.234 -11.266 12.539 1 93.38 290 PRO B O 1
ATOM 4956 N N . ASN B 1 291 ? 10.125 -11.289 10.594 1 90.19 291 ASN B N 1
ATOM 4957 C CA . ASN B 1 291 ? 8.859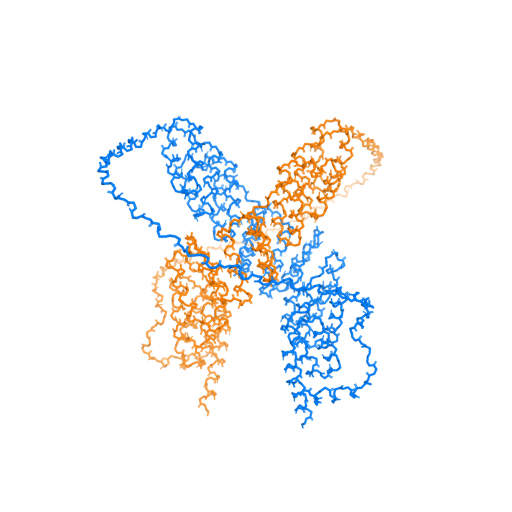 -11.664 11.219 1 90.19 291 ASN B CA 1
ATOM 4958 C C . ASN B 1 291 ? 8.367 -13.016 10.711 1 90.19 291 ASN B C 1
ATOM 4960 O O . ASN B 1 291 ? 9.086 -13.727 10.008 1 90.19 291 ASN B O 1
ATOM 4964 N N . ASP B 1 292 ? 7.152 -13.414 11.125 1 90.19 292 ASP B N 1
ATOM 4965 C CA . ASP B 1 292 ? 6.57 -14.695 10.758 1 90.19 292 ASP B CA 1
ATOM 4966 C C . ASP B 1 292 ? 6.453 -14.836 9.242 1 90.19 292 ASP B C 1
ATOM 4968 O O . ASP B 1 292 ? 6.73 -15.898 8.688 1 90.19 292 ASP B O 1
ATOM 4972 N N . ARG B 1 293 ? 6.117 -13.789 8.68 1 91.31 293 ARG B N 1
ATOM 4973 C CA . ARG B 1 293 ? 5.922 -13.828 7.234 1 91.31 293 ARG B CA 1
ATOM 4974 C C . ARG B 1 293 ? 7.25 -14.023 6.508 1 91.31 293 ARG B C 1
ATOM 4976 O O . ARG B 1 293 ? 7.309 -14.719 5.488 1 91.31 293 ARG B O 1
ATOM 4983 N N . THR B 1 294 ? 8.227 -13.359 7.008 1 94.75 294 THR B N 1
ATOM 4984 C CA . THR B 1 294 ? 9.555 -13.5 6.418 1 94.75 294 THR B CA 1
ATOM 4985 C C . THR B 1 294 ? 10.008 -14.961 6.441 1 94.75 294 THR B C 1
ATOM 4987 O O . THR B 1 294 ? 10.406 -15.508 5.41 1 94.75 294 THR B O 1
ATOM 4990 N N . TYR B 1 295 ? 9.859 -15.57 7.566 1 93.94 295 TYR B N 1
ATOM 4991 C CA . TYR B 1 295 ? 10.281 -16.953 7.715 1 93.94 295 TYR B CA 1
ATOM 4992 C C . TYR B 1 295 ? 9.406 -17.891 6.883 1 93.94 295 TYR B C 1
ATOM 4994 O O . TYR B 1 295 ? 9.898 -18.812 6.234 1 93.94 295 TYR B O 1
ATOM 5002 N N . ASN B 1 296 ? 8.141 -17.641 6.926 1 93.19 296 ASN B N 1
ATOM 5003 C CA . ASN B 1 296 ? 7.219 -18.438 6.133 1 93.19 296 ASN B CA 1
ATOM 5004 C C . ASN B 1 296 ? 7.559 -18.375 4.645 1 93.19 296 ASN B C 1
ATOM 5006 O O . ASN B 1 296 ? 7.574 -19.406 3.965 1 93.19 296 ASN B O 1
ATOM 5010 N N . THR B 1 297 ? 7.785 -17.219 4.215 1 94.12 297 THR B N 1
ATOM 5011 C CA . THR B 1 297 ? 8.117 -16.984 2.811 1 94.12 297 THR B CA 1
ATOM 5012 C C . THR B 1 297 ? 9.414 -17.719 2.441 1 94.12 297 THR B C 1
ATOM 5014 O O . THR B 1 297 ? 9.484 -18.391 1.415 1 94.12 297 THR B O 1
ATOM 5017 N N . LEU B 1 298 ? 10.391 -17.578 3.254 1 95.69 298 LEU B N 1
ATOM 5018 C CA . LEU B 1 298 ? 11.688 -18.188 2.988 1 95.69 298 LEU B CA 1
ATOM 5019 C C . LEU B 1 298 ? 11.594 -19.719 3.053 1 95.69 298 LEU B C 1
ATOM 5021 O O . LEU B 1 298 ? 12.156 -20.406 2.203 1 95.69 298 LEU B O 1
ATOM 5025 N N . LEU B 1 299 ? 10.914 -20.188 4.039 1 95.56 299 LEU B N 1
ATOM 5026 C CA . LEU B 1 299 ? 10.758 -21.625 4.215 1 95.56 299 LEU B CA 1
ATOM 5027 C C . LEU B 1 299 ? 10.039 -22.25 3.023 1 95.56 299 LEU B C 1
ATOM 5029 O O . LEU B 1 299 ? 10.477 -23.281 2.494 1 95.56 299 LEU B O 1
ATOM 5033 N N . MET B 1 300 ? 8.984 -21.656 2.592 1 95.12 300 MET B N 1
ATOM 5034 C CA . MET B 1 300 ? 8.258 -22.156 1.431 1 95.12 300 MET B CA 1
ATOM 5035 C C . MET B 1 300 ? 9.109 -22.062 0.17 1 95.12 300 MET B C 1
ATOM 5037 O O . MET B 1 300 ? 9.094 -22.969 -0.669 1 95.12 300 MET B O 1
ATOM 5041 N N . GLY B 1 301 ? 9.852 -20.984 0.129 1 96.06 301 GLY B N 1
ATOM 5042 C CA . GLY B 1 301 ? 10.758 -20.844 -0.998 1 96.06 301 GLY B CA 1
ATOM 5043 C C . GLY B 1 301 ? 11.82 -21.922 -1.047 1 96.06 301 GLY B C 1
ATOM 5044 O O . GLY B 1 301 ? 12.109 -22.469 -2.113 1 96.06 301 GLY B O 1
ATOM 5045 N N . LEU B 1 302 ? 12.336 -22.266 0.028 1 96.19 302 LEU B N 1
ATOM 5046 C CA . LEU B 1 302 ? 13.359 -23.297 0.117 1 96.19 302 LEU B CA 1
ATOM 5047 C C . LEU B 1 302 ? 12.773 -24.672 -0.217 1 96.19 302 LEU B C 1
ATOM 5049 O O . LEU B 1 302 ? 13.422 -25.484 -0.897 1 96.19 302 LEU B O 1
ATOM 5053 N N . CYS B 1 303 ? 11.555 -24.906 0.208 1 94.69 303 CYS B N 1
ATOM 5054 C CA . CYS B 1 303 ? 10.875 -26.156 -0.1 1 94.69 303 CYS B CA 1
ATOM 5055 C C . CYS B 1 303 ? 10.617 -26.281 -1.597 1 94.69 303 CYS B C 1
ATOM 5057 O O . CYS B 1 303 ? 10.883 -27.328 -2.189 1 94.69 303 CYS B O 1
ATOM 5059 N N . ARG B 1 304 ? 10.203 -25.266 -2.17 1 93.62 304 ARG B N 1
ATOM 5060 C CA . ARG B 1 304 ? 9.891 -25.281 -3.596 1 93.62 304 ARG B CA 1
ATOM 5061 C C . ARG B 1 304 ? 11.148 -25.453 -4.434 1 93.62 304 ARG B C 1
ATOM 5063 O O . ARG B 1 304 ? 11.109 -26.062 -5.504 1 93.62 304 ARG B O 1
ATOM 5070 N N . ASN B 1 305 ? 12.195 -24.953 -3.914 1 95.25 305 ASN B N 1
ATOM 5071 C CA . ASN B 1 305 ? 13.469 -25.031 -4.633 1 95.25 305 ASN B CA 1
ATOM 5072 C C . ASN B 1 305 ? 14.281 -26.25 -4.203 1 95.25 305 ASN B C 1
ATOM 5074 O O . ASN B 1 305 ? 15.469 -26.344 -4.516 1 95.25 305 ASN B O 1
ATOM 5078 N N . ARG B 1 306 ? 13.711 -27.109 -3.373 1 93.5 306 ARG B N 1
ATOM 5079 C CA . ARG B 1 306 ? 14.266 -28.406 -2.971 1 93.5 306 ARG B CA 1
ATOM 5080 C C . ARG B 1 306 ? 15.547 -28.219 -2.158 1 93.5 306 ARG B C 1
ATOM 5082 O O . ARG B 1 306 ? 16.516 -28.969 -2.338 1 93.5 306 ARG B O 1
ATOM 5089 N N . LYS B 1 307 ? 15.586 -27.141 -1.48 1 96.06 307 LYS B N 1
ATOM 5090 C CA . LYS B 1 307 ? 16.672 -26.922 -0.532 1 96.06 307 LYS B CA 1
ATOM 5091 C C . LYS B 1 307 ? 16.234 -27.219 0.896 1 96.06 307 LYS B C 1
ATOM 5093 O O . LYS B 1 307 ? 16.266 -26.359 1.766 1 96.06 307 LYS B O 1
ATOM 5098 N N . LEU B 1 308 ? 16.047 -28.438 1.191 1 95.69 308 LEU B N 1
ATOM 5099 C CA . LEU B 1 308 ? 15.344 -28.859 2.398 1 95.69 308 LEU B CA 1
ATOM 5100 C C . LEU B 1 308 ? 16.25 -28.781 3.617 1 95.69 308 LEU B C 1
ATOM 5102 O O . LEU B 1 308 ? 15.797 -28.516 4.73 1 95.69 308 LEU B O 1
ATOM 5106 N N . ASP B 1 309 ? 17.516 -29.031 3.447 1 94.75 309 ASP B N 1
ATOM 5107 C CA . ASP B 1 309 ? 18.453 -28.891 4.566 1 94.75 309 ASP B CA 1
ATOM 5108 C C . ASP B 1 309 ? 18.391 -27.484 5.145 1 94.75 309 ASP B C 1
ATOM 5110 O O . ASP B 1 309 ? 18.328 -27.312 6.363 1 94.75 309 ASP B O 1
ATOM 5114 N N . LYS B 1 310 ? 18.406 -26.641 4.215 1 95.94 310 LYS B N 1
ATOM 5115 C CA . LYS B 1 310 ? 18.344 -25.234 4.633 1 95.94 310 LYS B CA 1
ATOM 5116 C C . LYS B 1 310 ? 16.969 -24.891 5.176 1 95.94 310 LYS B C 1
ATOM 5118 O O . LYS B 1 310 ? 16.844 -24.062 6.09 1 95.94 310 LYS B O 1
ATOM 5123 N N . ALA B 1 311 ? 15.953 -25.422 4.621 1 96.5 311 ALA B N 1
ATOM 5124 C CA . ALA B 1 311 ? 14.594 -25.203 5.105 1 96.5 311 ALA B CA 1
ATOM 5125 C C . ALA B 1 311 ? 14.453 -25.625 6.566 1 96.5 311 ALA B C 1
ATOM 5127 O O . ALA B 1 311 ? 13.82 -24.922 7.359 1 96.5 311 ALA B O 1
ATOM 5128 N N . VAL B 1 312 ? 15.039 -26.719 6.871 1 95 312 VAL B N 1
ATOM 5129 C CA . VAL B 1 312 ? 14.992 -27.234 8.234 1 95 312 VAL B CA 1
ATOM 5130 C C . VAL B 1 312 ? 15.727 -26.266 9.172 1 95 312 VAL B C 1
ATOM 5132 O O . VAL B 1 312 ? 15.266 -26 10.281 1 95 312 VAL B O 1
ATOM 5135 N N . GLU B 1 313 ? 16.812 -25.781 8.758 1 94.31 313 GLU B N 1
ATOM 5136 C CA . GLU B 1 313 ? 17.562 -24.812 9.555 1 94.31 313 GLU B CA 1
ATOM 5137 C C . GLU B 1 313 ? 16.734 -23.562 9.82 1 94.31 313 GLU B C 1
ATOM 5139 O O . GLU B 1 313 ? 16.719 -23.047 10.945 1 94.31 313 GLU B O 1
ATOM 5144 N N . VAL B 1 314 ? 16.156 -23.047 8.789 1 95.38 314 VAL B N 1
ATOM 5145 C CA . VAL B 1 314 ? 15.336 -21.844 8.906 1 95.38 314 VAL B CA 1
ATOM 5146 C C . VAL B 1 314 ? 14.164 -22.109 9.852 1 95.38 314 VAL B C 1
ATOM 5148 O O . VAL B 1 314 ? 13.805 -21.266 10.664 1 95.38 314 VAL B O 1
ATOM 5151 N N . TYR B 1 315 ? 13.586 -23.25 9.68 1 95.31 315 TYR B N 1
ATOM 5152 C CA . TYR B 1 315 ? 12.477 -23.625 10.547 1 95.31 315 TYR B CA 1
ATOM 5153 C C . TYR B 1 315 ? 12.906 -23.641 12.008 1 95.31 315 TYR B C 1
ATOM 5155 O O . TYR B 1 315 ? 12.188 -23.156 12.875 1 95.31 315 TYR B O 1
ATOM 5163 N N . LYS B 1 316 ? 14.016 -24.172 12.258 1 92.38 316 LYS B N 1
ATOM 5164 C CA . LYS B 1 316 ? 14.539 -24.203 13.617 1 92.38 316 LYS B CA 1
ATOM 5165 C C . LYS B 1 316 ? 14.75 -22.781 14.156 1 92.38 316 LYS B C 1
ATOM 5167 O O . LYS B 1 316 ? 14.445 -22.5 15.312 1 92.38 316 LYS B O 1
ATOM 5172 N N . SER B 1 317 ? 15.242 -21.938 13.32 1 91.19 317 SER B N 1
ATOM 5173 C CA . SER B 1 317 ? 15.43 -20.547 13.695 1 91.19 317 SER B CA 1
ATOM 5174 C C . SER B 1 317 ? 14.094 -19.875 14.023 1 91.19 317 SER B C 1
ATOM 5176 O O . SER B 1 317 ? 14 -19.094 14.969 1 91.19 317 SER B O 1
ATOM 5178 N N . MET B 1 318 ? 13.164 -20.141 13.211 1 92.19 318 MET B N 1
ATOM 5179 C CA . MET B 1 318 ? 11.828 -19.594 13.406 1 92.19 318 MET B CA 1
ATOM 5180 C C . MET B 1 318 ? 11.25 -20.016 14.75 1 92.19 318 MET B C 1
ATOM 5182 O O . MET B 1 318 ? 10.75 -19.188 15.508 1 92.19 318 MET B O 1
ATOM 5186 N N . VAL B 1 319 ? 11.336 -21.25 15.031 1 90.25 319 VAL B N 1
ATOM 5187 C CA . VAL B 1 319 ? 10.82 -21.812 16.281 1 90.25 319 VAL B CA 1
ATOM 5188 C C . VAL B 1 319 ? 11.609 -21.25 17.453 1 90.25 319 VAL B C 1
ATOM 5190 O O . VAL B 1 319 ? 11.031 -20.922 18.5 1 90.25 319 VAL B O 1
ATOM 5193 N N . GLY B 1 320 ? 12.852 -21.156 17.281 1 90.5 320 GLY B N 1
ATOM 5194 C CA . GLY B 1 320 ? 13.703 -20.578 18.312 1 90.5 320 GLY B CA 1
ATOM 5195 C C . GLY B 1 320 ? 13.344 -19.141 18.656 1 90.5 320 GLY B C 1
ATOM 5196 O O . GLY B 1 320 ? 13.516 -18.703 19.797 1 90.5 320 GLY B O 1
ATOM 5197 N N . ALA B 1 321 ? 12.891 -18.422 17.719 1 88.88 321 ALA B N 1
ATOM 5198 C CA . ALA B 1 321 ? 12.508 -17.016 17.906 1 88.88 321 ALA B CA 1
ATOM 5199 C C . ALA B 1 321 ? 11.078 -16.906 18.422 1 88.88 321 ALA B C 1
ATOM 5201 O O . ALA B 1 321 ? 10.547 -15.797 18.547 1 88.88 321 ALA B O 1
ATOM 5202 N N . GLY B 1 322 ? 10.445 -18.031 18.609 1 88.19 322 GLY B N 1
ATOM 5203 C CA . GLY B 1 322 ? 9.102 -18.047 19.156 1 88.19 322 GLY B CA 1
ATOM 5204 C C . GLY B 1 322 ? 8.023 -17.812 18.125 1 88.19 322 GLY B C 1
ATOM 5205 O O . GLY B 1 322 ? 6.902 -17.422 18.469 1 88.19 322 GLY B O 1
ATOM 5206 N N . MET B 1 323 ? 8.383 -18.016 16.875 1 89.06 323 MET B N 1
ATOM 5207 C CA . MET B 1 323 ? 7.43 -17.812 15.797 1 89.06 323 MET B CA 1
ATOM 5208 C C . MET B 1 323 ? 6.852 -19.125 15.305 1 89.06 323 MET B C 1
ATOM 5210 O O . MET B 1 323 ? 7.359 -20.203 15.648 1 89.06 323 MET B O 1
ATOM 5214 N N . LYS B 1 324 ? 5.703 -18.969 14.508 1 86.75 324 LYS B N 1
ATOM 5215 C CA . LYS B 1 324 ? 5.02 -20.172 14.039 1 86.75 324 LYS B CA 1
ATOM 5216 C C . LYS B 1 324 ? 4.746 -20.094 12.539 1 86.75 324 LYS B C 1
ATOM 5218 O O . LYS B 1 324 ? 4.57 -19.016 11.984 1 86.75 324 LYS B O 1
ATOM 5223 N N . LEU B 1 325 ? 4.723 -21.312 12.008 1 89.06 325 LEU B N 1
ATOM 5224 C CA . LEU B 1 325 ? 4.324 -21.422 10.609 1 89.06 325 LEU B CA 1
ATOM 5225 C C . LEU B 1 325 ? 2.807 -21.344 10.469 1 89.06 325 LEU B C 1
ATOM 5227 O O . LEU B 1 325 ? 2.078 -21.812 11.352 1 89.06 325 LEU B O 1
ATOM 5231 N N . GLU B 1 326 ? 2.451 -20.828 9.32 1 85.25 326 GLU B N 1
ATOM 5232 C CA . GLU B 1 326 ? 1.026 -20.875 9 1 85.25 326 GLU B CA 1
ATOM 5233 C C . GLU B 1 326 ? 0.588 -22.297 8.672 1 85.25 326 GLU B C 1
ATOM 5235 O O . GLU B 1 326 ? 1.363 -23.078 8.109 1 85.25 326 GLU B O 1
ATOM 5240 N N . PRO B 1 327 ? -0.628 -22.594 8.914 1 82.94 327 PRO B N 1
ATOM 5241 C CA . PRO B 1 327 ? -1.095 -23.969 8.766 1 82.94 327 PRO B CA 1
ATOM 5242 C C . PRO B 1 327 ? -0.852 -24.531 7.371 1 82.94 327 PRO B C 1
ATOM 5244 O O . PRO B 1 327 ? -0.32 -25.641 7.227 1 82.94 327 PRO B O 1
ATOM 5247 N N . PRO B 1 328 ? -1.192 -23.797 6.32 1 82.69 328 PRO B N 1
ATOM 5248 C CA . PRO B 1 328 ? -0.92 -24.375 5.004 1 82.69 328 PRO B CA 1
ATOM 5249 C C . PRO B 1 328 ? 0.568 -24.609 4.758 1 82.69 328 PRO B C 1
ATOM 5251 O O . PRO B 1 328 ? 0.938 -25.531 4.035 1 82.69 328 PRO B O 1
ATOM 5254 N N . ALA B 1 329 ? 1.302 -23.797 5.402 1 87.5 329 ALA B N 1
ATOM 5255 C CA . ALA B 1 329 ? 2.746 -23.938 5.242 1 87.5 329 ALA B CA 1
ATOM 5256 C C . ALA B 1 329 ? 3.26 -25.188 5.965 1 87.5 329 ALA B C 1
ATOM 5258 O O . ALA B 1 329 ? 4.195 -25.844 5.5 1 87.5 329 ALA B O 1
ATOM 5259 N N . TYR B 1 330 ? 2.6 -25.531 7.074 1 88.75 330 TYR B N 1
ATOM 5260 C CA . TYR B 1 330 ? 2.967 -26.75 7.801 1 88.75 330 TYR B CA 1
ATOM 5261 C C . TYR B 1 330 ? 2.758 -27.984 6.934 1 88.75 330 TYR B C 1
ATOM 5263 O O . TYR B 1 330 ? 3.633 -28.844 6.852 1 88.75 330 TYR B O 1
ATOM 5271 N N . ALA B 1 331 ? 1.628 -27.969 6.371 1 87.06 331 ALA B N 1
ATOM 5272 C CA . ALA B 1 331 ? 1.287 -29.109 5.531 1 87.06 331 ALA B CA 1
ATOM 5273 C C . ALA B 1 331 ? 2.264 -29.25 4.367 1 87.06 331 ALA B C 1
ATOM 5275 O O . ALA B 1 331 ? 2.73 -30.359 4.066 1 87.06 331 ALA B O 1
ATOM 5276 N N . THR B 1 332 ? 2.541 -28.188 3.756 1 89.25 332 THR B N 1
ATOM 5277 C CA . THR B 1 332 ? 3.459 -28.156 2.623 1 89.25 332 THR B CA 1
ATOM 5278 C C . THR B 1 332 ? 4.855 -28.609 3.051 1 89.25 332 THR B C 1
ATOM 5280 O O . THR B 1 332 ? 5.523 -29.344 2.33 1 89.25 332 THR B O 1
ATOM 5283 N N . PHE B 1 333 ? 5.234 -28.125 4.129 1 93.81 333 PHE B N 1
ATOM 5284 C CA . PHE B 1 333 ? 6.566 -28.438 4.633 1 93.81 333 PHE B CA 1
ATOM 5285 C C . PHE B 1 333 ? 6.68 -29.938 4.953 1 93.81 333 PHE B C 1
ATOM 5287 O O . PHE B 1 333 ? 7.66 -30.578 4.586 1 93.81 333 PHE B O 1
ATOM 5294 N N . ILE B 1 334 ? 5.691 -30.484 5.602 1 90.88 334 ILE B N 1
ATOM 5295 C CA . ILE B 1 334 ? 5.652 -31.906 5.926 1 90.88 334 ILE B CA 1
ATOM 5296 C C . ILE B 1 334 ? 5.699 -32.75 4.641 1 90.88 334 ILE B C 1
ATOM 5298 O O . ILE B 1 334 ? 6.465 -33.688 4.539 1 90.88 334 ILE B O 1
ATOM 5302 N N . ARG B 1 335 ? 4.949 -32.375 3.738 1 90.69 335 ARG B N 1
ATOM 5303 C CA . ARG B 1 335 ? 4.906 -33.062 2.453 1 90.69 335 ARG B CA 1
ATOM 5304 C C . ARG B 1 335 ? 6.27 -33 1.771 1 90.69 335 ARG B C 1
ATOM 5306 O O . ARG B 1 335 ? 6.734 -34.031 1.254 1 90.69 335 ARG B O 1
ATOM 5313 N N . ALA B 1 336 ? 6.844 -31.875 1.793 1 92.75 336 ALA B N 1
ATOM 5314 C CA . ALA B 1 336 ? 8.148 -31.719 1.147 1 92.75 336 ALA B CA 1
ATOM 5315 C C . ALA B 1 336 ? 9.195 -32.594 1.81 1 92.75 336 ALA B C 1
ATOM 5317 O O . ALA B 1 336 ? 10.023 -33.219 1.127 1 92.75 336 ALA B O 1
ATOM 5318 N N . LEU B 1 337 ? 9.195 -32.688 3.057 1 93.25 337 LEU B N 1
ATOM 5319 C CA . LEU B 1 337 ? 10.148 -33.531 3.799 1 93.25 337 LEU B CA 1
ATOM 5320 C C . LEU B 1 337 ? 9.922 -35 3.521 1 93.25 337 LEU B C 1
ATOM 5322 O O . LEU B 1 337 ? 10.875 -35.75 3.281 1 93.25 337 LEU B O 1
ATOM 5326 N N . CYS B 1 338 ? 8.695 -35.375 3.453 1 89.81 338 CYS B N 1
ATOM 5327 C CA . CYS B 1 338 ? 8.367 -36.75 3.191 1 89.81 338 CYS B CA 1
ATOM 5328 C C . CYS B 1 338 ? 8.773 -37.156 1.779 1 89.81 338 CYS B C 1
ATOM 5330 O O . CYS B 1 338 ? 9.359 -38.219 1.576 1 89.81 338 CYS B O 1
ATOM 5332 N N . ARG B 1 339 ? 8.461 -36.344 0.935 1 88.62 339 ARG B N 1
ATOM 5333 C CA . ARG B 1 339 ? 8.758 -36.625 -0.461 1 88.62 339 ARG B CA 1
ATOM 5334 C C . ARG B 1 339 ? 10.266 -36.688 -0.697 1 88.62 339 ARG B C 1
ATOM 5336 O O . ARG B 1 339 ? 10.727 -37.375 -1.615 1 88.62 339 ARG B O 1
ATOM 5343 N N . ALA B 1 340 ? 10.984 -36.062 0.106 1 90.88 340 ALA B N 1
ATOM 5344 C CA . ALA B 1 340 ? 12.445 -36.094 -0.003 1 90.88 340 ALA B CA 1
ATOM 5345 C C . ALA B 1 340 ? 13.047 -37.219 0.831 1 90.88 340 ALA B C 1
ATOM 5347 O O . ALA B 1 340 ? 14.266 -37.375 0.898 1 90.88 340 ALA B O 1
ATOM 5348 N N . GLY B 1 341 ? 12.172 -37.906 1.581 1 88.25 341 GLY B N 1
ATOM 5349 C CA . GLY B 1 341 ? 12.641 -39.031 2.373 1 88.25 341 GLY B CA 1
ATOM 5350 C C . GLY B 1 341 ? 13.109 -38.625 3.758 1 88.25 341 GLY B C 1
ATOM 5351 O O . GLY B 1 341 ? 13.688 -39.438 4.48 1 88.25 341 GLY B O 1
ATOM 5352 N N . ARG B 1 342 ? 12.969 -37.406 4.016 1 91.31 342 ARG B N 1
ATOM 5353 C CA . ARG B 1 342 ? 13.359 -36.938 5.336 1 91.31 342 ARG B CA 1
ATOM 5354 C C . ARG B 1 342 ? 12.227 -37.125 6.34 1 91.31 342 ARG B C 1
ATOM 5356 O O . ARG B 1 342 ? 11.789 -36.156 6.969 1 91.31 342 ARG B O 1
ATOM 5363 N N . VAL B 1 343 ? 11.852 -38.281 6.625 1 90.44 343 VAL B N 1
ATOM 5364 C CA . VAL B 1 343 ? 10.664 -38.656 7.379 1 90.44 343 VAL B CA 1
ATOM 5365 C C . VAL B 1 343 ? 10.852 -38.312 8.852 1 90.44 343 VAL B C 1
ATOM 5367 O O . VAL B 1 343 ? 9.93 -37.781 9.492 1 90.44 343 VAL B O 1
ATOM 5370 N N . PRO B 1 344 ? 12.023 -38.531 9.398 1 90.69 344 PRO B N 1
ATOM 5371 C CA . PRO B 1 344 ? 12.195 -38.125 10.797 1 90.69 344 PRO B CA 1
ATOM 5372 C C . PRO B 1 344 ? 11.969 -36.625 11.016 1 90.69 344 PRO B C 1
ATOM 5374 O O . PRO B 1 344 ? 11.336 -36.25 12 1 90.69 344 PRO B O 1
ATOM 5377 N N . ASP B 1 345 ? 12.531 -35.875 10.133 1 92.31 345 ASP B N 1
ATOM 5378 C CA . ASP B 1 345 ? 12.312 -34.438 10.211 1 92.31 345 ASP B CA 1
ATOM 5379 C C . ASP B 1 345 ? 10.828 -34.094 10.102 1 92.31 345 ASP B C 1
ATOM 5381 O O . ASP B 1 345 ? 10.336 -33.219 10.797 1 92.31 345 ASP B O 1
ATOM 5385 N N . ALA B 1 346 ? 10.117 -34.75 9.211 1 92.62 346 ALA B N 1
ATOM 5386 C CA . ALA B 1 346 ? 8.688 -34.531 9.008 1 92.62 346 ALA B CA 1
ATOM 5387 C C . ALA B 1 346 ? 7.906 -34.812 10.289 1 92.62 346 ALA B C 1
ATOM 5389 O O . ALA B 1 346 ? 6.988 -34.062 10.633 1 92.62 346 ALA B O 1
ATOM 5390 N N . TYR B 1 347 ? 8.336 -35.812 10.938 1 90.62 347 TYR B N 1
ATOM 5391 C CA . TYR B 1 347 ? 7.676 -36.156 12.195 1 90.62 347 TYR B CA 1
ATOM 5392 C C . TYR B 1 347 ? 7.926 -35.094 13.258 1 90.62 347 TYR B C 1
ATOM 5394 O O . TYR B 1 347 ? 7.039 -34.781 14.055 1 90.62 347 TYR B O 1
ATOM 5402 N N . GLU B 1 348 ? 9.07 -34.656 13.336 1 89.94 348 GLU B N 1
ATOM 5403 C CA . GLU B 1 348 ? 9.383 -33.594 14.305 1 89.94 348 GLU B CA 1
ATOM 5404 C C . GLU B 1 348 ? 8.531 -32.344 14.055 1 89.94 348 GLU B C 1
ATOM 5406 O O . GLU B 1 348 ? 8.008 -31.75 15 1 89.94 348 GLU B O 1
ATOM 5411 N N . VAL B 1 349 ? 8.477 -31.953 12.812 1 90.94 349 VAL B N 1
ATOM 5412 C CA . VAL B 1 349 ? 7.668 -30.797 12.438 1 90.94 349 VAL B CA 1
ATOM 5413 C C . VAL B 1 349 ? 6.203 -31.062 12.781 1 90.94 349 VAL B C 1
ATOM 5415 O O . VAL B 1 349 ? 5.512 -30.172 13.297 1 90.94 349 VAL B O 1
ATOM 5418 N N . PHE B 1 350 ? 5.801 -32.219 12.445 1 88.88 350 PHE B N 1
ATOM 5419 C CA . PHE B 1 350 ? 4.438 -32.656 12.727 1 88.88 350 PHE B CA 1
ATOM 5420 C C . PHE B 1 350 ? 4.145 -32.562 14.219 1 88.88 350 PHE B C 1
ATOM 5422 O O . PHE B 1 350 ? 3.141 -31.969 14.633 1 88.88 350 PHE B O 1
ATOM 5429 N N . ASP B 1 351 ? 4.961 -33.094 15.008 1 87.31 351 ASP B N 1
ATOM 5430 C CA . ASP B 1 351 ? 4.781 -33.125 16.453 1 87.31 351 ASP B CA 1
ATOM 5431 C C . ASP B 1 351 ? 4.746 -31.703 17.016 1 87.31 351 ASP B C 1
ATOM 5433 O O . ASP B 1 351 ? 3.885 -31.375 17.844 1 87.31 351 ASP B O 1
ATOM 5437 N N . TYR B 1 352 ? 5.637 -30.969 16.594 1 85.94 352 TYR B N 1
ATOM 5438 C CA . TYR B 1 352 ? 5.688 -29.594 17.078 1 85.94 352 TYR B CA 1
ATOM 5439 C C . TYR B 1 352 ? 4.434 -28.828 16.672 1 85.94 352 TYR B C 1
ATOM 5441 O O . TYR B 1 352 ? 3.902 -28.031 17.438 1 85.94 352 TYR B O 1
ATOM 5449 N N . GLY B 1 353 ? 4.023 -29 15.445 1 87 353 GLY B N 1
ATOM 5450 C CA . GLY B 1 353 ? 2.824 -28.344 14.969 1 87 353 GLY B CA 1
ATOM 5451 C C . GLY B 1 353 ? 1.587 -28.688 15.773 1 87 353 GLY B C 1
ATOM 5452 O O . GLY B 1 353 ? 0.757 -27.812 16.047 1 87 353 GLY B O 1
ATOM 5453 N N . ILE B 1 354 ? 1.489 -29.875 16.156 1 86.44 354 ILE B N 1
ATOM 5454 C CA . ILE B 1 354 ? 0.355 -30.344 16.953 1 86.44 354 ILE B CA 1
ATOM 5455 C C . ILE B 1 354 ? 0.462 -29.812 18.375 1 86.44 354 ILE B C 1
ATOM 5457 O O . ILE B 1 354 ? -0.522 -29.328 18.938 1 86.44 354 ILE B O 1
ATOM 5461 N N . GLU B 1 355 ? 1.576 -29.875 18.875 1 84.81 355 GLU B N 1
ATOM 5462 C CA . GLU B 1 355 ? 1.797 -29.453 20.25 1 84.81 355 GLU B CA 1
ATOM 5463 C C . GLU B 1 355 ? 1.561 -27.953 20.391 1 84.81 355 GLU B C 1
ATOM 5465 O O . GLU B 1 355 ? 1.02 -27.5 21.406 1 84.81 355 GLU B O 1
ATOM 5470 N N . SER B 1 356 ? 2.016 -27.281 19.453 1 84.69 356 SER B N 1
ATOM 5471 C CA . SER B 1 356 ? 1.895 -25.828 19.5 1 84.69 356 SER B CA 1
ATOM 5472 C C . SER B 1 356 ? 0.526 -25.375 19 1 84.69 356 SER B C 1
ATOM 5474 O O . SER B 1 356 ? 0.244 -24.172 18.969 1 84.69 356 SER B O 1
ATOM 5476 N N . LYS B 1 357 ? -0.317 -26.297 18.516 1 82.19 357 LYS B N 1
ATOM 5477 C CA . LYS B 1 357 ? -1.656 -26.031 18 1 82.19 357 LYS B CA 1
ATOM 5478 C C . LYS B 1 357 ? -1.605 -25.094 16.797 1 82.19 357 LYS B C 1
ATOM 5480 O O . LYS B 1 357 ? -2.461 -24.219 16.641 1 82.19 357 LYS B O 1
ATOM 5485 N N . SER B 1 358 ? -0.514 -25.312 16.062 1 82.19 358 SER B N 1
ATOM 5486 C CA . SER B 1 358 ? -0.321 -24.453 14.898 1 82.19 358 SER B CA 1
ATOM 5487 C C . SER B 1 358 ? -1.011 -25.031 13.672 1 82.19 358 SER B C 1
ATOM 5489 O O . SER B 1 358 ? -1.205 -24.344 12.672 1 82.19 358 SER B O 1
ATOM 5491 N N . ILE B 1 359 ? -1.301 -26.234 13.695 1 83.12 359 ILE B N 1
ATOM 5492 C CA . ILE B 1 359 ? -1.996 -26.922 12.609 1 83.12 359 ILE B CA 1
ATOM 5493 C C . ILE B 1 359 ? -3.084 -27.828 13.18 1 83.12 359 ILE B C 1
ATOM 5495 O O . ILE B 1 359 ? -2.875 -28.484 14.203 1 83.12 359 ILE B O 1
ATOM 5499 N N . PRO B 1 360 ? -4.215 -27.703 12.547 1 83.12 360 PRO B N 1
ATOM 5500 C CA . PRO B 1 360 ? -5.234 -28.656 12.992 1 83.12 360 PRO B CA 1
ATOM 5501 C C . PRO B 1 360 ? -4.773 -30.109 12.875 1 83.12 360 PRO B C 1
ATOM 5503 O O . PRO B 1 360 ? -4.172 -30.5 11.867 1 83.12 360 PRO B O 1
ATOM 5506 N N . GLN B 1 361 ? -5.148 -30.828 13.922 1 82.06 361 GLN B N 1
ATOM 5507 C CA . GLN B 1 361 ? -4.684 -32.188 14.016 1 82.06 361 GLN B CA 1
ATOM 5508 C C . GLN B 1 361 ? -5.117 -33.031 12.805 1 82.06 361 GLN B C 1
ATOM 5510 O O . GLN B 1 361 ? -4.324 -33.781 12.242 1 82.06 361 GLN B O 1
ATOM 5515 N N . ALA B 1 362 ? -6.328 -32.812 12.422 1 84.56 362 ALA B N 1
ATOM 5516 C CA . ALA B 1 362 ? -6.875 -33.594 11.305 1 84.56 362 ALA B CA 1
ATOM 5517 C C . ALA B 1 362 ? -6.113 -33.281 10.016 1 84.56 362 ALA B C 1
ATOM 5519 O O . ALA B 1 362 ? -5.832 -34.219 9.234 1 84.56 362 ALA B O 1
ATOM 5520 N N . THR B 1 363 ? -5.758 -32.125 9.828 1 83.88 363 THR B N 1
ATOM 5521 C CA . THR B 1 363 ? -5.027 -31.719 8.633 1 83.88 363 THR B CA 1
ATOM 5522 C C . THR B 1 363 ? -3.6 -32.25 8.664 1 83.88 363 THR B C 1
ATOM 5524 O O . THR B 1 363 ? -3.086 -32.75 7.645 1 83.88 363 THR B O 1
ATOM 5527 N N . ALA B 1 364 ? -3.078 -32.125 9.812 1 82 364 ALA B N 1
ATOM 5528 C CA . ALA B 1 364 ? -1.701 -32.594 9.977 1 82 364 ALA B CA 1
ATOM 5529 C C . ALA B 1 364 ? -1.593 -34.094 9.727 1 82 364 ALA B C 1
ATOM 5531 O O . ALA B 1 364 ? -0.703 -34.531 9 1 82 364 ALA B O 1
ATOM 5532 N N . TYR B 1 365 ? -2.518 -34.812 10.25 1 84.44 365 TYR B N 1
ATOM 5533 C CA . TYR B 1 365 ? -2.496 -36.25 10.109 1 84.44 365 TYR B CA 1
ATOM 5534 C C . TYR B 1 365 ? -2.789 -36.656 8.672 1 84.44 365 TYR B C 1
ATOM 5536 O O . TYR B 1 365 ? -2.15 -37.594 8.148 1 84.44 365 TYR B O 1
ATOM 5544 N N . SER B 1 366 ? -3.723 -36.062 8.125 1 87.19 366 SER B N 1
ATOM 5545 C CA . SER B 1 366 ? -4.066 -36.375 6.742 1 87.19 366 SER B CA 1
ATOM 5546 C C . SER B 1 366 ? -2.885 -36.125 5.809 1 87.19 366 SER B C 1
ATOM 5548 O O . SER B 1 366 ? -2.629 -36.938 4.902 1 87.19 366 SER B O 1
ATOM 5550 N N . GLU B 1 367 ? -2.221 -35.062 6.066 1 86.12 367 GLU B N 1
ATOM 5551 C CA . GLU B 1 367 ? -1.069 -34.719 5.234 1 86.12 367 GLU B CA 1
ATOM 5552 C C . GLU B 1 367 ? 0.063 -35.719 5.434 1 86.12 367 GLU B C 1
ATOM 5554 O O . GLU B 1 367 ? 0.722 -36.125 4.469 1 86.12 367 GLU B O 1
ATOM 5559 N N . LEU B 1 368 ? 0.295 -36.062 6.633 1 86.25 368 LEU B N 1
ATOM 5560 C CA . LEU B 1 368 ? 1.36 -37 6.93 1 86.25 368 LEU B CA 1
ATOM 5561 C C . LEU B 1 368 ? 1.048 -38.375 6.336 1 86.25 368 LEU B C 1
ATOM 5563 O O . LEU B 1 368 ? 1.917 -39 5.73 1 86.25 368 LEU B O 1
ATOM 5567 N N . GLU B 1 369 ? -0.151 -38.75 6.496 1 87.19 369 GLU B N 1
ATOM 5568 C CA . GLU B 1 369 ? -0.575 -40.031 5.969 1 87.19 369 GLU B CA 1
ATOM 5569 C C . GLU B 1 369 ? -0.468 -40.062 4.445 1 87.19 369 GLU B C 1
ATOM 5571 O O . GLU B 1 369 ? 0.038 -41.062 3.879 1 87.19 369 GLU B O 1
ATOM 5576 N N . SER B 1 370 ? -1.023 -39.156 3.887 1 88.06 370 SER B N 1
ATOM 5577 C CA . SER B 1 370 ? -0.985 -39.094 2.43 1 88.06 370 SER B CA 1
ATOM 5578 C C . SER B 1 370 ? 0.45 -39.062 1.914 1 88.06 370 SER B C 1
ATOM 5580 O O . SER B 1 370 ? 0.759 -39.719 0.906 1 88.06 370 SER B O 1
ATOM 5582 N N . SER B 1 371 ? 1.306 -38.438 2.582 1 86.88 371 SER B N 1
ATOM 5583 C CA . SER B 1 371 ? 2.697 -38.312 2.162 1 86.88 371 SER B CA 1
ATOM 5584 C C . SER B 1 371 ? 3.455 -39.594 2.361 1 86.88 371 SER B C 1
ATOM 5586 O O . SER B 1 371 ? 4.281 -40 1.527 1 86.88 371 SER B O 1
ATOM 5588 N N . LEU B 1 372 ? 3.17 -40.25 3.385 1 84.69 372 LEU B N 1
ATOM 5589 C CA . LEU B 1 372 ? 3.816 -41.531 3.646 1 84.69 372 LEU B CA 1
ATOM 5590 C C . LEU B 1 372 ? 3.344 -42.594 2.656 1 84.69 372 LEU B C 1
ATOM 5592 O O . LEU B 1 372 ? 4.133 -43.406 2.207 1 84.69 372 LEU B O 1
ATOM 5596 N N . LYS B 1 373 ? 2.027 -42.531 2.391 1 85.56 373 LYS B N 1
ATOM 5597 C CA . LYS B 1 373 ? 1.494 -43.438 1.379 1 85.56 373 LYS B CA 1
ATOM 5598 C C . LYS B 1 373 ? 2.174 -43.219 0.03 1 85.56 373 LYS B C 1
ATOM 5600 O O . LYS B 1 373 ? 2.492 -44.188 -0.675 1 85.56 373 LYS B O 1
ATOM 5605 N N . TRP B 1 374 ? 2.301 -42.062 -0.239 1 84.56 374 TRP B N 1
ATOM 5606 C CA . TRP B 1 374 ? 2.984 -41.719 -1.48 1 84.56 374 TRP B CA 1
ATOM 5607 C C . TRP B 1 374 ? 4.41 -42.25 -1.484 1 84.56 374 TRP B C 1
ATOM 5609 O O . TRP B 1 374 ? 4.863 -42.812 -2.482 1 84.56 374 TRP B O 1
ATOM 5619 N N . LEU B 1 375 ? 5.156 -42.125 -0.455 1 80.19 375 LEU B N 1
ATOM 5620 C CA . LEU B 1 375 ? 6.543 -42.562 -0.34 1 80.19 375 LEU B CA 1
ATOM 5621 C C . LEU B 1 375 ? 6.641 -44.094 -0.475 1 80.19 375 LEU B C 1
ATOM 5623 O O . LEU B 1 375 ? 7.57 -44.594 -1.104 1 80.19 375 LEU B O 1
ATOM 5627 N N . ARG B 1 376 ? 5.703 -44.688 0.134 1 79.5 376 ARG B N 1
ATOM 5628 C CA . ARG B 1 376 ? 5.668 -46.125 0.051 1 79.5 376 ARG B CA 1
ATOM 5629 C C . ARG B 1 376 ? 5.434 -46.594 -1.383 1 79.5 376 ARG B C 1
ATOM 5631 O O . ARG B 1 376 ? 6.062 -47.562 -1.844 1 79.5 376 ARG B O 1
ATOM 5638 N N . LYS B 1 377 ? 4.562 -45.938 -2.027 1 83.25 377 LYS B N 1
ATOM 5639 C CA . LYS B 1 377 ? 4.262 -46.281 -3.416 1 83.25 377 LYS B CA 1
ATOM 5640 C C . LYS B 1 377 ? 5.473 -46.031 -4.316 1 83.25 377 LYS B C 1
ATOM 5642 O O . LYS B 1 377 ? 5.703 -46.781 -5.262 1 83.25 377 LYS B O 1
ATOM 5647 N N . MET B 1 378 ? 6.238 -45.125 -4.031 1 76.69 378 MET B N 1
ATOM 5648 C CA . MET B 1 378 ? 7.391 -44.781 -4.863 1 76.69 378 MET B CA 1
ATOM 5649 C C . MET B 1 378 ? 8.531 -45.75 -4.648 1 76.69 378 MET B C 1
ATOM 5651 O O . MET B 1 378 ? 9.359 -45.969 -5.539 1 76.69 378 MET B O 1
ATOM 5655 N N . LYS B 1 379 ? 8.648 -46.312 -3.551 1 71.44 379 LYS B N 1
ATOM 5656 C CA . LYS B 1 379 ? 9.68 -47.312 -3.252 1 71.44 379 LYS B CA 1
ATOM 5657 C C . LYS B 1 379 ? 9.32 -48.656 -3.832 1 71.44 379 LYS B C 1
ATOM 5659 O O . LYS B 1 379 ? 10.203 -49.469 -4.152 1 71.44 379 LYS B O 1
ATOM 5664 N N . GLU B 1 380 ? 8.039 -48.969 -4.156 1 64.25 380 GLU B N 1
ATOM 5665 C CA . GLU B 1 380 ? 7.652 -50.188 -4.84 1 64.25 380 GLU B CA 1
ATOM 5666 C C . GLU B 1 380 ? 7.832 -50.062 -6.352 1 64.25 380 GLU B C 1
ATOM 5668 O O . GLU B 1 380 ? 8.281 -51 -7.008 1 64.25 380 GLU B O 1
#

pLDDT: mean 80.01, std 25.84, range [18.67, 98.25]

InterPro domains:
  IPR002885 Pentatricopeptide repeat [PF12854] (330-351)
  IPR002885 Pentatricopeptide repeat [PF13041] (186-234)
  IPR002885 Pentatricopeptide repeat [PF13041] (255-304)
  IPR002885 Pentatricopeptide repeat [PS51375] (186-220)
  IPR002885 Pentatricopeptide repeat [PS51375] (221-255)
  IPR002885 Pentatricopeptide repeat [PS51375] (256-290)
  IPR002885 Pentatricopeptide repeat [PS51375] (291-325)
  IPR002885 Pentatricopeptide repeat [PS51375] (326-360)
  IPR002885 Pentatricopeptide repeat [TIGR00756] (189-222)
  IPR002885 Pentatricopeptide repeat [TIGR00756] (223-257)
  IPR002885 Pentatricopeptide repeat [TIGR00756] (258-291)
  IPR002885 Pentatricopeptide repeat [TIGR00756] (294-324)
  IPR002885 Pentatricopeptide repeat [TIGR00756] (329-351)
  IPR011990 Tetratricopeptide-like helical domain superfamily [G3DSA:1.25.40.10] (101-232)
  IPR011990 Tetratricopeptide-like helical domain superfamily [G3DSA:1.25.40.10] (237-380)
  IPR051114 Mitochondrial RNA Processing CCM1 [PTHR47934] (111-373)